Protein AF-0000000071013370 (afdb_homodimer)

Organism: NCBI:txid2759526

Sequence (626 aa):
MQIHTTAEFAEKRAAYDQAYAAFDRLAVEGREWDATSKEWAPECKAEDDAMEALLMHPAATPTEVKEKLAFMLDRNIDAGWSDHHPRYMAQIQRDLIELQRPCVSPSVKALFENWRQARLTFEAVAAAEPVDPIAETDLCLADAGAYIAMISAPCATPGDLIVKLYGEMLGEHGPTDFLFEVDQSDLTTACGSCDGAAQVAFVRDLLNCDLGRCLFMMGRVDFDAEDWIAATRRAHMRVHLVIQPDGARVLITSEPEDNLADYDHERFAACQALIAGGLGPIGYDRRVAIGAAIEVNHPEMLIDTRQALGLAAMQIHTTAEFAEKRAAYDQAYAAFDRLAVEGREWDATSKEWAPECKAEDDAMEALLMHPAATPTEVKEKLAFMLDRNIDAGWSDHHPRYMAQIQRDLIELQRPCVSPSVKALFENWRQARLTFEAVAAAEPVDPIAETDLCLADAGAYIAMISAPCATPGDLIVKLYGEMLGEHGPTDFLFEVDQSDLTTACGSCDGAAQVAFVRDLLNCDLGRCLFMMGRVDFDAEDWIAATRRAHMRVHLVIQPDGARVLITSEPEDNLADYDHERFAACQALIAGGLGPIGYDRRVAIGAAIEVNHPEMLIDTRQALGLAA

pLDDT: mean 88.98, std 8.76, range [29.94, 98.5]

Foldseek 3Di:
DQLQFAPVLVVLVVQLVVLVVVVVVCVVVVNQADPVVRDGDVSVVSNVVSLCCNLQDAGQHPNSLVVSVVVCVVVVVDVVVVVVNVNSVVRSVVNVLVNVAFGFHPVLQVLLVQLLVLLVVLVVQVPDPPRDPVVNVVSVVSNVVSLCVNLVDDGNTVLSVLVNLQSVQCVVQPADVDRQARDPPCLCPPHPPVNSVVSVVSLVVLLPGLQSLCRRQQVHSDDDLVSLVVSCVVLVKQWAWEQDPVRDIDIDIADDDPPDDPVSVSSNVSSVCNLVSVRVVNNVVSSVNNNVCCVVPNVVRYDYPVVVVVRVD/DQLQFAPVLVVLVVQLVVLVVVVVVCVVVVNQADPVVRDGDVSVVSNVVSLCCNLQDAGQHPNSLVVSVVVCVVVVVDVVVVVVNVNSVVRSVVNVLVNVAFGFHPVLQVLLVQLLVLLVVLVVQVPDPPHDPVVNVVSVVSNVVSLCVNLVDDGNTVLSVLVNLQSVQCVVQPADVDRQARDPPCLCPPHPPVNSVVSVVSLVVLLPGLQSLCRRQQVHRDDDLVSLVVSCVVLVKQWAWEQDPVRDIDIDIADRDPPDDPVSVSSNVSSVCNLVSVRPPNNVVSVVNNNVCCVVPNVVRYDYPVVVVVRVD

Solvent-accessible surface area (backbone atoms only — not comparable to full-atom values): 32690 Å² total; per-residue (Å²): 22,63,45,37,54,44,71,68,57,51,48,34,51,51,49,25,53,52,27,43,52,54,30,51,55,32,52,75,69,65,53,45,56,37,78,88,78,70,38,69,32,70,46,53,52,46,28,51,50,26,46,48,52,42,50,64,45,84,44,68,36,68,43,40,49,50,50,48,52,51,46,31,58,77,68,63,59,38,82,84,37,67,80,53,34,60,55,39,52,50,40,50,51,51,26,57,59,53,58,43,38,62,35,57,41,71,68,54,49,53,32,45,51,50,20,52,50,33,43,52,52,33,53,53,47,71,69,40,82,83,64,54,66,67,60,48,51,52,32,49,50,47,25,52,50,30,43,47,53,39,39,51,47,80,38,36,26,63,20,31,49,50,52,39,52,50,51,50,50,32,67,75,54,31,48,49,97,46,82,49,21,61,35,70,89,58,54,44,64,96,40,56,73,64,54,20,45,40,45,50,26,50,53,51,36,35,59,28,23,67,39,36,31,24,28,45,54,50,58,27,80,60,89,45,47,68,42,46,56,54,32,27,56,76,25,70,42,51,62,35,40,30,66,42,96,87,65,48,76,44,82,46,67,58,75,83,65,90,84,53,52,70,69,38,46,52,41,37,50,40,57,47,47,60,46,57,24,93,51,60,64,57,8,50,54,45,48,50,45,33,51,52,46,31,68,73,75,34,60,88,34,56,42,52,66,73,57,50,54,55,70,76,97,24,62,48,38,55,43,73,68,56,50,49,32,50,50,51,24,54,52,27,41,51,52,31,51,57,32,51,76,70,64,53,45,57,37,78,89,77,71,39,69,32,70,44,53,53,46,28,51,52,27,46,49,52,43,51,64,45,84,44,67,38,68,44,41,49,50,50,49,52,50,47,32,58,77,68,64,58,39,84,84,38,68,78,52,34,60,54,41,52,50,41,51,50,50,26,58,60,55,55,44,37,63,34,56,38,71,69,55,49,51,32,44,51,50,22,52,51,34,44,54,52,34,53,53,48,69,69,38,84,82,62,54,66,68,60,50,51,53,33,49,50,46,25,52,48,31,43,47,53,40,40,52,49,81,35,37,26,64,20,32,50,50,53,38,52,49,51,50,50,32,68,73,54,30,48,50,96,48,81,49,20,59,34,68,91,58,53,44,64,98,40,55,71,65,52,18,45,40,45,50,28,52,53,51,36,35,57,31,21,68,39,34,30,24,29,44,56,51,59,28,81,59,89,47,48,68,43,46,54,54,31,28,57,76,25,69,43,52,60,34,38,28,64,41,96,86,66,50,76,45,81,46,66,59,76,83,66,90,84,53,53,72,68,39,48,51,41,35,51,41,56,49,47,61,47,57,22,94,56,60,67,56,7,51,54,45,47,51,46,34,50,54,45,33,68,72,76,35,59,87,35,54,42,51,68,72,57,50,56,54,70,75,97

Structure (mmCIF, N/CA/C/O backbone):
data_AF-0000000071013370-model_v1
#
loop_
_entity.id
_entity.type
_entity.pdbx_description
1 polymer 'Uncharacterized protein'
#
loop_
_atom_site.group_PDB
_atom_site.id
_atom_site.type_symbol
_atom_site.label_atom_id
_atom_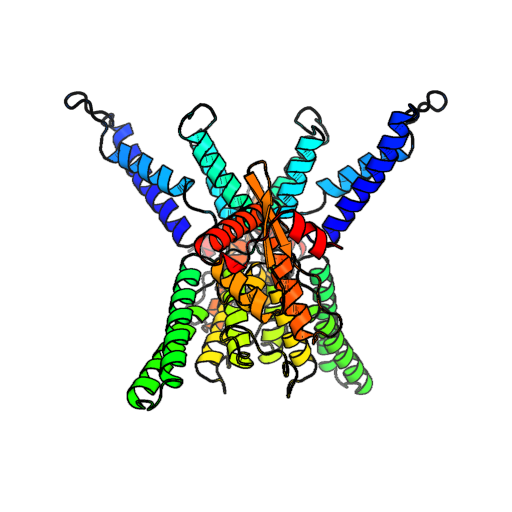site.label_alt_id
_atom_site.label_comp_id
_atom_site.label_asym_id
_atom_site.label_entity_id
_atom_site.label_seq_id
_atom_site.pdbx_PDB_ins_code
_atom_site.Cartn_x
_atom_site.Cartn_y
_atom_site.Cartn_z
_atom_site.occupancy
_atom_site.B_iso_or_equiv
_atom_site.auth_seq_id
_atom_site.auth_comp_id
_atom_site.auth_asym_id
_atom_site.auth_atom_id
_atom_site.pdbx_PDB_model_num
ATOM 1 N N . MET A 1 1 ? -4.035 -3.182 -10.594 1 30.09 1 MET A N 1
ATOM 2 C CA . MET A 1 1 ? -3.555 -1.917 -10.047 1 30.09 1 MET A CA 1
ATOM 3 C C . MET A 1 1 ? -2.102 -1.673 -10.438 1 30.09 1 MET A C 1
ATOM 5 O O . MET A 1 1 ? -1.239 -2.523 -10.203 1 30.09 1 MET A O 1
ATOM 9 N N . GLN A 1 2 ? -1.824 -1.371 -11.609 1 43.88 2 GLN A N 1
ATOM 10 C CA . GLN A 1 2 ? -0.429 -1.153 -11.977 1 43.88 2 GLN A CA 1
ATOM 11 C C . GLN A 1 2 ? 0.255 -0.203 -11 1 43.88 2 GLN A C 1
ATOM 13 O O . GLN A 1 2 ? 0.042 1.01 -11.055 1 43.88 2 GLN A O 1
ATOM 18 N N . ILE A 1 3 ? 0.374 -0.663 -9.664 1 55.59 3 ILE A N 1
ATOM 19 C CA . ILE A 1 3 ? 1.005 0.096 -8.594 1 55.59 3 ILE A CA 1
ATOM 20 C C . ILE A 1 3 ? 2.459 0.392 -8.953 1 55.59 3 ILE A C 1
ATOM 22 O O . ILE A 1 3 ? 3.344 0.333 -8.102 1 55.59 3 ILE A O 1
ATOM 26 N N . HIS A 1 4 ? 2.576 0.601 -10.312 1 65.88 4 HIS A N 1
ATOM 27 C CA . HIS A 1 4 ? 3.973 0.782 -10.695 1 65.88 4 HIS A CA 1
ATOM 28 C C . HIS A 1 4 ? 4.332 2.262 -10.781 1 65.88 4 HIS A C 1
ATOM 30 O O . HIS A 1 4 ? 5.211 2.734 -10.055 1 65.88 4 HIS A O 1
ATOM 36 N N . THR A 1 5 ? 3.438 2.938 -11.609 1 76.44 5 THR A N 1
ATOM 37 C CA . THR A 1 5 ? 3.645 4.379 -11.727 1 76.44 5 THR A CA 1
ATOM 38 C C . THR A 1 5 ? 2.311 5.117 -11.727 1 76.44 5 THR A C 1
ATOM 40 O O . THR A 1 5 ? 1.272 4.535 -12.055 1 76.44 5 THR A O 1
ATOM 43 N N . THR A 1 6 ? 2.285 6.238 -11.352 1 82.62 6 THR A N 1
ATOM 44 C CA . THR A 1 6 ? 1.104 7.09 -11.445 1 82.62 6 THR A CA 1
ATOM 45 C C . THR A 1 6 ? 0.947 7.648 -12.852 1 82.62 6 THR A C 1
ATOM 47 O O . THR A 1 6 ? 1.912 7.691 -13.617 1 82.62 6 THR A O 1
ATOM 50 N N . ALA A 1 7 ? -0.297 7.977 -13.164 1 82.81 7 ALA A N 1
ATOM 51 C CA . ALA A 1 7 ? -0.557 8.57 -14.469 1 82.81 7 ALA A CA 1
ATOM 52 C C . ALA A 1 7 ? 0.241 9.859 -14.656 1 82.81 7 ALA A C 1
ATOM 54 O O . ALA A 1 7 ? 0.735 10.141 -15.75 1 82.81 7 ALA A O 1
ATOM 55 N N . GLU A 1 8 ? 0.421 10.625 -13.625 1 86.62 8 GLU A N 1
ATOM 56 C CA . GLU A 1 8 ? 1.122 11.898 -13.672 1 86.62 8 GLU A CA 1
ATOM 57 C C . GLU A 1 8 ? 2.6 11.711 -14 1 86.62 8 GLU A C 1
ATOM 59 O O . GLU A 1 8 ? 3.16 12.438 -14.82 1 86.62 8 GLU A O 1
ATOM 64 N N . PHE A 1 9 ? 3.168 10.703 -13.352 1 90.75 9 PHE A N 1
ATOM 65 C CA . PHE A 1 9 ? 4.57 10.414 -13.625 1 90.75 9 PHE A CA 1
ATOM 66 C C . PHE A 1 9 ? 4.754 9.898 -15.047 1 90.75 9 PHE A C 1
ATOM 68 O O . PHE A 1 9 ? 5.684 10.305 -15.742 1 90.75 9 PHE A O 1
ATOM 75 N N . ALA A 1 10 ? 3.855 9.055 -15.484 1 87.62 10 ALA A N 1
ATOM 76 C CA . ALA A 1 10 ? 3.908 8.5 -16.828 1 87.62 10 ALA A CA 1
ATOM 77 C C . ALA A 1 10 ? 3.809 9.609 -17.875 1 87.62 10 ALA A C 1
ATOM 79 O O . ALA A 1 10 ? 4.473 9.547 -18.922 1 87.62 10 ALA A O 1
ATOM 80 N N . GLU A 1 11 ? 2.998 10.555 -17.562 1 89.56 11 GLU A N 1
ATOM 81 C CA . GLU A 1 11 ? 2.842 11.688 -18.469 1 89.56 11 GLU A CA 1
ATOM 82 C C . GLU A 1 11 ? 4.145 12.469 -18.609 1 89.56 11 GLU A C 1
ATOM 84 O O . GLU A 1 11 ? 4.52 12.875 -19.703 1 89.56 11 GLU A O 1
ATOM 89 N N . LYS A 1 12 ? 4.82 12.688 -17.469 1 93.62 12 LYS A N 1
ATOM 90 C CA . LYS A 1 12 ? 6.102 13.383 -17.5 1 93.62 12 LYS A CA 1
ATOM 91 C C . LYS A 1 12 ? 7.145 12.586 -18.297 1 93.62 12 LYS A C 1
ATOM 93 O O . LYS A 1 12 ? 7.918 13.156 -19.062 1 93.62 12 LYS A O 1
ATOM 98 N N . ARG A 1 13 ? 7.152 11.305 -18.094 1 93.06 13 ARG A N 1
ATOM 99 C CA . ARG A 1 13 ? 8.094 10.438 -18.797 1 93.06 13 ARG A CA 1
ATOM 100 C C . ARG A 1 13 ? 7.836 10.461 -20.297 1 93.06 13 ARG A C 1
ATOM 102 O O . ARG A 1 13 ? 8.773 10.578 -21.094 1 93.06 13 ARG A O 1
ATOM 109 N N . ALA A 1 14 ? 6.598 10.383 -20.656 1 91.56 14 ALA A N 1
ATOM 110 C CA . ALA A 1 14 ? 6.223 10.422 -22.062 1 91.56 14 ALA A CA 1
ATOM 111 C C . ALA A 1 14 ? 6.605 11.758 -22.703 1 91.56 14 ALA A C 1
ATOM 113 O O . ALA A 1 14 ? 7.07 11.805 -23.844 1 91.56 14 ALA A O 1
ATOM 114 N N . ALA A 1 15 ? 6.336 12.82 -21.953 1 93.88 15 ALA A N 1
ATOM 115 C CA . ALA A 1 15 ? 6.703 14.156 -22.422 1 93.88 15 ALA A CA 1
ATOM 116 C C . ALA A 1 15 ? 8.203 14.258 -22.672 1 93.88 15 ALA A C 1
ATOM 118 O O . ALA A 1 15 ? 8.641 14.836 -23.672 1 93.88 15 ALA A O 1
ATOM 119 N N . TYR A 1 16 ? 8.938 13.672 -21.828 1 94.88 16 TYR A N 1
ATOM 120 C CA . TYR A 1 16 ? 10.383 13.672 -22.016 1 94.88 16 TYR A CA 1
ATOM 121 C C . TYR A 1 16 ? 10.773 12.875 -23.25 1 94.88 16 TYR A C 1
ATOM 123 O O . TYR A 1 16 ? 11.586 13.328 -24.062 1 94.88 16 TYR A O 1
ATOM 131 N N . ASP A 1 17 ? 10.273 11.703 -23.438 1 93.19 17 ASP A N 1
ATOM 132 C CA . ASP A 1 17 ? 10.602 10.852 -24.578 1 93.19 17 ASP A CA 1
ATOM 133 C C . ASP A 1 17 ? 10.305 11.562 -25.891 1 93.19 17 ASP A C 1
ATOM 135 O O . ASP A 1 17 ? 11.086 11.477 -26.844 1 93.19 17 ASP A O 1
ATOM 139 N N . GLN A 1 18 ? 9.242 12.219 -25.859 1 92.31 18 GLN A N 1
ATOM 140 C CA . GLN A 1 18 ? 8.875 12.977 -27.047 1 92.31 18 GLN A CA 1
ATOM 141 C C . GLN A 1 18 ? 9.859 14.117 -27.297 1 92.31 18 GLN A C 1
ATOM 143 O O . GLN A 1 18 ? 10.289 14.32 -28.438 1 92.31 18 GLN A O 1
ATOM 148 N N . ALA A 1 19 ? 10.117 14.867 -26.25 1 94 19 ALA A N 1
ATOM 149 C CA . ALA A 1 19 ? 11.062 15.969 -26.375 1 94 19 ALA A CA 1
ATOM 150 C C . ALA A 1 19 ? 12.445 15.469 -26.797 1 94 19 ALA A C 1
ATOM 152 O O . ALA A 1 19 ? 13.109 16.094 -27.625 1 94 19 ALA A O 1
ATOM 153 N N . TYR A 1 20 ? 12.82 14.344 -26.234 1 93.25 20 TYR A N 1
ATOM 154 C CA . TYR A 1 20 ? 14.125 13.766 -26.547 1 93.25 20 TYR A CA 1
ATOM 155 C C . TYR A 1 20 ? 14.188 13.328 -28 1 93.25 20 TYR A C 1
ATOM 157 O O . TYR A 1 20 ? 15.211 13.516 -28.672 1 93.25 20 TYR A O 1
ATOM 165 N N . ALA A 1 21 ? 13.148 12.742 -28.453 1 92.62 21 ALA A N 1
ATOM 166 C CA . ALA A 1 21 ? 13.094 12.32 -29.859 1 92.62 21 ALA A CA 1
ATOM 167 C C . ALA A 1 21 ? 13.25 13.516 -30.797 1 92.62 21 ALA A C 1
ATOM 169 O O . ALA A 1 21 ? 13.922 13.422 -31.828 1 92.62 21 ALA A O 1
ATOM 170 N N . ALA A 1 22 ? 12.625 14.562 -30.453 1 91.62 22 ALA A N 1
ATOM 171 C CA . ALA A 1 22 ? 12.734 15.789 -31.25 1 91.62 22 ALA A CA 1
ATOM 172 C C . ALA A 1 22 ? 14.148 16.344 -31.203 1 91.62 22 ALA A C 1
ATOM 174 O O . ALA A 1 22 ? 14.688 16.766 -32.25 1 91.62 22 ALA A O 1
ATOM 175 N N . PHE A 1 23 ? 14.703 16.328 -30.047 1 91.31 23 PHE A N 1
ATOM 176 C CA . PHE A 1 23 ? 16.078 16.781 -29.844 1 91.31 23 PHE A CA 1
ATOM 177 C C . PHE A 1 23 ? 17.047 15.922 -30.641 1 91.31 23 PHE A C 1
ATOM 179 O O . PHE A 1 23 ? 17.922 16.438 -31.328 1 91.31 23 PHE A O 1
ATOM 186 N N . ASP A 1 24 ? 16.859 14.633 -30.562 1 89.81 24 ASP A N 1
ATOM 187 C CA . ASP A 1 24 ? 17.734 13.672 -31.234 1 89.81 24 ASP A CA 1
ATOM 188 C C . ASP A 1 24 ? 17.719 13.867 -32.75 1 89.81 24 ASP A C 1
ATOM 190 O O . ASP A 1 24 ? 18.766 13.789 -33.406 1 89.81 24 ASP A O 1
ATOM 194 N N . ARG A 1 25 ? 16.594 14.172 -33.312 1 90.12 25 ARG A N 1
ATOM 195 C CA . ARG A 1 25 ? 16.484 14.43 -34.719 1 90.12 25 ARG A CA 1
ATOM 196 C C . ARG A 1 25 ? 17.281 15.664 -35.125 1 90.12 25 ARG A C 1
ATOM 198 O O . ARG A 1 25 ? 17.969 15.664 -36.156 1 90.12 25 ARG A O 1
ATOM 205 N N . LEU A 1 26 ? 17.188 16.625 -34.281 1 90.31 26 LEU A N 1
ATOM 206 C CA . LEU A 1 26 ? 17.906 17.859 -34.531 1 90.31 26 LEU A CA 1
ATOM 207 C C . LEU A 1 26 ? 19.422 17.625 -34.438 1 90.31 26 LEU A C 1
ATOM 209 O O . LEU A 1 26 ? 20.188 18.172 -35.25 1 90.31 26 LEU A O 1
ATOM 213 N N . ALA A 1 27 ? 19.828 16.828 -33.5 1 87.12 27 ALA A N 1
ATOM 214 C CA . ALA A 1 27 ? 21.234 16.562 -33.25 1 87.12 27 ALA A CA 1
ATOM 215 C C . ALA A 1 27 ? 21.859 15.797 -34.438 1 87.12 27 ALA A C 1
ATOM 217 O O . ALA A 1 27 ? 23 16.062 -34.812 1 87.12 27 ALA A O 1
ATOM 218 N N . VAL A 1 28 ? 21.094 14.938 -35 1 89.75 28 VAL A N 1
ATOM 219 C CA . VAL A 1 28 ? 21.547 14.156 -36.156 1 89.75 28 VAL A CA 1
ATOM 220 C C . VAL A 1 28 ? 21.766 15.086 -37.344 1 89.75 28 VAL A C 1
ATOM 222 O O . VAL A 1 28 ? 22.703 14.898 -38.125 1 89.75 28 VAL A O 1
ATOM 225 N N . GLU A 1 29 ? 21.031 16.125 -37.406 1 88.56 29 GLU A N 1
ATOM 226 C CA . GLU A 1 29 ? 21.094 17.078 -38.531 1 88.56 29 GLU A CA 1
ATOM 227 C C . GLU A 1 29 ? 22.109 18.172 -38.25 1 88.56 29 GLU A C 1
ATOM 229 O O . GLU A 1 29 ? 22.453 18.969 -39.125 1 88.56 29 GLU A O 1
ATOM 234 N N . GLY A 1 30 ? 22.641 18.203 -37.031 1 87.25 30 GLY A N 1
ATOM 235 C CA . GLY A 1 30 ? 23.594 19.234 -36.625 1 87.25 30 GLY A CA 1
ATOM 236 C C . GLY A 1 30 ? 22.969 20.609 -36.5 1 87.25 30 GLY A C 1
ATOM 237 O O . GLY A 1 30 ? 23.609 21.625 -36.781 1 87.25 30 GLY A O 1
ATOM 238 N N . ARG A 1 31 ? 21.734 20.703 -36.094 1 87.44 31 ARG A N 1
ATOM 239 C CA . ARG A 1 31 ? 21 21.969 -36.094 1 87.44 31 ARG A CA 1
ATOM 240 C C . ARG A 1 31 ? 20.656 22.391 -34.656 1 87.44 31 ARG A C 1
ATOM 242 O O . ARG A 1 31 ? 19.766 23.219 -34.469 1 87.44 31 ARG A O 1
ATOM 249 N N . GLU A 1 32 ? 21.297 21.781 -33.656 1 87.12 32 GLU A N 1
ATOM 250 C CA . GLU A 1 32 ? 20.984 22.094 -32.25 1 87.12 32 GLU A CA 1
ATOM 251 C C . GLU A 1 32 ? 21.344 23.547 -31.922 1 87.12 32 GLU A C 1
ATOM 253 O O . GLU A 1 32 ? 20.641 24.188 -31.125 1 87.12 32 GLU A O 1
ATOM 258 N N . TRP A 1 33 ? 22.297 24 -32.531 1 86.38 33 TRP A N 1
ATOM 259 C CA . TRP A 1 33 ? 22.781 25.359 -32.312 1 86.38 33 TRP A CA 1
ATOM 260 C C . TRP A 1 33 ? 22.719 26.188 -33.594 1 86.38 33 TRP A C 1
ATOM 262 O O . TRP A 1 33 ? 23.156 25.734 -34.656 1 86.38 33 TRP A O 1
ATOM 272 N N . ASP A 1 34 ? 22.062 27.25 -33.438 1 83.56 34 ASP A N 1
ATOM 273 C CA . ASP A 1 34 ? 22.062 28.219 -34.531 1 83.56 34 ASP A CA 1
ATOM 274 C C . ASP A 1 34 ? 23.172 29.25 -34.375 1 83.56 34 ASP A C 1
ATOM 276 O O . ASP A 1 34 ? 23.047 30.172 -33.562 1 83.56 34 ASP A O 1
ATOM 280 N N . ALA A 1 35 ? 24.125 29.219 -35.094 1 85.88 35 ALA A N 1
ATOM 281 C CA . ALA A 1 35 ? 25.297 30.094 -35 1 85.88 35 ALA A CA 1
ATOM 282 C C . ALA A 1 35 ? 24.938 31.531 -35.312 1 85.88 35 ALA A C 1
ATOM 284 O O . ALA A 1 35 ? 25.578 32.469 -34.812 1 85.88 35 ALA A O 1
ATOM 285 N N . THR A 1 36 ? 23.984 31.703 -36.125 1 88.56 36 THR A N 1
ATOM 286 C CA . THR A 1 36 ? 23.578 33.062 -36.531 1 88.56 36 THR A CA 1
ATOM 287 C C . THR A 1 36 ? 22.906 33.781 -35.344 1 88.56 36 THR A C 1
ATOM 289 O O . THR A 1 36 ? 23.281 34.906 -35.031 1 88.56 36 THR A O 1
ATOM 292 N N . SER A 1 37 ? 22.031 33.125 -34.688 1 86.56 37 SER A N 1
ATOM 293 C CA . SER A 1 37 ? 21.281 33.719 -33.562 1 86.56 37 SER A CA 1
ATOM 294 C C . SER A 1 37 ? 21.969 33.438 -32.219 1 86.56 37 SER A C 1
ATOM 296 O O . SER A 1 37 ? 21.656 34.062 -31.219 1 86.56 37 SER A O 1
ATOM 298 N N . LYS A 1 38 ? 23 32.625 -32.281 1 90.06 38 LYS A N 1
ATOM 299 C CA . LYS A 1 38 ? 23.734 32.188 -31.109 1 90.06 38 LYS A CA 1
ATOM 300 C C . LYS A 1 38 ? 22.797 31.641 -30.031 1 90.06 38 LYS A C 1
ATOM 302 O O . LYS A 1 38 ? 22.875 32.031 -28.875 1 90.06 38 LYS A O 1
ATOM 307 N N . GLU A 1 39 ? 21.812 30.938 -30.531 1 88.25 39 GLU A N 1
ATOM 308 C CA . GLU A 1 39 ? 20.828 30.344 -29.625 1 88.25 39 GLU A CA 1
ATOM 309 C C . GLU A 1 39 ? 20.656 28.844 -29.875 1 88.25 39 GLU A C 1
ATOM 311 O O . GLU A 1 39 ? 20.844 28.375 -31 1 88.25 39 GLU A O 1
ATOM 316 N N . TRP A 1 40 ? 20.375 28.203 -28.812 1 89.12 40 TRP A N 1
ATOM 317 C CA . TRP A 1 40 ? 20 26.797 -28.938 1 89.12 40 TRP A CA 1
ATOM 318 C C . TRP A 1 40 ? 18.609 26.656 -29.531 1 89.12 40 TRP A C 1
ATOM 320 O O . TRP A 1 40 ? 17.734 27.5 -29.312 1 89.12 40 TRP A O 1
ATOM 330 N N . ALA A 1 41 ? 18.438 25.625 -30.328 1 90.94 41 ALA A N 1
ATOM 331 C CA . ALA A 1 41 ? 17.109 25.328 -30.875 1 90.94 41 ALA A CA 1
ATOM 332 C C . ALA A 1 41 ? 16.094 25.141 -29.75 1 90.94 41 ALA A C 1
ATOM 334 O O . ALA A 1 41 ? 16.422 24.641 -28.672 1 90.94 41 ALA A O 1
ATOM 335 N N . PRO A 1 42 ? 14.859 25.547 -30.031 1 91.06 42 PRO A N 1
ATOM 336 C CA . PRO A 1 42 ? 13.812 25.422 -29.016 1 91.06 42 PRO A CA 1
ATOM 337 C C . PRO A 1 42 ? 13.656 23.984 -28.516 1 91.06 42 PRO A C 1
ATOM 339 O O . PRO A 1 42 ? 13.289 23.766 -27.359 1 91.06 42 PRO A O 1
ATOM 342 N N . GLU A 1 43 ? 13.977 23.062 -29.359 1 89.25 43 GLU A N 1
ATOM 343 C CA . GLU A 1 43 ? 13.852 21.656 -29 1 89.25 43 GLU A CA 1
ATOM 344 C C . GLU A 1 43 ? 14.828 21.281 -27.875 1 89.25 43 GLU A C 1
ATOM 346 O O . GLU A 1 43 ? 14.539 20.406 -27.062 1 89.25 43 GLU A O 1
ATOM 351 N N . CYS A 1 44 ? 15.953 21.906 -27.875 1 90.94 44 CYS A N 1
ATOM 352 C CA . CYS A 1 44 ? 16.922 21.656 -26.828 1 90.94 44 CYS A CA 1
ATOM 353 C C . CYS A 1 44 ? 16.391 22.094 -25.469 1 90.94 44 CYS A C 1
ATOM 355 O O . CYS A 1 44 ? 16.516 21.375 -24.484 1 90.94 44 CYS A O 1
ATOM 357 N N . LYS A 1 45 ? 15.828 23.234 -25.5 1 91.25 45 LYS A N 1
ATOM 358 C CA . LYS A 1 45 ? 15.25 23.75 -24.266 1 91.25 45 LYS A CA 1
ATOM 359 C C . LYS A 1 45 ? 14.07 22.891 -23.797 1 91.25 45 LYS A C 1
ATOM 361 O O . LYS A 1 45 ? 13.891 22.672 -22.609 1 91.25 45 LYS A O 1
ATOM 366 N N . ALA A 1 46 ? 13.336 22.469 -24.766 1 93.06 46 ALA A N 1
ATOM 367 C CA . ALA A 1 46 ? 12.188 21.641 -24.453 1 93.06 46 ALA A CA 1
ATOM 368 C C . ALA A 1 46 ? 12.617 20.328 -23.781 1 93.06 46 ALA A C 1
ATOM 370 O O . ALA A 1 46 ? 11.945 19.844 -22.875 1 93.06 46 ALA A O 1
ATOM 371 N N . GLU A 1 47 ? 13.703 19.828 -24.25 1 93.44 47 GLU A N 1
ATOM 372 C CA . GLU A 1 47 ? 14.227 18.609 -23.672 1 93.44 47 GLU A CA 1
ATOM 373 C C . GLU A 1 47 ? 14.711 18.844 -22.234 1 93.44 47 GLU A C 1
ATOM 375 O O . GLU A 1 47 ? 14.414 18.047 -21.344 1 93.44 47 GLU A O 1
ATOM 380 N N . ASP A 1 48 ? 15.328 19.906 -22 1 91.25 48 ASP A N 1
ATOM 381 C CA . ASP A 1 48 ? 15.812 20.266 -20.672 1 91.25 48 ASP A CA 1
ATOM 382 C C . ASP A 1 48 ? 14.656 20.469 -19.703 1 91.25 48 ASP A C 1
ATOM 384 O O . ASP A 1 48 ? 14.711 20 -18.562 1 91.25 48 ASP A O 1
ATOM 388 N N . ASP A 1 49 ? 13.727 21.156 -20.25 1 93.38 49 ASP A N 1
ATOM 389 C CA . ASP A 1 49 ? 12.555 21.438 -19.422 1 93.38 49 ASP A CA 1
ATOM 390 C C . ASP A 1 49 ? 11.82 20.156 -19.047 1 93.38 49 ASP A C 1
ATOM 392 O O . ASP A 1 49 ? 11.359 20 -17.922 1 93.38 49 ASP A O 1
ATOM 396 N N . ALA A 1 50 ? 11.719 19.312 -20.031 1 94.69 50 ALA A N 1
ATOM 397 C CA . ALA A 1 50 ? 11.031 18.047 -19.797 1 94.69 50 ALA A CA 1
ATOM 398 C C . ALA A 1 50 ? 11.812 17.172 -18.828 1 94.69 50 ALA A C 1
ATOM 400 O O . ALA A 1 50 ? 11.227 16.469 -17.984 1 94.69 50 ALA A O 1
ATOM 401 N N . MET A 1 51 ? 13.102 17.203 -18.906 1 93.94 51 MET A N 1
ATOM 402 C CA . MET A 1 51 ? 13.961 16.469 -17.984 1 93.94 51 MET A CA 1
ATOM 403 C C . MET A 1 51 ? 13.797 17 -16.562 1 93.94 51 MET A C 1
ATOM 405 O O . MET A 1 51 ? 13.625 16.203 -15.625 1 93.94 51 MET A O 1
ATOM 409 N N . GLU A 1 52 ? 13.797 18.281 -16.469 1 93.62 52 GLU A N 1
ATOM 410 C CA . GLU A 1 52 ? 13.602 18.938 -15.18 1 93.62 52 GLU A CA 1
ATOM 411 C C . GLU A 1 52 ? 12.25 18.578 -14.578 1 93.62 52 GLU A C 1
ATOM 413 O O . GLU A 1 52 ? 12.156 18.25 -13.391 1 93.62 52 GLU A O 1
ATOM 418 N N . ALA A 1 53 ? 11.305 18.656 -15.406 1 94.94 53 ALA A N 1
ATOM 419 C CA . ALA A 1 53 ? 9.953 18.344 -14.961 1 94.94 53 ALA A CA 1
ATOM 420 C C . ALA A 1 53 ? 9.844 16.906 -14.469 1 94.94 53 ALA A C 1
ATOM 422 O O . ALA A 1 53 ? 9.148 16.641 -13.492 1 94.94 53 ALA A O 1
ATOM 423 N N . LEU A 1 54 ? 10.523 15.977 -15.117 1 95.06 54 LEU A N 1
ATOM 424 C CA . LEU A 1 54 ? 10.5 14.562 -14.758 1 95.06 54 LEU A CA 1
ATOM 425 C C . LEU A 1 54 ? 11.25 14.32 -13.461 1 95.06 54 LEU A C 1
ATOM 427 O O . LEU A 1 54 ? 10.719 13.703 -12.531 1 95.06 54 LEU A O 1
ATOM 431 N N . LEU A 1 55 ? 12.43 14.867 -13.336 1 94.31 55 LEU A N 1
ATOM 432 C CA . LEU A 1 55 ? 13.32 14.539 -12.227 1 94.31 55 LEU A CA 1
ATOM 433 C C . LEU A 1 55 ? 12.906 15.289 -10.961 1 94.31 55 LEU A C 1
ATOM 435 O O . LEU A 1 55 ? 13.148 14.812 -9.852 1 94.31 55 LEU A O 1
ATOM 439 N N . MET A 1 56 ? 12.172 16.406 -11.148 1 94.19 56 MET A N 1
ATOM 440 C CA . MET A 1 56 ? 11.742 17.188 -9.992 1 94.19 56 MET A CA 1
ATOM 441 C C . MET A 1 56 ? 10.328 16.797 -9.57 1 94.19 56 MET A C 1
ATOM 443 O O . MET A 1 56 ? 9.852 17.219 -8.516 1 94.19 56 MET A O 1
ATOM 447 N N . HIS A 1 57 ? 9.688 15.984 -10.359 1 93.06 57 HIS A N 1
ATOM 448 C CA . HIS A 1 57 ? 8.352 15.523 -10 1 93.06 57 HIS A CA 1
ATOM 449 C C . HIS A 1 57 ? 8.391 14.586 -8.797 1 93.06 57 HIS A C 1
ATOM 451 O O . HIS A 1 57 ? 9.188 13.648 -8.766 1 93.06 57 HIS A O 1
ATOM 457 N N . PRO A 1 58 ? 7.527 14.836 -7.832 1 89.5 58 PRO A N 1
ATOM 458 C CA . PRO A 1 58 ? 7.523 13.914 -6.695 1 89.5 58 PRO A CA 1
ATOM 459 C C . PRO A 1 58 ? 7.176 12.477 -7.094 1 89.5 58 PRO A C 1
ATOM 461 O O . PRO A 1 58 ? 6.258 12.258 -7.887 1 89.5 58 PRO A O 1
ATOM 464 N N . ALA A 1 59 ? 7.945 11.5 -6.621 1 86.06 59 ALA A N 1
ATOM 465 C CA . ALA A 1 59 ? 7.668 10.078 -6.828 1 86.06 59 ALA A CA 1
ATOM 466 C C . ALA A 1 59 ? 6.703 9.547 -5.773 1 86.06 59 ALA A C 1
ATOM 468 O O . ALA A 1 59 ? 6.879 9.797 -4.578 1 86.06 59 ALA A O 1
ATOM 469 N N . ALA A 1 60 ? 5.703 8.797 -6.215 1 82.06 60 ALA A N 1
ATOM 470 C CA . ALA A 1 60 ? 4.703 8.258 -5.297 1 82.06 60 ALA A CA 1
ATOM 471 C C . ALA A 1 60 ? 4.883 6.754 -5.113 1 82.06 60 ALA A C 1
ATOM 473 O O . ALA A 1 60 ? 4.234 6.145 -4.258 1 82.06 60 ALA A O 1
ATOM 474 N N . THR A 1 61 ? 5.734 6.09 -5.891 1 80.44 61 THR A N 1
ATOM 475 C CA . THR A 1 61 ? 6.016 4.66 -5.801 1 80.44 61 THR A CA 1
ATOM 476 C C . THR A 1 61 ? 7.516 4.398 -5.879 1 80.44 61 THR A C 1
ATOM 478 O O . THR A 1 61 ? 8.266 5.211 -6.426 1 80.44 61 THR A O 1
ATOM 481 N N . PRO A 1 62 ? 7.91 3.271 -5.383 1 76.94 62 PRO A N 1
ATOM 482 C CA . PRO A 1 62 ? 9.328 2.91 -5.516 1 76.94 62 PRO A CA 1
ATOM 483 C C . PRO A 1 62 ? 9.766 2.758 -6.973 1 76.94 62 PRO A C 1
ATOM 485 O O . PRO A 1 62 ? 10.914 3.049 -7.309 1 76.94 62 PRO A O 1
ATOM 488 N N . THR A 1 63 ? 8.891 2.371 -7.789 1 79.06 63 THR A N 1
ATOM 489 C CA . THR A 1 63 ? 9.195 2.227 -9.211 1 79.06 63 THR A CA 1
ATOM 490 C C . THR A 1 63 ? 9.555 3.576 -9.82 1 79.06 63 THR A C 1
ATOM 492 O O . THR A 1 63 ? 10.469 3.666 -10.648 1 79.06 63 THR A O 1
ATOM 495 N N . GLU A 1 64 ? 8.867 4.516 -9.391 1 84.38 64 GLU A N 1
ATOM 496 C CA . GLU A 1 64 ? 9.125 5.852 -9.914 1 84.38 64 GLU A CA 1
ATOM 497 C C . GLU A 1 64 ? 10.5 6.359 -9.484 1 84.38 64 GLU A C 1
ATOM 499 O O . GLU A 1 64 ? 11.203 6.996 -10.266 1 84.38 64 GLU A O 1
ATOM 504 N N . VAL A 1 65 ? 10.906 6.039 -8.281 1 82.31 65 VAL A N 1
ATOM 505 C CA . VAL A 1 65 ? 12.242 6.395 -7.809 1 82.31 65 VAL A CA 1
ATOM 506 C C . VAL A 1 65 ? 13.297 5.66 -8.633 1 82.31 65 VAL A C 1
ATOM 508 O O . VAL A 1 65 ? 14.273 6.266 -9.086 1 82.31 65 VAL A O 1
ATOM 511 N N . LYS A 1 66 ? 13.094 4.441 -8.82 1 80.5 66 LYS A N 1
ATOM 512 C CA . LYS A 1 66 ? 14.008 3.633 -9.609 1 80.5 66 LYS A CA 1
ATOM 513 C C . LYS A 1 66 ? 14.156 4.195 -11.023 1 80.5 66 LYS A C 1
ATOM 515 O O . LYS A 1 66 ? 15.266 4.254 -11.562 1 80.5 66 LYS A O 1
ATOM 520 N N . GLU A 1 67 ? 13.047 4.504 -11.602 1 85.19 67 GLU A N 1
ATOM 521 C CA . GLU A 1 67 ? 13.062 5.043 -12.961 1 85.19 67 GLU A CA 1
ATOM 522 C C . GLU A 1 67 ? 13.852 6.348 -13.023 1 85.19 67 GLU A C 1
ATOM 524 O O . GLU A 1 67 ? 14.594 6.586 -13.977 1 85.19 67 GLU A O 1
ATOM 529 N N . LYS A 1 68 ? 13.711 7.207 -12.023 1 88.62 68 LYS A N 1
ATOM 530 C CA . LYS A 1 68 ? 14.477 8.445 -11.969 1 88.62 68 LYS A CA 1
ATOM 531 C C . LYS A 1 68 ? 15.977 8.164 -11.891 1 88.62 68 LYS A C 1
ATOM 533 O O . LYS A 1 68 ? 16.766 8.789 -12.602 1 88.62 68 LYS A O 1
ATOM 538 N N . LEU A 1 69 ? 16.312 7.195 -11.07 1 83.06 69 LEU A N 1
ATOM 539 C CA . LEU A 1 69 ? 17.734 6.848 -10.922 1 83.06 69 LEU A CA 1
ATOM 540 C C . LEU A 1 69 ? 18.281 6.234 -12.203 1 83.06 69 LEU A C 1
ATOM 542 O O . LEU A 1 69 ? 19.391 6.57 -12.633 1 83.06 69 LEU A O 1
ATOM 546 N N . ALA A 1 70 ? 17.516 5.367 -12.789 1 84 70 ALA A N 1
ATOM 547 C CA . ALA A 1 70 ? 17.922 4.762 -14.055 1 84 70 ALA A CA 1
ATOM 548 C C . ALA A 1 70 ? 18.078 5.82 -15.141 1 84 70 ALA A C 1
ATOM 550 O O . ALA A 1 70 ? 19.031 5.766 -15.93 1 84 70 ALA A O 1
ATOM 551 N N . PHE A 1 71 ? 17.172 6.703 -15.102 1 88.88 71 PHE A N 1
ATOM 552 C CA . PHE A 1 71 ? 17.219 7.805 -16.062 1 88.88 71 PHE A CA 1
ATOM 553 C C . PHE A 1 71 ? 18.484 8.641 -15.867 1 88.88 71 PHE A C 1
ATOM 555 O O . PHE A 1 71 ? 19.156 8.969 -16.844 1 88.88 71 PHE A O 1
ATOM 562 N N . MET A 1 72 ? 18.844 8.984 -14.688 1 89.38 72 MET A N 1
ATOM 563 C CA . MET A 1 72 ? 20.047 9.773 -14.391 1 89.38 72 MET A CA 1
ATOM 564 C C . MET A 1 72 ? 21.297 9.023 -14.828 1 89.38 72 MET A C 1
ATOM 566 O O . MET A 1 72 ? 22.219 9.633 -15.375 1 89.38 72 MET A O 1
ATOM 570 N N . LEU A 1 73 ? 21.297 7.738 -14.648 1 85.31 73 LEU A N 1
ATOM 571 C CA . LEU A 1 73 ? 22.422 6.918 -15.062 1 85.31 73 LEU A CA 1
ATOM 572 C C . LEU A 1 73 ? 22.531 6.879 -16.578 1 85.31 73 LEU A C 1
ATOM 574 O O . LEU A 1 73 ? 23.625 7.055 -17.141 1 85.31 73 LEU A O 1
ATOM 578 N N . ASP A 1 74 ? 21.438 6.691 -17.219 1 84.44 74 ASP A N 1
ATOM 579 C CA . ASP A 1 74 ? 21.406 6.586 -18.672 1 84.44 74 ASP A CA 1
ATOM 580 C C . ASP A 1 74 ? 21.859 7.887 -19.328 1 84.44 74 ASP A C 1
ATOM 582 O O . ASP A 1 74 ? 22.531 7.863 -20.375 1 84.44 74 ASP A O 1
ATOM 586 N N . ARG A 1 75 ? 21.531 8.992 -18.641 1 88.5 75 ARG A N 1
ATOM 587 C CA . ARG A 1 75 ? 21.828 10.305 -19.219 1 88.5 75 ARG A CA 1
ATOM 588 C C . ARG A 1 75 ? 23.125 10.859 -18.625 1 88.5 75 ARG A C 1
ATOM 590 O O . ARG A 1 75 ? 23.484 12.008 -18.891 1 88.5 75 ARG A O 1
ATOM 597 N N . ASN A 1 76 ? 23.766 10.086 -17.766 1 87.12 76 ASN A N 1
ATOM 598 C CA . ASN A 1 76 ? 25.031 10.438 -17.141 1 87.12 76 ASN A CA 1
ATOM 599 C C . ASN A 1 76 ? 24.938 11.734 -16.344 1 87.12 76 ASN A C 1
ATOM 601 O O . ASN A 1 76 ? 25.766 12.625 -16.484 1 87.12 76 ASN A O 1
ATOM 605 N N . ILE A 1 77 ? 23.828 11.883 -15.766 1 87.62 77 ILE A N 1
ATOM 606 C CA . ILE A 1 77 ? 23.641 13.023 -14.875 1 87.62 77 ILE A CA 1
ATOM 607 C C . ILE A 1 77 ? 24.297 12.727 -13.523 1 87.62 77 ILE A C 1
ATOM 609 O O . ILE A 1 77 ? 23.688 12.102 -12.656 1 87.62 77 ILE A O 1
ATOM 613 N N . ASP A 1 78 ? 25.516 13.18 -13.383 1 82.62 78 ASP A N 1
ATOM 614 C CA . ASP A 1 78 ? 26.297 12.891 -12.188 1 82.62 78 ASP A CA 1
ATOM 615 C C . ASP A 1 78 ? 26.797 14.172 -11.531 1 82.62 78 ASP A C 1
ATOM 617 O O . ASP A 1 78 ? 26.234 15.25 -11.75 1 82.62 78 ASP A O 1
ATOM 621 N N . ALA A 1 79 ? 27.812 14.023 -10.641 1 74.81 79 ALA A N 1
ATOM 622 C CA . ALA A 1 79 ? 28.281 15.148 -9.836 1 74.81 79 ALA A CA 1
ATOM 623 C C . ALA A 1 79 ? 28.875 16.25 -10.719 1 74.81 79 ALA A C 1
ATOM 625 O O . ALA A 1 79 ? 28.984 17.391 -10.289 1 74.81 79 ALA A O 1
ATOM 626 N N . GLY A 1 80 ? 29.047 15.852 -11.875 1 77.38 80 GLY A N 1
ATOM 627 C CA . GLY A 1 80 ? 29.547 16.844 -12.805 1 77.38 80 GLY A CA 1
ATOM 628 C C . GLY A 1 80 ? 28.5 17.875 -13.203 1 77.38 80 GLY A C 1
ATOM 629 O O . GLY A 1 80 ? 28.828 18.953 -13.688 1 77.38 80 GLY A O 1
ATOM 630 N N . TRP A 1 81 ? 27.188 17.516 -13.039 1 80.12 81 TRP A N 1
ATOM 631 C CA . TRP A 1 81 ? 26.078 18.438 -13.266 1 80.12 81 TRP A CA 1
ATOM 632 C C . TRP A 1 81 ? 25.812 19.297 -12.031 1 80.12 81 TRP A C 1
ATOM 634 O O . TRP A 1 81 ? 24.781 19.141 -11.375 1 80.12 81 TRP A O 1
ATOM 644 N N . SER A 1 82 ? 26.734 20.172 -11.727 1 76.69 82 SER A N 1
ATOM 645 C CA . SER A 1 82 ? 26.891 20.797 -10.422 1 76.69 82 SER A CA 1
ATOM 646 C C . SER A 1 82 ? 25.625 21.531 -10 1 76.69 82 SER A C 1
ATOM 648 O O . SER A 1 82 ? 25.297 21.594 -8.812 1 76.69 82 SER A O 1
ATOM 650 N N . ASP A 1 83 ? 24.906 22.109 -10.953 1 80 83 ASP A N 1
ATOM 651 C CA . ASP A 1 83 ? 23.719 22.875 -10.578 1 80 83 ASP A CA 1
ATOM 652 C C . ASP A 1 83 ? 22.5 21.969 -10.508 1 80 83 ASP A C 1
ATOM 654 O O . ASP A 1 83 ? 21.625 22.172 -9.664 1 80 83 ASP A O 1
ATOM 658 N N . HIS A 1 84 ? 22.531 20.906 -11.273 1 85.38 84 HIS A N 1
ATOM 659 C CA . HIS A 1 84 ? 21.328 20.109 -11.453 1 85.38 84 HIS A CA 1
ATOM 660 C C . HIS A 1 84 ? 21.359 18.859 -10.586 1 85.38 84 HIS A C 1
ATOM 662 O O . HIS A 1 84 ? 20.359 18.547 -9.922 1 85.38 84 HIS A O 1
ATOM 668 N N . HIS A 1 85 ? 22.484 18.297 -10.5 1 86 85 HIS A N 1
ATOM 669 C CA . HIS A 1 85 ? 22.594 16.984 -9.859 1 86 85 HIS A CA 1
ATOM 670 C C . HIS A 1 85 ? 22.203 17.062 -8.383 1 86 85 HIS A C 1
ATOM 672 O O . HIS A 1 85 ? 21.391 16.266 -7.91 1 86 85 HIS A O 1
ATOM 678 N N . PRO A 1 86 ? 22.688 18.094 -7.672 1 84.31 86 PRO A N 1
ATOM 679 C CA . PRO A 1 86 ? 22.297 18.141 -6.262 1 84.31 86 PRO A CA 1
ATOM 680 C C . PRO A 1 86 ? 20.797 18.344 -6.07 1 84.31 86 PRO A C 1
ATOM 682 O O . PRO A 1 86 ? 20.219 17.812 -5.121 1 84.31 86 PRO A O 1
ATOM 685 N N . ARG A 1 87 ? 20.172 19.109 -6.922 1 89.25 87 ARG A N 1
ATOM 686 C CA . ARG A 1 87 ? 18.75 19.359 -6.824 1 89.25 87 ARG A CA 1
ATOM 687 C C . ARG A 1 87 ? 17.953 18.078 -7.09 1 89.25 87 ARG A C 1
ATOM 689 O O . ARG A 1 87 ? 17 17.781 -6.379 1 89.25 87 ARG A O 1
ATOM 696 N N . TYR A 1 88 ? 18.406 17.391 -8.078 1 89.44 88 TYR A N 1
ATOM 697 C CA . TYR A 1 88 ? 17.734 16.141 -8.422 1 89.44 88 TYR A CA 1
ATOM 698 C C . TYR A 1 88 ? 17.891 15.109 -7.309 1 89.44 88 TYR A C 1
ATOM 700 O O . TYR A 1 88 ? 16.938 14.438 -6.926 1 89.44 88 TYR A O 1
ATOM 708 N N . MET A 1 89 ? 19.031 15.016 -6.73 1 85.94 89 MET A N 1
ATOM 709 C CA . MET A 1 89 ? 19.281 14.078 -5.637 1 85.94 89 MET A CA 1
ATOM 710 C C . MET A 1 89 ? 18.5 14.477 -4.391 1 85.94 89 MET A C 1
ATOM 712 O O . MET A 1 89 ? 18.016 13.617 -3.66 1 85.94 89 MET A O 1
ATOM 716 N N . ALA A 1 90 ? 18.406 15.781 -4.227 1 84.12 90 ALA A N 1
ATOM 717 C CA . ALA A 1 90 ? 17.609 16.25 -3.102 1 84.12 90 ALA A CA 1
ATOM 718 C C . ALA A 1 90 ? 16.156 15.844 -3.258 1 84.12 90 ALA A C 1
ATOM 720 O O . ALA A 1 90 ? 15.5 15.453 -2.283 1 84.12 90 ALA A O 1
ATOM 721 N N . GLN A 1 91 ? 15.695 15.961 -4.457 1 88.19 91 GLN A N 1
ATOM 722 C CA . GLN A 1 91 ? 14.32 15.539 -4.727 1 88.19 91 GLN A CA 1
ATOM 723 C C . GLN A 1 91 ? 14.148 14.039 -4.496 1 88.19 91 GLN A C 1
ATOM 725 O O . GLN A 1 91 ? 13.164 13.609 -3.895 1 88.19 91 GLN A O 1
ATOM 730 N N . ILE A 1 92 ? 15.062 13.289 -4.938 1 84.5 92 ILE A N 1
ATOM 731 C CA . ILE A 1 92 ? 15 11.844 -4.758 1 84.5 92 ILE A CA 1
ATOM 732 C C . ILE A 1 92 ? 15.031 11.508 -3.268 1 84.5 92 ILE A C 1
ATOM 734 O O . ILE A 1 92 ? 14.297 10.633 -2.807 1 84.5 92 ILE A O 1
ATOM 738 N N . GLN A 1 93 ? 15.844 12.211 -2.553 1 78.44 93 GLN A N 1
ATOM 739 C CA . GLN A 1 93 ? 15.883 12.023 -1.106 1 78.44 93 GLN A CA 1
ATOM 740 C C . GLN A 1 93 ? 14.523 12.336 -0.474 1 7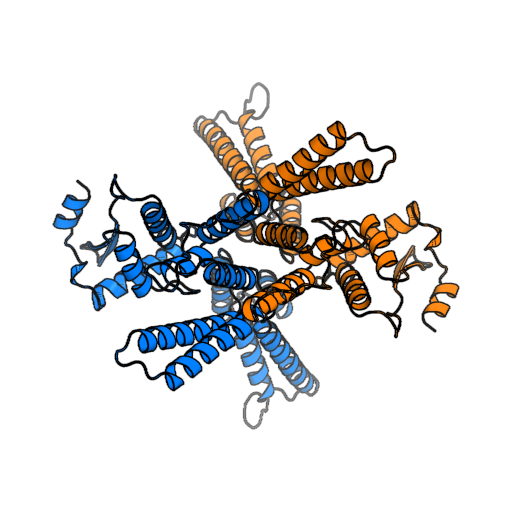8.44 93 GLN A C 1
ATOM 742 O O . GLN A 1 93 ? 14.047 11.594 0.381 1 78.44 93 GLN A O 1
ATOM 747 N N . ARG A 1 94 ? 13.992 13.383 -0.887 1 82.31 94 ARG A N 1
ATOM 748 C CA . ARG A 1 94 ? 12.672 13.766 -0.399 1 82.31 94 ARG A CA 1
ATOM 749 C C . ARG A 1 94 ? 11.633 12.703 -0.749 1 82.31 94 ARG A C 1
ATOM 751 O O . ARG A 1 94 ? 10.781 12.375 0.074 1 82.31 94 ARG A O 1
ATOM 758 N N . ASP A 1 95 ? 11.758 12.156 -1.903 1 82.25 95 ASP A N 1
ATOM 759 C CA . ASP A 1 95 ? 10.852 11.094 -2.328 1 82.25 95 ASP A CA 1
ATOM 760 C C . ASP A 1 95 ? 10.953 9.883 -1.401 1 82.25 95 ASP A C 1
ATOM 762 O O . ASP A 1 95 ? 9.93 9.328 -0.986 1 82.25 95 ASP A O 1
ATOM 766 N N . LEU A 1 96 ? 12.125 9.562 -1.088 1 75.94 96 LEU A N 1
ATOM 767 C CA . LEU A 1 96 ? 12.359 8.391 -0.252 1 75.94 96 LEU A CA 1
ATOM 768 C C . LEU A 1 96 ? 11.82 8.609 1.157 1 75.94 96 LEU A C 1
ATOM 770 O O . LEU A 1 96 ? 11.32 7.676 1.786 1 75.94 96 LEU A O 1
ATOM 774 N N . ILE A 1 97 ? 11.914 9.789 1.591 1 74.38 97 ILE A N 1
ATOM 775 C CA . ILE A 1 97 ? 11.375 10.133 2.9 1 74.38 97 ILE A CA 1
ATOM 776 C C . ILE A 1 97 ? 9.852 10.039 2.873 1 74.38 97 ILE A C 1
ATOM 778 O O . ILE A 1 97 ? 9.242 9.438 3.76 1 74.38 97 ILE A O 1
ATOM 782 N N . GLU A 1 98 ? 9.297 10.539 1.826 1 77 98 GLU A N 1
ATOM 783 C CA . GLU A 1 98 ? 7.844 10.562 1.713 1 77 98 GLU A CA 1
ATOM 784 C C . GLU A 1 98 ? 7.281 9.148 1.539 1 77 98 GLU A C 1
ATOM 786 O O . GLU A 1 98 ? 6.188 8.852 2.02 1 77 98 GLU A O 1
ATOM 791 N N . LEU A 1 99 ? 7.996 8.273 0.927 1 77.38 99 LEU A N 1
ATOM 792 C CA . LEU A 1 99 ? 7.547 6.914 0.638 1 77.38 99 LEU A CA 1
ATOM 793 C C . LEU A 1 99 ? 7.523 6.066 1.905 1 77.38 99 LEU A C 1
ATOM 795 O O . LEU A 1 99 ? 7.047 4.93 1.889 1 77.38 99 LEU A O 1
ATOM 799 N N . GLN A 1 100 ? 7.906 6.699 2.938 1 73.44 100 GLN A N 1
ATOM 800 C CA . GLN A 1 100 ? 7.824 5.977 4.203 1 73.44 100 GLN A CA 1
ATOM 801 C C . GLN A 1 100 ? 6.379 5.875 4.684 1 73.44 100 GLN A C 1
ATOM 803 O O . GLN A 1 100 ? 6.07 5.066 5.562 1 73.44 100 GLN A O 1
ATOM 808 N N . ARG A 1 101 ? 5.582 6.695 4.137 1 77.5 101 ARG A N 1
ATOM 809 C CA . ARG A 1 101 ? 4.145 6.586 4.355 1 77.5 101 ARG A CA 1
ATOM 810 C C . ARG A 1 101 ? 3.424 6.191 3.07 1 77.5 101 ARG A C 1
ATOM 812 O O . ARG A 1 101 ? 3.938 6.414 1.971 1 77.5 101 ARG A O 1
ATOM 819 N N . PRO A 1 102 ? 2.244 5.598 3.223 1 80.56 102 PRO A N 1
ATOM 820 C CA . PRO A 1 102 ? 1.496 5.293 2 1 80.56 102 PRO A CA 1
ATOM 821 C C . PRO A 1 102 ? 1.062 6.543 1.244 1 80.56 102 PRO A C 1
ATOM 823 O O . PRO A 1 102 ? 0.134 7.238 1.669 1 80.56 102 PRO A O 1
ATOM 826 N N . CYS A 1 103 ? 1.661 6.762 0.172 1 84.56 103 CYS A N 1
ATOM 827 C CA . CYS A 1 103 ? 1.394 7.969 -0.602 1 84.56 103 CYS A CA 1
ATOM 828 C C . CYS A 1 103 ? 0.122 7.816 -1.429 1 84.56 103 CYS A C 1
ATOM 830 O O . CYS A 1 103 ? -0.174 6.73 -1.924 1 84.56 103 CYS A O 1
ATOM 832 N N . VAL A 1 104 ? -0.551 8.898 -1.503 1 91.31 104 VAL A N 1
ATOM 833 C CA . VAL A 1 104 ? -1.752 8.953 -2.33 1 91.31 104 VAL A CA 1
ATOM 834 C C . VAL A 1 104 ? -1.42 9.586 -3.68 1 91.31 104 VAL A C 1
ATOM 836 O O . VAL A 1 104 ? -0.694 10.586 -3.744 1 91.31 104 VAL A O 1
ATOM 839 N N . SER A 1 105 ? -1.9 9.016 -4.738 1 89.44 105 SER A N 1
ATOM 840 C CA . SER A 1 105 ? -1.644 9.57 -6.066 1 89.44 105 SER A CA 1
ATOM 841 C C . SER A 1 105 ? -2.273 10.953 -6.215 1 89.44 105 SER A C 1
ATOM 843 O O . SER A 1 105 ? -3.279 11.258 -5.57 1 89.44 105 SER A O 1
ATOM 845 N N . PRO A 1 106 ? -1.75 11.773 -7.094 1 89.38 106 PRO A N 1
ATOM 846 C CA . PRO A 1 106 ? -2.309 13.117 -7.273 1 89.38 106 PRO A CA 1
ATOM 847 C C . PRO A 1 106 ? -3.775 13.094 -7.695 1 89.38 106 PRO A C 1
ATOM 849 O O . PRO A 1 106 ? -4.566 13.914 -7.234 1 89.38 106 PRO A O 1
ATOM 852 N N . SER A 1 107 ? -4.137 12.156 -8.555 1 90.5 107 SER A N 1
ATOM 853 C CA . SER A 1 107 ? -5.508 12.07 -9.047 1 90.5 107 SER A CA 1
ATOM 854 C C . SER A 1 107 ? -6.484 11.766 -7.914 1 90.5 107 SER A C 1
ATOM 856 O O . SER A 1 107 ? -7.5 12.445 -7.762 1 90.5 107 SER A O 1
ATOM 858 N N . VAL A 1 108 ? -6.199 10.773 -7.117 1 94.44 108 VAL A N 1
ATOM 859 C CA . VAL A 1 108 ? -7.09 10.391 -6.023 1 94.44 108 VAL A CA 1
ATOM 860 C C . VAL A 1 108 ? -7.086 11.484 -4.953 1 94.44 108 VAL A C 1
ATOM 862 O O . VAL A 1 108 ? -8.117 11.75 -4.332 1 94.44 108 VAL A O 1
ATOM 865 N N . LYS A 1 109 ? -5.961 12.141 -4.742 1 95.75 109 LYS A N 1
ATOM 866 C CA . LYS A 1 109 ? -5.883 13.258 -3.809 1 95.75 109 LYS A CA 1
ATOM 867 C C . LYS A 1 109 ? -6.852 14.367 -4.203 1 95.75 109 LYS A C 1
ATOM 869 O O . LYS A 1 109 ? -7.574 14.898 -3.355 1 95.75 109 LYS A O 1
ATOM 874 N N . ALA A 1 110 ? -6.832 14.695 -5.469 1 96.31 110 ALA A N 1
ATOM 875 C CA . ALA A 1 110 ? -7.719 15.742 -5.973 1 96.31 110 ALA A CA 1
ATOM 876 C C . ALA A 1 110 ? -9.18 15.344 -5.809 1 96.31 110 ALA A C 1
ATOM 878 O O . ALA A 1 110 ? -10.016 16.172 -5.418 1 96.31 110 ALA A O 1
ATOM 879 N N . LEU A 1 111 ? -9.477 14.164 -6.113 1 97.75 111 LEU A N 1
ATOM 880 C CA . LEU A 1 111 ? -10.844 13.664 -5.996 1 97.75 111 LEU A CA 1
ATOM 881 C C . LEU A 1 111 ? -11.289 13.656 -4.539 1 97.75 111 LEU A C 1
ATOM 883 O O . LEU A 1 111 ? -12.445 13.977 -4.234 1 97.75 111 LEU A O 1
ATOM 887 N N . PHE A 1 112 ? -10.414 13.289 -3.604 1 98.5 112 PHE A N 1
ATOM 888 C CA . PHE A 1 112 ? -10.734 13.312 -2.18 1 98.5 112 PHE A CA 1
ATOM 889 C C . PHE A 1 112 ? -11.039 14.727 -1.711 1 98.5 112 PHE A C 1
ATOM 891 O O . PHE A 1 112 ? -12.008 14.945 -0.978 1 98.5 112 PHE A O 1
ATOM 898 N N . GLU A 1 113 ? -10.188 15.617 -2.127 1 97.88 113 GLU A N 1
ATOM 899 C CA . GLU A 1 113 ? -10.406 17.016 -1.739 1 97.88 113 GLU A CA 1
ATOM 900 C C . GLU A 1 113 ? -11.742 17.531 -2.256 1 97.88 113 GLU A C 1
ATOM 902 O O . GLU A 1 113 ? -12.438 18.281 -1.566 1 97.88 113 GLU A O 1
ATOM 907 N N . ASN A 1 114 ? -12.016 17.172 -3.445 1 98.12 114 ASN A N 1
ATOM 908 C CA . ASN A 1 114 ? -13.312 17.547 -3.994 1 98.12 114 ASN A CA 1
ATOM 909 C C . ASN A 1 114 ? -14.461 16.984 -3.16 1 98.12 114 ASN A C 1
ATOM 911 O O . ASN A 1 114 ? -15.422 17.688 -2.857 1 98.12 114 ASN A O 1
ATOM 915 N N . TRP A 1 115 ? -14.383 15.742 -2.83 1 98.38 115 TRP A N 1
ATOM 916 C CA . TRP A 1 115 ? -15.398 15.109 -1.995 1 98.38 115 TRP A CA 1
ATOM 917 C C . TRP A 1 115 ? -15.461 15.766 -0.621 1 98.38 115 TRP A C 1
ATOM 919 O O . TRP A 1 115 ? -16.547 16.047 -0.108 1 98.38 115 TRP A O 1
ATOM 929 N N . ARG A 1 116 ? -14.328 15.992 -0.026 1 97.81 116 ARG A N 1
ATOM 930 C CA . ARG A 1 116 ? -14.242 16.641 1.275 1 97.81 116 ARG A CA 1
ATOM 931 C C . ARG A 1 116 ? -14.969 17.984 1.26 1 97.81 116 ARG A C 1
ATOM 933 O O . ARG A 1 116 ? -15.758 18.281 2.164 1 97.81 116 ARG A O 1
ATOM 940 N N . GLN A 1 117 ? -14.766 18.766 0.252 1 97.31 117 GLN A N 1
ATOM 941 C CA . GLN A 1 117 ? -15.391 20.078 0.134 1 97.31 117 GLN A CA 1
ATOM 942 C C . GLN A 1 117 ? -16.906 19.953 -0.049 1 97.31 117 GLN A C 1
ATOM 944 O O . GLN A 1 117 ? -17.672 20.719 0.532 1 97.31 117 GLN A O 1
ATOM 949 N N . ALA A 1 118 ? -17.266 19.031 -0.898 1 97.38 118 ALA A N 1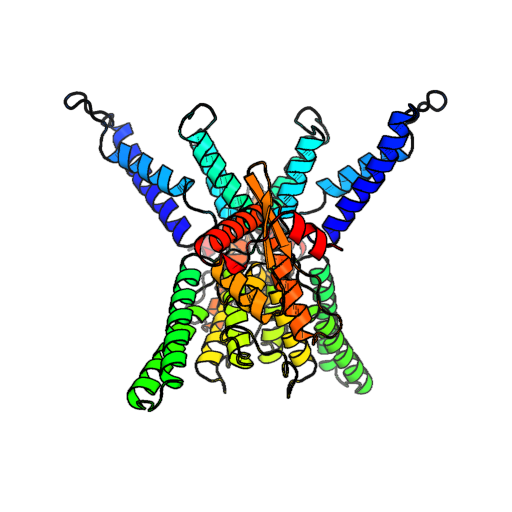
ATOM 950 C CA . ALA A 1 118 ? -18.688 18.797 -1.108 1 97.38 118 ALA A CA 1
ATOM 951 C C . ALA A 1 118 ? -19.391 18.406 0.197 1 97.38 118 ALA A C 1
ATOM 953 O O . ALA A 1 118 ? -20.469 18.922 0.507 1 97.38 118 ALA A O 1
ATOM 954 N N . ARG A 1 119 ? -18.734 17.578 0.947 1 96.31 119 ARG A N 1
ATOM 955 C CA . ARG A 1 119 ? -19.281 17.109 2.221 1 96.31 119 ARG A CA 1
ATOM 956 C C . ARG A 1 119 ? -19.391 18.266 3.219 1 96.31 119 ARG A C 1
ATOM 958 O O . ARG A 1 119 ? -20.422 18.406 3.887 1 96.31 119 ARG A O 1
ATOM 965 N N . LEU A 1 120 ? -18.391 19.031 3.303 1 96 120 LEU A N 1
ATOM 966 C CA . LEU A 1 120 ? -18.391 20.188 4.207 1 96 120 LEU A CA 1
ATOM 967 C C . LEU A 1 120 ? -19.5 21.156 3.842 1 96 120 LEU A C 1
ATOM 969 O O . LEU A 1 120 ? -20.188 21.688 4.723 1 96 120 LEU A O 1
ATOM 973 N N . THR A 1 121 ? -19.641 21.375 2.582 1 95 121 THR A N 1
ATOM 974 C CA . THR A 1 121 ? -20.656 22.297 2.105 1 95 121 THR A CA 1
ATOM 975 C C . THR A 1 121 ? -22.062 21.766 2.414 1 95 121 THR A C 1
ATOM 977 O O . THR A 1 121 ? -22.922 22.516 2.883 1 95 121 THR A O 1
ATOM 980 N N . PHE A 1 122 ? -22.234 20.547 2.178 1 94.5 122 PHE A N 1
ATOM 981 C CA . PHE A 1 122 ? -23.531 19.922 2.443 1 94.5 122 PHE A CA 1
ATOM 982 C C . PHE A 1 122 ? -23.891 20.031 3.922 1 94.5 122 PHE A C 1
ATOM 984 O O . PHE A 1 122 ? -25 20.438 4.27 1 94.5 122 PHE A O 1
ATOM 991 N N . GLU A 1 123 ? -22.953 19.672 4.762 1 92.19 123 GLU A N 1
ATOM 992 C CA . GLU A 1 123 ? -23.188 19.672 6.203 1 92.19 123 GLU A CA 1
ATOM 993 C C . GLU A 1 123 ? -23.453 21.078 6.723 1 92.19 123 GLU A C 1
ATOM 995 O O . GLU A 1 123 ? -24.297 21.266 7.609 1 92.19 123 GLU A O 1
ATOM 1000 N N . ALA A 1 124 ? -22.797 22.031 6.172 1 90.75 124 ALA A N 1
ATOM 1001 C CA . ALA A 1 124 ? -23 23.422 6.582 1 90.75 124 ALA A CA 1
ATOM 1002 C C . ALA A 1 124 ? -24.406 23.891 6.246 1 90.75 124 ALA A C 1
ATOM 1004 O O . ALA A 1 124 ? -25.047 24.578 7.051 1 90.75 124 ALA A O 1
ATOM 1005 N N . VAL A 1 125 ? -24.859 23.516 5.121 1 89.56 125 VAL A N 1
ATOM 1006 C CA . VAL A 1 125 ? -26.188 23.938 4.668 1 89.56 125 VAL A CA 1
ATOM 1007 C C . VAL A 1 125 ? -27.266 23.156 5.414 1 89.56 125 VAL A C 1
ATOM 1009 O O . VAL A 1 125 ? -28.297 23.719 5.793 1 89.56 125 VAL A O 1
ATOM 1012 N N . ALA A 1 126 ? -27 21.953 5.648 1 87 126 ALA A N 1
ATOM 1013 C CA . ALA A 1 126 ? -27.953 21.109 6.367 1 87 126 ALA A CA 1
ATOM 1014 C C . ALA A 1 126 ? -28.125 21.578 7.809 1 87 126 ALA A C 1
ATOM 1016 O O . ALA A 1 126 ? -29.188 21.391 8.406 1 87 126 ALA A O 1
ATOM 1017 N N . ALA A 1 127 ? -27.109 22.25 8.273 1 85.19 127 ALA A N 1
ATOM 1018 C CA . ALA A 1 127 ? -27.141 22.719 9.664 1 85.19 127 ALA A CA 1
ATOM 1019 C C . ALA A 1 127 ? -27.766 24.109 9.766 1 85.19 127 ALA A C 1
ATOM 1021 O O . ALA A 1 127 ? -28.156 24.547 10.844 1 85.19 127 ALA A O 1
ATOM 1022 N N . ALA A 1 128 ? -27.844 24.75 8.586 1 82.75 128 ALA A N 1
ATOM 1023 C CA . ALA A 1 128 ? -28.328 26.125 8.594 1 82.75 128 ALA A CA 1
ATOM 1024 C C . ALA A 1 128 ? -29.844 26.172 8.594 1 82.75 128 ALA A C 1
ATOM 1026 O O . ALA A 1 128 ? -30.5 25.359 7.941 1 82.75 128 ALA A O 1
ATOM 1027 N N . GLU A 1 129 ? -30.5 26.844 9.477 1 80.25 129 GLU A N 1
ATOM 1028 C CA . GLU A 1 129 ? -31.938 27.031 9.492 1 80.25 129 GLU A CA 1
ATOM 1029 C C . GLU A 1 129 ? -32.312 28.375 8.859 1 80.25 129 GLU A C 1
ATOM 1031 O O . GLU A 1 129 ? -31.672 29.391 9.094 1 80.25 129 GLU A O 1
ATOM 1036 N N . PRO A 1 130 ? -33.438 28.344 8.078 1 85.44 130 PRO A N 1
ATOM 1037 C CA . PRO A 1 130 ? -34.219 27.234 7.543 1 85.44 130 PRO A CA 1
ATOM 1038 C C . PRO A 1 130 ? -33.531 26.516 6.391 1 85.44 130 PRO A C 1
ATOM 1040 O O . PRO A 1 130 ? -32.812 27.156 5.613 1 85.44 130 PRO A O 1
ATOM 1043 N N . VAL A 1 131 ? -33.719 25.234 6.285 1 81.75 131 VAL A N 1
ATOM 1044 C CA . VAL A 1 131 ? -33.094 24.422 5.246 1 81.75 131 VAL A CA 1
ATOM 1045 C C . VAL A 1 131 ? -33.906 24.516 3.955 1 81.75 131 VAL A C 1
ATOM 1047 O O . VAL A 1 131 ? -35.125 24.375 3.975 1 81.75 131 VAL A O 1
ATOM 1050 N N . ASP A 1 132 ? -33.344 25 2.896 1 87.75 132 ASP A N 1
ATOM 1051 C CA . ASP A 1 132 ? -33.938 24.891 1.563 1 87.75 132 ASP A CA 1
ATOM 1052 C C . ASP A 1 132 ? -33.875 23.438 1.069 1 87.75 132 ASP A C 1
ATOM 1054 O O . ASP A 1 132 ? -32.812 22.938 0.747 1 87.75 132 ASP A O 1
ATOM 1058 N N . PRO A 1 133 ? -35.031 22.891 0.978 1 88.31 133 PRO A N 1
ATOM 1059 C CA . PRO A 1 133 ? -35.031 21.469 0.669 1 88.31 133 PRO A CA 1
ATOM 1060 C C . PRO A 1 133 ? -34.438 21.156 -0.705 1 88.31 133 PRO A C 1
ATOM 1062 O O . PRO A 1 133 ? -33.812 20.094 -0.893 1 88.31 133 PRO A O 1
ATOM 1065 N N . ILE A 1 134 ? -34.656 21.969 -1.659 1 88.94 134 ILE A N 1
ATOM 1066 C CA . ILE A 1 134 ? -34.125 21.75 -2.998 1 88.94 134 ILE A CA 1
ATOM 1067 C C . ILE A 1 134 ? -32.625 21.844 -2.971 1 88.94 134 ILE A C 1
ATOM 1069 O O . ILE A 1 134 ? -31.922 20.984 -3.506 1 88.94 134 ILE A O 1
ATOM 1073 N N . ALA A 1 135 ? -32.156 22.859 -2.297 1 88.19 135 ALA A N 1
ATOM 1074 C CA . ALA A 1 135 ? -30.703 23.047 -2.174 1 88.19 135 ALA A CA 1
ATOM 1075 C C . ALA A 1 135 ? -30.062 21.875 -1.425 1 88.19 135 ALA A C 1
ATOM 1077 O O . ALA A 1 135 ? -28.984 21.406 -1.803 1 88.19 135 ALA A O 1
ATOM 1078 N N . GLU A 1 136 ? -30.719 21.469 -0.477 1 90.12 136 GLU A N 1
ATOM 1079 C CA . GLU A 1 136 ? -30.203 20.359 0.316 1 90.12 136 GLU A CA 1
ATOM 1080 C C . GLU A 1 136 ? -30.109 19.078 -0.522 1 90.12 136 GLU A C 1
ATOM 1082 O O . GLU A 1 136 ? -29.109 18.359 -0.465 1 90.12 136 GLU A O 1
ATOM 1087 N N . THR A 1 137 ? -31.109 18.844 -1.308 1 92.44 137 THR A N 1
ATOM 1088 C CA . THR A 1 137 ? -31.125 17.656 -2.164 1 92.44 137 THR A CA 1
ATOM 1089 C C . THR A 1 137 ? -30 17.734 -3.193 1 92.44 137 THR A C 1
ATOM 1091 O O . THR A 1 137 ? -29.297 16.75 -3.432 1 92.44 137 THR A O 1
ATOM 1094 N N . ASP A 1 138 ? -29.844 18.906 -3.734 1 93.75 138 ASP A N 1
ATOM 1095 C CA . ASP A 1 138 ? -28.781 19.094 -4.727 1 93.75 138 ASP A CA 1
ATOM 1096 C C . ASP A 1 138 ? -27.406 18.875 -4.109 1 93.75 138 ASP A C 1
ATOM 1098 O O . ASP A 1 138 ? -26.531 18.25 -4.723 1 93.75 138 ASP A O 1
ATOM 1102 N N . LEU A 1 139 ? -27.281 19.359 -2.934 1 93.5 139 LEU A N 1
ATOM 1103 C CA . LEU A 1 139 ? -26 19.25 -2.264 1 93.5 139 LEU A CA 1
ATOM 1104 C C . LEU A 1 139 ? -25.75 17.812 -1.816 1 93.5 139 LEU A C 1
ATOM 1106 O O . LEU A 1 139 ? -24.609 17.344 -1.838 1 93.5 139 LEU A O 1
ATOM 1110 N N . CYS A 1 140 ? -26.75 17.141 -1.465 1 94.44 140 CYS A N 1
ATOM 1111 C CA . CYS A 1 140 ? -26.641 15.734 -1.122 1 94.44 140 CYS A CA 1
ATOM 1112 C C . CYS A 1 140 ? -26.203 14.914 -2.328 1 94.44 140 CYS A C 1
ATOM 1114 O O . CYS A 1 140 ? -25.328 14.047 -2.215 1 94.44 140 CYS A O 1
ATOM 1116 N N . LEU A 1 141 ? -26.781 15.211 -3.422 1 95.06 141 LEU A N 1
ATOM 1117 C CA . LEU A 1 141 ? -26.422 14.516 -4.656 1 95.06 141 LEU A CA 1
ATOM 1118 C C . LEU A 1 141 ? -25 14.836 -5.074 1 95.06 141 LEU A C 1
ATOM 1120 O O . LEU A 1 141 ? -24.297 13.977 -5.602 1 95.06 141 LEU A O 1
ATOM 1124 N N . ALA A 1 142 ? -24.625 16.062 -4.824 1 95.62 142 ALA A N 1
ATOM 1125 C CA . ALA A 1 142 ? -23.25 16.469 -5.137 1 95.62 142 ALA A CA 1
ATOM 1126 C C . ALA A 1 142 ? -22.25 15.727 -4.258 1 95.62 142 ALA A C 1
ATOM 1128 O O . ALA A 1 142 ? -21.188 15.312 -4.73 1 95.62 142 ALA A O 1
ATOM 1129 N N . ASP A 1 143 ? -22.578 15.594 -3.027 1 95.81 143 ASP A N 1
ATOM 1130 C CA . ASP A 1 143 ? -21.75 14.844 -2.092 1 95.81 143 ASP A CA 1
ATOM 1131 C C . ASP A 1 143 ? -21.625 13.383 -2.514 1 95.81 143 ASP A C 1
ATOM 1133 O O . ASP A 1 143 ? -20.516 12.852 -2.617 1 95.81 143 ASP A O 1
ATOM 1137 N N . ALA A 1 144 ? -22.703 12.797 -2.838 1 95.94 144 ALA A N 1
ATOM 1138 C CA . ALA A 1 144 ? -22.734 11.406 -3.285 1 95.94 144 ALA A CA 1
ATOM 1139 C C . ALA A 1 144 ? -21.969 11.234 -4.594 1 95.94 144 ALA A C 1
ATOM 1141 O O . ALA A 1 144 ? -21.219 10.273 -4.762 1 95.94 144 ALA A O 1
ATOM 1142 N N . GLY A 1 145 ? -22.188 12.148 -5.441 1 97.25 145 GLY A N 1
ATOM 1143 C CA . GLY A 1 145 ? -21.484 12.102 -6.715 1 97.25 145 GLY A CA 1
ATOM 1144 C C . GLY A 1 145 ? -19.984 12.211 -6.566 1 97.25 145 GLY A C 1
ATOM 1145 O O . GLY A 1 145 ? -19.234 11.5 -7.238 1 97.25 145 GLY A O 1
ATOM 1146 N N . ALA A 1 146 ? -19.547 13.109 -5.73 1 97.88 146 ALA A N 1
ATOM 1147 C CA . ALA A 1 146 ? -18.125 13.273 -5.484 1 97.88 146 ALA A CA 1
ATOM 1148 C C . ALA A 1 146 ? -17.531 12.031 -4.824 1 97.88 146 ALA A C 1
ATOM 1150 O O . ALA A 1 146 ? -16.406 11.633 -5.133 1 97.88 146 ALA A O 1
ATOM 1151 N N . TYR A 1 147 ? -18.312 11.461 -3.977 1 97.5 147 TYR A N 1
ATOM 1152 C CA . TYR A 1 147 ? -17.875 10.219 -3.348 1 97.5 147 TYR A CA 1
ATOM 1153 C C . TYR A 1 147 ? -17.703 9.117 -4.387 1 97.5 147 TYR A C 1
ATOM 1155 O O . TYR A 1 147 ? -16.672 8.438 -4.402 1 97.5 147 TYR A O 1
ATOM 1163 N N . ILE A 1 148 ? -18.625 8.945 -5.23 1 97.44 148 ILE A N 1
ATOM 1164 C CA . ILE A 1 148 ? -18.594 7.895 -6.242 1 97.44 148 ILE A CA 1
ATOM 1165 C C . ILE A 1 148 ? -17.422 8.117 -7.176 1 97.44 148 ILE A C 1
ATOM 1167 O O . ILE A 1 148 ? -16.734 7.16 -7.566 1 97.44 148 ILE A O 1
ATOM 1171 N N . ALA A 1 149 ? -17.156 9.312 -7.48 1 97.31 149 ALA A N 1
ATOM 1172 C CA . ALA A 1 149 ? -16 9.625 -8.328 1 97.31 149 ALA A CA 1
ATOM 1173 C C . ALA A 1 149 ? -14.703 9.203 -7.652 1 97.31 149 ALA A C 1
ATOM 1175 O O . ALA A 1 149 ? -13.828 8.609 -8.297 1 97.31 149 ALA A O 1
ATOM 1176 N N . MET A 1 150 ? -14.602 9.5 -6.406 1 97.31 150 MET A N 1
ATOM 1177 C CA . MET A 1 150 ? -13.391 9.18 -5.652 1 97.31 150 MET A CA 1
ATOM 1178 C C . MET A 1 150 ? -13.227 7.668 -5.508 1 97.31 150 MET A C 1
ATOM 1180 O O . MET A 1 150 ? -12.164 7.125 -5.812 1 97.31 150 MET A O 1
ATOM 1184 N N . ILE A 1 151 ? -14.305 6.988 -5.172 1 97.19 151 ILE A N 1
ATOM 1185 C CA . ILE A 1 151 ? -14.227 5.562 -4.867 1 97.19 151 ILE A CA 1
ATOM 1186 C C . ILE A 1 151 ? -14.016 4.77 -6.152 1 97.19 151 ILE A C 1
ATOM 1188 O O . ILE A 1 151 ? -13.398 3.699 -6.133 1 97.19 151 ILE A O 1
ATOM 1192 N N . SER A 1 152 ? -14.445 5.281 -7.27 1 95.75 152 SER A N 1
ATOM 1193 C CA . SER A 1 152 ? -14.398 4.562 -8.539 1 95.75 152 SER A CA 1
ATOM 1194 C C . SER A 1 152 ? -13.055 4.77 -9.234 1 95.75 152 SER A C 1
ATOM 1196 O O . SER A 1 152 ? -12.727 4.055 -10.18 1 95.75 152 SER A O 1
ATOM 1198 N N . ALA A 1 153 ? -12.344 5.715 -8.758 1 93.75 153 ALA A N 1
ATOM 1199 C CA . ALA A 1 153 ? -11.07 6.012 -9.406 1 93.75 153 ALA A CA 1
ATOM 1200 C C . ALA A 1 153 ? -10.102 4.84 -9.266 1 93.75 153 ALA A C 1
ATOM 1202 O O . ALA A 1 153 ? -9.992 4.238 -8.195 1 93.75 153 ALA A O 1
ATOM 1203 N N . PRO A 1 154 ? -9.43 4.496 -10.383 1 90.44 154 PRO A N 1
ATOM 1204 C CA . PRO A 1 154 ? -8.453 3.406 -10.266 1 90.44 154 PRO A CA 1
ATOM 1205 C C . PRO A 1 154 ? -7.309 3.742 -9.312 1 90.44 154 PRO A C 1
ATOM 1207 O O . PRO A 1 154 ? -6.816 4.875 -9.305 1 90.44 154 PRO A O 1
ATOM 1210 N N . CYS A 1 155 ? -6.906 2.799 -8.562 1 91.88 155 CYS A N 1
ATOM 1211 C CA . CYS A 1 155 ? -5.805 2.988 -7.621 1 91.88 155 CYS A CA 1
ATOM 1212 C C . CYS A 1 155 ? -4.461 2.855 -8.328 1 91.88 155 CYS A C 1
ATOM 1214 O O . CYS A 1 155 ? -4.25 1.922 -9.102 1 91.88 155 CYS A O 1
ATOM 1216 N N . ALA A 1 156 ? -3.543 3.768 -8.031 1 86.81 156 ALA A N 1
ATOM 1217 C CA . ALA A 1 156 ? -2.176 3.697 -8.531 1 86.81 156 ALA A CA 1
ATOM 1218 C C . ALA A 1 156 ? -1.184 3.443 -7.402 1 86.81 156 ALA A C 1
ATOM 1220 O O . ALA A 1 156 ? -0.046 3.035 -7.645 1 86.81 156 ALA A O 1
ATOM 1221 N N . THR A 1 157 ? -1.552 3.674 -6.23 1 86.69 157 THR A N 1
ATOM 1222 C CA . THR A 1 157 ? -0.71 3.51 -5.051 1 86.69 157 THR A CA 1
ATOM 1223 C C . THR A 1 157 ? -1.48 2.82 -3.93 1 86.69 157 THR A C 1
ATOM 1225 O O . THR A 1 157 ? -2.713 2.812 -3.93 1 86.69 157 THR A O 1
ATOM 1228 N N . PRO A 1 158 ? -0.777 2.295 -3 1 84.56 158 PRO A N 1
ATOM 1229 C CA . PRO A 1 158 ? -1.469 1.753 -1.828 1 84.56 158 PRO A CA 1
ATOM 1230 C C . PRO A 1 158 ? -2.234 2.82 -1.05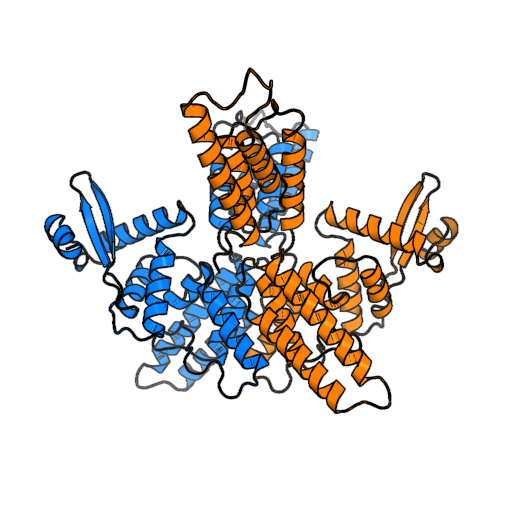 1 84.56 158 PRO A C 1
ATOM 1232 O O . PRO A 1 158 ? -3.262 2.521 -0.433 1 84.56 158 PRO A O 1
ATOM 1235 N N . GLY A 1 159 ? -1.721 4.004 -1.078 1 91.06 159 GLY A N 1
ATOM 1236 C CA . GLY A 1 159 ? -2.43 5.098 -0.429 1 91.06 159 GLY A CA 1
ATOM 1237 C C . GLY A 1 159 ? -3.807 5.348 -1.014 1 91.06 159 GLY A C 1
ATOM 1238 O O . GLY A 1 159 ? -4.738 5.707 -0.291 1 91.06 159 GLY A O 1
ATOM 1239 N N . ASP A 1 160 ? -3.926 5.117 -2.309 1 93.44 160 ASP A N 1
ATOM 1240 C CA . ASP A 1 160 ? -5.227 5.25 -2.955 1 93.44 160 ASP A CA 1
ATOM 1241 C C . ASP A 1 160 ? -6.234 4.262 -2.371 1 93.44 160 ASP A C 1
ATOM 1243 O O . ASP A 1 160 ? -7.391 4.617 -2.121 1 93.44 160 ASP A O 1
ATOM 1247 N N . LEU A 1 161 ? -5.75 3.094 -2.174 1 92.56 161 LEU A N 1
ATOM 1248 C CA . LEU A 1 161 ? -6.613 2.057 -1.62 1 92.56 161 LEU A CA 1
ATOM 1249 C C . LEU A 1 161 ? -7.027 2.398 -0.192 1 92.56 161 LEU A C 1
ATOM 1251 O O . LEU A 1 161 ? -8.172 2.156 0.203 1 92.56 161 LEU A O 1
ATOM 1255 N N . ILE A 1 162 ? -6.133 2.93 0.54 1 93.94 162 ILE A N 1
ATOM 1256 C CA . ILE A 1 162 ? -6.395 3.305 1.925 1 93.94 162 ILE A CA 1
ATOM 1257 C C . ILE A 1 162 ? -7.473 4.387 1.971 1 93.94 162 ILE A C 1
ATOM 1259 O O . ILE A 1 162 ? -8.398 4.316 2.787 1 93.94 162 ILE A O 1
ATOM 1263 N N . VAL A 1 163 ? -7.363 5.328 1.071 1 96.88 163 VAL A N 1
ATOM 1264 C CA . VAL A 1 163 ? -8.359 6.398 1.006 1 96.88 163 VAL A CA 1
ATOM 1265 C C . VAL A 1 163 ? -9.734 5.809 0.703 1 96.88 163 VAL A C 1
ATOM 1267 O O . VAL A 1 163 ? -10.727 6.191 1.318 1 96.88 163 VAL A O 1
ATOM 1270 N N . LYS A 1 164 ? -9.773 4.891 -0.205 1 96.25 164 LYS A N 1
ATOM 1271 C CA . LYS A 1 164 ? -11.031 4.258 -0.578 1 96.25 164 LYS A CA 1
ATOM 1272 C C . LYS A 1 164 ? -11.609 3.459 0.586 1 96.25 164 LYS A C 1
ATOM 1274 O O . LYS A 1 164 ? -12.805 3.555 0.879 1 96.25 164 LYS A O 1
ATOM 1279 N N . LEU A 1 165 ? -10.781 2.707 1.229 1 95.94 165 LEU A N 1
ATOM 1280 C CA . LEU A 1 165 ? -11.227 1.923 2.375 1 95.94 165 LEU A CA 1
ATOM 1281 C C . LEU A 1 165 ? -11.742 2.83 3.484 1 95.94 165 LEU A C 1
ATOM 1283 O O . LEU A 1 165 ? -12.781 2.545 4.094 1 95.94 165 LEU A O 1
ATOM 1287 N N . TYR A 1 166 ? -11.055 3.906 3.73 1 97.19 166 TYR A N 1
ATOM 1288 C CA . TYR A 1 166 ? -11.492 4.914 4.688 1 97.19 166 TYR A CA 1
ATOM 1289 C C . TYR A 1 166 ? -12.859 5.465 4.312 1 97.19 166 TYR A C 1
ATOM 1291 O O . TYR A 1 166 ? -13.742 5.578 5.164 1 97.19 166 TYR A O 1
ATOM 1299 N N . GLY A 1 167 ? -12.945 5.828 3.033 1 97.25 167 GLY A N 1
ATOM 1300 C CA . GLY A 1 167 ? -14.227 6.328 2.566 1 97.25 167 GLY A CA 1
ATOM 1301 C C . GLY A 1 167 ? -15.359 5.348 2.787 1 97.25 167 GLY A C 1
ATOM 1302 O O . GLY A 1 167 ? -16.453 5.734 3.215 1 97.25 167 GLY A O 1
ATOM 1303 N N . GLU A 1 168 ? -15.117 4.121 2.525 1 95.19 168 GLU A N 1
ATOM 1304 C CA . GLU A 1 168 ? -16.125 3.074 2.703 1 95.19 168 GLU A CA 1
ATOM 1305 C C . GLU A 1 168 ? -16.484 2.904 4.176 1 95.19 168 GLU A C 1
ATOM 1307 O O . GLU A 1 168 ? -17.672 2.812 4.523 1 95.19 168 GLU A O 1
ATOM 1312 N N . MET A 1 169 ? -15.516 2.9 5.027 1 94.94 169 MET A N 1
ATOM 1313 C CA . MET A 1 169 ? -15.75 2.762 6.465 1 94.94 169 MET A CA 1
ATOM 1314 C C . MET A 1 169 ? -16.578 3.928 6.996 1 94.94 169 MET A C 1
ATOM 1316 O O . MET A 1 169 ? -17.469 3.736 7.828 1 94.94 169 MET A O 1
ATOM 1320 N N . LEU A 1 170 ? -16.219 5.094 6.512 1 96 170 LEU A N 1
ATOM 1321 C CA . LEU A 1 170 ? -16.953 6.285 6.938 1 96 170 LEU A CA 1
ATOM 1322 C C . LEU A 1 170 ? -18.391 6.242 6.449 1 96 170 LEU A C 1
ATOM 1324 O O . LEU A 1 170 ? -19.312 6.645 7.172 1 96 170 LEU A O 1
ATOM 1328 N N . GLY A 1 171 ? -18.578 5.762 5.254 1 91.75 171 GLY A N 1
ATOM 1329 C CA . GLY A 1 171 ? -19.906 5.633 4.707 1 91.75 171 GLY A CA 1
ATOM 1330 C C . GLY A 1 171 ? -20.766 4.609 5.441 1 91.75 171 GLY A C 1
ATOM 1331 O O . GLY A 1 171 ? -21.953 4.832 5.672 1 91.75 171 GLY A O 1
ATOM 1332 N N . GLU A 1 172 ? -20.203 3.604 5.887 1 89.62 172 GLU A N 1
ATOM 1333 C CA . GLU A 1 172 ? -20.906 2.492 6.508 1 89.62 172 GLU A CA 1
ATOM 1334 C C . GLU A 1 172 ? -21.266 2.803 7.961 1 89.62 172 GLU A C 1
ATOM 1336 O O . GLU A 1 172 ? -22.344 2.453 8.438 1 89.62 172 GLU A O 1
ATOM 1341 N N . HIS A 1 173 ? -20.422 3.48 8.617 1 92.69 173 HIS A N 1
ATOM 1342 C CA . HIS A 1 173 ? -20.578 3.592 10.062 1 92.69 173 HIS A CA 1
ATOM 1343 C C . HIS A 1 173 ? -20.891 5.027 10.477 1 92.69 173 HIS A C 1
ATOM 1345 O O . HIS A 1 173 ? -21.25 5.281 11.625 1 92.69 173 HIS A O 1
ATOM 1351 N N . GLY A 1 174 ? -20.688 5.926 9.539 1 91.81 174 GLY A N 1
ATOM 1352 C CA . GLY A 1 174 ? -20.969 7.324 9.836 1 91.81 174 GLY A CA 1
ATOM 1353 C C . GLY A 1 174 ? -19.875 7.984 10.656 1 91.81 174 GLY A C 1
ATOM 1354 O O . GLY A 1 174 ? -18.938 7.316 11.094 1 91.81 174 GLY A O 1
ATOM 1355 N N . PRO A 1 175 ? -20 9.266 10.797 1 93.88 175 PRO A N 1
ATOM 1356 C CA . PRO A 1 175 ? -19 10.039 11.531 1 93.88 175 PRO A CA 1
ATOM 1357 C C . PRO A 1 175 ? -19.344 10.188 13.016 1 93.88 175 PRO A C 1
ATOM 1359 O O . PRO A 1 175 ? -20.484 9.914 13.414 1 93.88 175 PRO A O 1
ATOM 1362 N N . THR A 1 176 ? -18.344 10.594 13.758 1 93.12 176 THR A N 1
ATOM 1363 C CA . THR A 1 176 ? -18.578 11.133 15.094 1 93.12 176 THR A CA 1
ATOM 1364 C C . THR A 1 176 ? -19.016 12.594 15.023 1 93.12 176 THR A C 1
ATOM 1366 O O . THR A 1 176 ? -19.688 13 14.062 1 93.12 176 THR A O 1
ATOM 1369 N N . ASP A 1 177 ? -18.797 13.352 16.094 1 91.56 177 ASP A N 1
ATOM 1370 C CA . ASP A 1 177 ? -19.047 14.789 16.047 1 91.56 177 ASP A CA 1
ATOM 1371 C C . ASP A 1 177 ? -18.125 15.469 15.039 1 91.56 177 ASP A C 1
ATOM 1373 O O . ASP A 1 177 ? -18.391 16.578 14.594 1 91.56 177 ASP A O 1
ATOM 1377 N N . PHE A 1 178 ? -17.047 14.781 14.789 1 95.06 178 PHE A N 1
ATOM 1378 C CA . PHE A 1 178 ? -16.172 15.242 13.711 1 95.06 178 PHE A CA 1
ATOM 1379 C C . PHE A 1 178 ? -16.5 14.523 12.406 1 95.06 178 PHE A C 1
ATOM 1381 O O . PHE A 1 178 ? -16.344 13.305 12.312 1 95.06 178 PHE A O 1
ATOM 1388 N N . LEU A 1 179 ? -16.766 15.242 11.367 1 96.25 179 LEU A N 1
ATOM 1389 C CA . LEU A 1 179 ? -17.391 14.781 10.125 1 96.25 179 LEU A CA 1
ATOM 1390 C C . LEU A 1 179 ? -16.531 13.711 9.461 1 96.25 179 LEU A C 1
ATOM 1392 O O . LEU A 1 179 ? -17.016 12.938 8.633 1 96.25 179 LEU A O 1
ATOM 1396 N N . PHE A 1 180 ? -15.25 13.656 9.766 1 96.81 180 PHE A N 1
ATOM 1397 C CA . PHE A 1 180 ? -14.352 12.805 9.008 1 96.81 180 PHE A CA 1
ATOM 1398 C C . PHE A 1 180 ? -13.781 11.695 9.883 1 96.81 180 PHE A C 1
ATOM 1400 O O . PHE A 1 180 ? -12.836 11.008 9.492 1 96.81 180 PHE A O 1
ATOM 1407 N N . GLU A 1 181 ? -14.281 11.539 11.039 1 96.12 181 GLU A N 1
ATOM 1408 C CA . GLU A 1 181 ? -13.875 10.461 11.938 1 96.12 181 GLU A CA 1
ATOM 1409 C C . GLU A 1 181 ? -14.922 9.352 11.984 1 96.12 181 GLU A C 1
ATOM 1411 O O . GLU A 1 181 ? -16.078 9.594 12.336 1 96.12 181 GLU A O 1
ATOM 1416 N N . VAL A 1 182 ? -14.453 8.164 11.656 1 94.75 182 VAL A N 1
ATOM 1417 C CA . VAL A 1 182 ? -15.344 7.016 11.641 1 94.75 182 VAL A CA 1
ATOM 1418 C C . VAL A 1 182 ? -15.82 6.707 13.062 1 94.75 182 VAL A C 1
ATOM 1420 O O . VAL A 1 182 ? -15.008 6.625 13.992 1 94.75 182 VAL A O 1
ATOM 1423 N N . ASP A 1 183 ? -17.125 6.578 13.289 1 93.69 183 ASP A N 1
ATOM 1424 C CA . ASP A 1 183 ? -17.688 6.164 14.57 1 93.69 183 ASP A CA 1
ATOM 1425 C C . ASP A 1 183 ? -17.422 4.68 14.828 1 93.69 183 ASP A C 1
ATOM 1427 O O . ASP A 1 183 ? -17.891 3.822 14.078 1 93.69 183 ASP A O 1
ATOM 1431 N N . GLN A 1 184 ? -16.766 4.449 15.844 1 90.69 184 GLN A N 1
ATOM 1432 C CA . GLN A 1 184 ? -16.328 3.088 16.125 1 90.69 184 GLN A CA 1
ATOM 1433 C C . GLN A 1 184 ? -17.266 2.391 17.109 1 90.69 184 GLN A C 1
ATOM 1435 O O . GLN A 1 184 ? -17.031 1.243 17.484 1 90.69 184 GLN A O 1
ATOM 1440 N N . SER A 1 185 ? -18.328 3.021 17.562 1 87.88 185 SER A N 1
ATOM 1441 C CA . SER A 1 185 ? -19.156 2.527 18.656 1 87.88 185 SER A CA 1
ATOM 1442 C C . SER A 1 185 ? -19.922 1.269 18.25 1 87.88 185 SER A C 1
ATOM 1444 O O . SER A 1 185 ? -20.25 0.439 19.094 1 87.88 185 SER A O 1
ATOM 1446 N N . ASP A 1 186 ? -20.125 1.039 16.938 1 84.38 186 ASP A N 1
ATOM 1447 C CA . ASP A 1 186 ? -21 -0.074 16.562 1 84.38 186 ASP A CA 1
ATOM 1448 C C . ASP A 1 186 ? -20.406 -0.834 15.367 1 84.38 186 ASP A C 1
ATOM 1450 O O . ASP A 1 186 ? -21.141 -1.217 14.453 1 84.38 186 ASP A O 1
ATOM 1454 N N . LEU A 1 187 ? -19.125 -0.99 15.422 1 89.56 187 LEU A N 1
ATOM 1455 C CA . LEU A 1 187 ? -18.469 -1.592 14.266 1 89.56 187 LEU A CA 1
ATOM 1456 C C . LEU A 1 187 ? -18.922 -3.033 14.07 1 89.56 187 LEU A C 1
ATOM 1458 O O . LEU A 1 187 ? -18.891 -3.551 12.953 1 89.56 187 LEU A O 1
ATOM 1462 N N . THR A 1 188 ? -19.391 -3.674 15.141 1 87.5 188 THR A N 1
ATOM 1463 C CA . THR A 1 188 ? -19.688 -5.102 15.047 1 87.5 188 THR A CA 1
ATOM 1464 C C . THR A 1 188 ? -21.188 -5.352 15.078 1 87.5 188 THR A C 1
ATOM 1466 O O . THR A 1 188 ? -21.641 -6.496 14.969 1 87.5 188 THR A O 1
ATOM 1469 N N . THR A 1 189 ? -21.859 -4.332 15.164 1 83.81 189 THR A N 1
ATOM 1470 C CA . THR A 1 189 ? -23.297 -4.5 15.344 1 83.81 189 THR A CA 1
ATOM 1471 C C . THR A 1 189 ? -23.938 -5.062 14.07 1 83.81 189 THR A C 1
ATOM 1473 O O . THR A 1 189 ? -23.688 -4.57 12.977 1 83.81 189 THR A O 1
ATOM 1476 N N . ALA A 1 190 ? -24.672 -6.156 14.25 1 78.06 190 ALA A N 1
ATOM 1477 C CA . ALA A 1 190 ? -25.469 -6.797 13.203 1 78.06 190 ALA A CA 1
ATOM 1478 C C . ALA A 1 190 ? -24.578 -7.441 12.148 1 78.06 190 ALA A C 1
ATOM 1480 O O . ALA A 1 190 ? -24.969 -7.578 10.984 1 78.06 190 ALA A O 1
ATOM 1481 N N . CYS A 1 191 ? -23.359 -7.609 12.617 1 82.62 191 CYS A N 1
ATOM 1482 C CA . CYS A 1 191 ? -22.422 -8.289 11.734 1 82.62 191 CYS A CA 1
ATOM 1483 C C . CYS A 1 191 ? -22.141 -9.711 12.219 1 82.62 191 CYS A C 1
ATOM 1485 O O . CYS A 1 191 ? -22.203 -9.984 13.422 1 82.62 191 CYS A O 1
ATOM 1487 N N . GLY A 1 192 ? -22.062 -10.625 11.375 1 84.12 192 GLY A N 1
ATOM 1488 C CA . GLY A 1 192 ? -21.484 -11.898 11.781 1 84.12 192 GLY A CA 1
ATOM 1489 C C . GLY A 1 192 ? -20.078 -11.766 12.336 1 84.12 192 GLY A C 1
ATOM 1490 O O . GLY A 1 192 ? -19.469 -10.703 12.258 1 84.12 192 GLY A O 1
ATOM 1491 N N . SER A 1 193 ? -19.656 -12.805 12.984 1 83.06 193 SER A N 1
ATOM 1492 C CA . SER A 1 193 ? -18.359 -12.797 13.648 1 83.06 193 SER A CA 1
ATOM 1493 C C . SER A 1 193 ? -17.234 -12.438 12.672 1 83.06 193 SER A C 1
ATOM 1495 O O . SER A 1 193 ? -16.359 -11.641 13 1 83.06 193 SER A O 1
ATOM 1497 N N . CYS A 1 194 ? -17.25 -12.938 11.531 1 84 194 CYS A N 1
ATOM 1498 C CA . CYS A 1 194 ? -16.203 -12.703 10.539 1 84 194 CYS A CA 1
ATOM 1499 C C . CYS A 1 194 ? -16.234 -11.258 10.039 1 84 194 CYS A C 1
ATOM 1501 O O . CYS A 1 194 ? -15.211 -10.586 10.008 1 84 194 CYS A O 1
ATOM 1503 N N . ASP A 1 195 ? -17.406 -10.797 9.883 1 89.25 195 ASP A N 1
ATOM 1504 C CA . ASP A 1 195 ? -17.562 -9.43 9.391 1 89.25 195 ASP A CA 1
ATOM 1505 C C . ASP A 1 195 ? -17.188 -8.414 10.461 1 89.25 195 ASP A C 1
ATOM 1507 O O . ASP A 1 195 ? -16.547 -7.406 10.172 1 89.25 195 ASP A O 1
ATOM 1511 N N . GLY A 1 196 ? -17.719 -8.734 11.633 1 92.75 196 GLY A N 1
ATOM 1512 C CA . GLY A 1 196 ? -17.359 -7.855 12.734 1 92.75 196 GLY A CA 1
ATOM 1513 C C . GLY A 1 196 ? -15.859 -7.75 12.953 1 92.75 196 GLY A C 1
ATOM 1514 O O . GLY A 1 196 ? -15.336 -6.656 13.18 1 92.75 196 GLY A O 1
ATOM 1515 N N . ALA A 1 197 ? -15.195 -8.844 12.859 1 93 197 ALA A N 1
ATOM 1516 C CA . ALA A 1 197 ? -13.75 -8.852 13.023 1 93 197 ALA A CA 1
ATOM 1517 C C . ALA A 1 197 ? -13.062 -8.039 11.93 1 93 197 ALA A C 1
ATOM 1519 O O . ALA A 1 197 ? -12.078 -7.34 12.188 1 93 197 ALA A O 1
ATOM 1520 N N . ALA A 1 198 ? -13.586 -8.133 10.758 1 94.06 198 ALA A N 1
ATOM 1521 C CA . ALA A 1 198 ? -13.023 -7.395 9.641 1 94.06 198 ALA A CA 1
ATOM 1522 C C . ALA A 1 198 ? -13.172 -5.891 9.836 1 94.06 198 ALA A C 1
ATOM 1524 O O . ALA A 1 198 ? -12.227 -5.129 9.625 1 94.06 198 ALA A O 1
ATOM 1525 N N . GLN A 1 199 ? -14.32 -5.508 10.273 1 94.38 199 GLN A N 1
ATOM 1526 C CA . GLN A 1 199 ? -14.586 -4.086 10.484 1 94.38 199 GLN A CA 1
ATOM 1527 C C . GLN A 1 199 ? -13.641 -3.502 11.531 1 94.38 199 GLN A C 1
ATOM 1529 O O . GLN A 1 199 ? -13.031 -2.455 11.312 1 94.38 199 GLN A O 1
ATOM 1534 N N . VAL A 1 200 ? -13.508 -4.18 12.594 1 94.06 200 VAL A N 1
ATOM 1535 C CA . VAL A 1 200 ? -12.633 -3.736 13.672 1 94.06 200 VAL A CA 1
ATOM 1536 C C . VAL A 1 200 ? -11.188 -3.688 13.188 1 94.06 200 VAL A C 1
ATOM 1538 O O . VAL A 1 200 ? -10.469 -2.727 13.461 1 94.06 200 VAL A O 1
ATOM 1541 N N . ALA A 1 201 ? -10.82 -4.652 12.477 1 94.69 201 ALA A N 1
ATOM 1542 C CA . ALA A 1 201 ? -9.445 -4.75 11.984 1 94.69 201 ALA A CA 1
ATOM 1543 C C . ALA A 1 201 ? -9.133 -3.613 11.016 1 94.69 201 ALA A C 1
ATOM 1545 O O . ALA A 1 201 ? -8.055 -3.016 11.086 1 94.69 201 ALA A O 1
ATOM 1546 N N . PHE A 1 202 ? -10.031 -3.332 10.102 1 94.31 202 PHE A N 1
ATOM 1547 C CA . PHE A 1 202 ? -9.805 -2.279 9.117 1 94.31 202 PHE A CA 1
ATOM 1548 C C . PHE A 1 202 ? -9.602 -0.934 9.805 1 94.31 202 PHE A C 1
ATOM 1550 O O . PHE A 1 202 ? -8.672 -0.196 9.469 1 94.31 202 PHE A O 1
ATOM 1557 N N . VAL A 1 203 ? -10.398 -0.642 10.766 1 93.5 203 VAL A N 1
ATOM 1558 C CA . VAL A 1 203 ? -10.266 0.624 11.477 1 93.5 203 VAL A CA 1
ATOM 1559 C C . VAL A 1 203 ? -8.93 0.671 12.211 1 93.5 203 VAL A C 1
ATOM 1561 O O . VAL A 1 203 ? -8.211 1.675 12.148 1 93.5 203 VAL A O 1
ATOM 1564 N N . ARG A 1 204 ? -8.609 -0.37 12.836 1 91.75 204 ARG A N 1
ATOM 1565 C CA . ARG A 1 204 ? -7.332 -0.449 13.539 1 91.75 204 ARG A CA 1
ATOM 1566 C C . ARG A 1 204 ? -6.164 -0.259 12.578 1 91.75 204 ARG A C 1
ATOM 1568 O O . ARG A 1 204 ? -5.211 0.464 12.883 1 91.75 204 ARG A O 1
ATOM 1575 N N . AS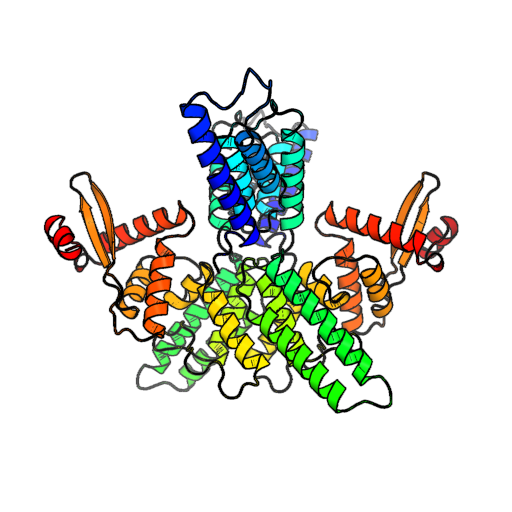P A 1 205 ? -6.215 -0.919 11.484 1 91.94 205 ASP A N 1
ATOM 1576 C CA . ASP A 1 205 ? -5.133 -0.837 10.5 1 91.94 205 ASP A CA 1
ATOM 1577 C C . ASP A 1 205 ? -5.02 0.573 9.93 1 91.94 205 ASP A C 1
ATOM 1579 O O . ASP A 1 205 ? -3.912 1.075 9.719 1 91.94 205 ASP A O 1
ATOM 1583 N N . LEU A 1 206 ? -6.121 1.164 9.68 1 92.19 206 LEU A N 1
ATOM 1584 C CA . LEU A 1 206 ? -6.121 2.549 9.219 1 92.19 206 LEU A CA 1
ATOM 1585 C C . LEU A 1 206 ? -5.492 3.467 10.258 1 92.19 206 LEU A C 1
ATOM 1587 O O . LEU A 1 206 ? -4.645 4.301 9.93 1 92.19 206 LEU A O 1
ATOM 1591 N N . LEU A 1 207 ? -5.719 3.232 11.5 1 90.44 207 LEU A N 1
ATOM 1592 C CA . LEU A 1 207 ? -5.215 4.082 12.578 1 90.44 207 LEU A CA 1
ATOM 1593 C C . LEU A 1 207 ? -3.76 3.756 12.883 1 90.44 207 LEU A C 1
ATOM 1595 O O . LEU A 1 207 ? -3.105 4.477 13.641 1 90.44 207 LEU A O 1
ATOM 1599 N N . ASN A 1 208 ? -3.311 2.764 12.25 1 87.69 208 ASN A N 1
ATOM 1600 C CA . ASN A 1 208 ? -1.932 2.361 12.5 1 87.69 208 ASN A CA 1
ATOM 1601 C C . ASN A 1 208 ? -0.998 2.836 11.391 1 87.69 208 ASN A C 1
ATOM 1603 O O . ASN A 1 208 ? 0.181 2.479 11.375 1 87.69 208 ASN A O 1
ATOM 1607 N N . CYS A 1 209 ? -1.46 3.564 10.539 1 87.81 209 CYS A N 1
ATOM 1608 C CA . CYS A 1 209 ? -0.578 4.16 9.539 1 87.81 209 CYS A CA 1
ATOM 1609 C C . CYS A 1 209 ? -0.734 5.676 9.516 1 87.81 209 CYS A C 1
ATOM 1611 O O . CYS A 1 209 ? -1.759 6.207 9.945 1 87.81 209 CYS A O 1
ATOM 1613 N N . ASP A 1 210 ? 0.248 6.355 9.016 1 89.69 210 ASP A N 1
ATOM 1614 C CA . ASP A 1 210 ? 0.299 7.812 9.008 1 89.69 210 ASP A CA 1
ATOM 1615 C C . ASP A 1 210 ? -0.869 8.398 8.211 1 89.69 210 ASP A C 1
ATOM 1617 O O . ASP A 1 210 ? -1.558 9.305 8.688 1 89.69 210 ASP A O 1
ATOM 1621 N N . LEU A 1 211 ? -1.106 7.852 7.043 1 92.06 211 LEU A N 1
ATOM 1622 C CA . LEU A 1 211 ? -2.182 8.344 6.188 1 92.06 211 LEU A CA 1
ATOM 1623 C C . LEU A 1 211 ? -3.537 8.172 6.867 1 92.06 211 LEU A C 1
ATOM 1625 O O . LEU A 1 211 ? -4.34 9.109 6.898 1 92.06 211 LEU A O 1
ATOM 1629 N N . GLY A 1 212 ? -3.783 7.02 7.395 1 93.94 212 GLY A N 1
ATOM 1630 C CA . GLY A 1 212 ? -5.035 6.773 8.094 1 93.94 212 GLY A CA 1
ATOM 1631 C C . GLY A 1 212 ? -5.262 7.715 9.258 1 93.94 212 GLY A C 1
ATOM 1632 O O . GLY A 1 212 ? -6.371 8.211 9.461 1 93.94 212 GLY A O 1
ATOM 1633 N N . ARG A 1 213 ? -4.246 8 9.977 1 93.75 213 ARG A N 1
ATOM 1634 C CA . ARG A 1 213 ? -4.348 8.938 11.086 1 93.75 213 ARG A CA 1
ATOM 1635 C C . ARG A 1 213 ? -4.676 10.336 10.594 1 93.75 213 ARG A C 1
ATOM 1637 O O . ARG A 1 213 ? -5.461 11.055 11.219 1 93.75 213 ARG A O 1
ATOM 1644 N N . CYS A 1 214 ? -4.055 10.719 9.508 1 95.56 214 CYS A N 1
ATOM 1645 C CA . CYS A 1 214 ? -4.379 12.008 8.914 1 95.56 214 CYS A CA 1
ATOM 1646 C C . CYS A 1 214 ? -5.855 12.078 8.531 1 95.56 214 CYS A C 1
ATOM 1648 O O . CYS A 1 214 ? -6.531 13.062 8.828 1 95.56 214 CYS A O 1
ATOM 1650 N N . LEU A 1 215 ? -6.312 11.031 7.961 1 97.19 215 LEU A N 1
ATOM 1651 C CA . LEU A 1 215 ? -7.695 10.977 7.508 1 97.19 215 LEU A CA 1
ATOM 1652 C C . LEU A 1 215 ? -8.656 11.039 8.695 1 97.19 215 LEU A C 1
ATOM 1654 O O . LEU A 1 215 ? -9.57 11.867 8.711 1 97.19 215 LEU A O 1
ATOM 1658 N N . PHE A 1 216 ? -8.391 10.289 9.719 1 96.5 216 PHE A N 1
ATOM 1659 C CA . PHE A 1 216 ? -9.281 10.172 10.875 1 96.5 216 PHE A CA 1
ATOM 1660 C C . PHE A 1 216 ? -9.25 11.445 11.711 1 96.5 216 PHE A C 1
ATOM 1662 O O . PHE A 1 216 ? -10.289 11.898 12.203 1 96.5 216 PHE A O 1
ATOM 1669 N N . MET A 1 217 ? -8.07 12.016 11.883 1 95.75 217 MET A N 1
ATOM 1670 C CA . MET A 1 217 ? -7.91 13.094 12.852 1 95.75 217 MET A CA 1
ATOM 1671 C C . MET A 1 217 ? -8.164 14.453 12.203 1 95.75 217 MET A C 1
ATOM 1673 O O . MET A 1 217 ? -8.617 15.391 12.867 1 95.75 217 MET A O 1
ATOM 1677 N N . MET A 1 218 ? -7.887 14.555 10.906 1 97 218 MET A N 1
ATOM 1678 C CA . MET A 1 218 ? -7.895 15.883 10.289 1 97 218 MET A CA 1
ATOM 1679 C C . MET A 1 218 ? -8.82 15.914 9.078 1 97 218 MET A C 1
ATOM 1681 O O . MET A 1 218 ? -9.117 16.984 8.547 1 97 218 MET A O 1
ATOM 1685 N N . GLY A 1 219 ? -9.242 14.773 8.633 1 97.5 219 GLY A N 1
ATOM 1686 C CA . GLY A 1 219 ? -10 14.742 7.391 1 97.5 219 GLY A CA 1
ATOM 1687 C C . GLY A 1 219 ? -9.203 15.18 6.184 1 97.5 219 GLY A C 1
ATOM 1688 O O . GLY A 1 219 ? -9.727 15.852 5.293 1 97.5 219 GLY A O 1
ATOM 1689 N N . ARG A 1 220 ? -7.941 14.875 6.25 1 96.81 220 ARG A N 1
ATOM 1690 C CA . ARG A 1 220 ? -7.023 15.266 5.184 1 96.81 220 ARG A CA 1
ATOM 1691 C C . ARG A 1 220 ? -6.125 14.102 4.781 1 96.81 220 ARG A C 1
ATOM 1693 O O . ARG A 1 220 ? -5.805 13.242 5.609 1 96.81 220 ARG A O 1
ATOM 1700 N N . VAL A 1 221 ? -5.668 14.156 3.557 1 95.5 221 VAL A N 1
ATOM 1701 C CA . VAL A 1 221 ? -4.699 13.164 3.088 1 95.5 221 VAL A CA 1
ATOM 1702 C C . VAL A 1 221 ? -3.303 13.531 3.58 1 95.5 221 VAL A C 1
ATOM 1704 O O . VAL A 1 221 ? -2.494 12.656 3.893 1 95.5 221 VAL A O 1
ATOM 1707 N N . ASP A 1 222 ? -3.01 14.82 3.674 1 92.56 222 ASP A N 1
ATOM 1708 C CA . ASP A 1 222 ? -1.713 15.297 4.141 1 92.56 222 ASP A CA 1
ATOM 1709 C C . ASP A 1 222 ? -1.84 15.984 5.5 1 92.56 222 ASP A C 1
ATOM 1711 O O . ASP A 1 222 ? -2.916 16.469 5.859 1 92.56 222 ASP A O 1
ATOM 1715 N N . PHE A 1 223 ? -0.703 15.969 6.137 1 93.19 223 PHE A N 1
ATOM 1716 C CA . PHE A 1 223 ? -0.637 16.641 7.434 1 93.19 223 PHE A CA 1
ATOM 1717 C C . PHE A 1 223 ? -0.859 18.141 7.285 1 93.19 223 PHE A C 1
ATOM 1719 O O . PHE A 1 223 ? -0.338 18.75 6.359 1 93.19 223 PHE A O 1
ATOM 1726 N N . ASP A 1 224 ? -1.624 18.672 8.117 1 96.69 224 ASP A N 1
ATOM 1727 C CA . ASP A 1 224 ? -1.874 20.109 8.227 1 96.69 224 ASP A CA 1
ATOM 1728 C C . ASP A 1 224 ? -1.783 20.578 9.672 1 96.69 224 ASP A C 1
ATOM 1730 O O . ASP A 1 224 ? -2.494 20.062 10.547 1 96.69 224 ASP A O 1
ATOM 1734 N N . ALA A 1 225 ? -1.038 21.531 9.875 1 97.31 225 ALA A N 1
ATOM 1735 C CA . ALA A 1 225 ? -0.734 21.969 11.242 1 97.31 225 ALA A CA 1
ATOM 1736 C C . ALA A 1 225 ? -1.982 22.484 11.938 1 97.31 225 ALA A C 1
ATOM 1738 O O . ALA A 1 225 ? -2.232 22.172 13.102 1 97.31 225 ALA A O 1
ATOM 1739 N N . GLU A 1 226 ? -2.758 23.281 11.273 1 97.81 226 GLU A N 1
ATOM 1740 C CA . GLU A 1 226 ? -3.955 23.859 11.875 1 97.81 226 GLU A CA 1
ATOM 1741 C C . GLU A 1 226 ? -4.988 22.781 12.203 1 97.81 226 GLU A C 1
ATOM 1743 O O . GLU A 1 226 ? -5.59 22.797 13.273 1 97.81 226 GLU A O 1
ATOM 1748 N N . ASP A 1 227 ? -5.141 21.906 11.297 1 97.31 227 ASP A N 1
ATOM 1749 C CA . ASP A 1 227 ? -6.098 20.828 11.516 1 97.31 227 ASP A CA 1
ATOM 1750 C C . ASP A 1 227 ? -5.625 19.891 12.625 1 97.31 227 ASP A C 1
ATOM 1752 O O . ASP A 1 227 ? -6.438 19.328 13.367 1 97.31 227 ASP A O 1
ATOM 1756 N N . TRP A 1 228 ? -4.312 19.719 12.688 1 97.75 228 TRP A N 1
ATOM 1757 C CA . TRP A 1 228 ? -3.768 18.922 13.773 1 97.75 228 TRP A CA 1
ATOM 1758 C C . TRP A 1 228 ? -4.039 19.562 15.125 1 97.75 228 TRP A C 1
ATOM 1760 O O . TRP A 1 228 ? -4.445 18.891 16.078 1 97.75 228 TRP A O 1
ATOM 1770 N N . ILE A 1 229 ? -3.863 20.859 15.227 1 97.75 229 ILE A N 1
ATOM 1771 C CA . ILE A 1 229 ? -4.133 21.594 16.453 1 97.75 229 ILE A CA 1
ATOM 1772 C C . ILE A 1 229 ? -5.602 21.438 16.844 1 97.75 229 ILE A C 1
ATOM 1774 O O . ILE A 1 229 ? -5.922 21.188 18 1 97.75 229 ILE A O 1
ATOM 1778 N N . ALA A 1 230 ? -6.449 21.531 15.867 1 97.56 230 ALA A N 1
ATOM 1779 C CA . ALA A 1 230 ? -7.871 21.312 16.125 1 97.56 230 ALA A CA 1
ATOM 1780 C C . ALA A 1 230 ? -8.125 19.891 16.625 1 97.56 230 ALA A C 1
ATOM 1782 O O . ALA A 1 230 ? -8.945 19.688 17.531 1 97.56 230 ALA A O 1
ATOM 1783 N N . ALA A 1 231 ? -7.469 18.938 16.078 1 97.44 231 ALA A N 1
ATOM 1784 C CA . ALA A 1 231 ? -7.617 17.547 16.469 1 97.44 231 ALA A CA 1
ATOM 1785 C C . ALA A 1 231 ? -7.168 17.328 17.906 1 97.44 231 ALA A C 1
ATOM 1787 O O . ALA A 1 231 ? -7.75 16.516 18.625 1 97.44 231 ALA A O 1
ATOM 1788 N N . THR A 1 232 ? -6.102 18.016 18.281 1 96.75 232 THR A N 1
ATOM 1789 C CA . THR A 1 232 ? -5.613 17.859 19.656 1 96.75 232 THR A CA 1
ATOM 1790 C C . THR A 1 232 ? -6.656 18.328 20.656 1 96.75 232 THR A C 1
ATOM 1792 O O . THR A 1 232 ? -6.797 17.734 21.734 1 96.75 232 THR A O 1
ATOM 1795 N N . ARG A 1 233 ? -7.383 19.297 20.297 1 95 233 ARG A N 1
ATOM 1796 C CA . ARG A 1 233 ? -8.453 19.766 21.172 1 95 233 ARG A CA 1
ATOM 1797 C C . ARG A 1 233 ? -9.539 18.703 21.328 1 95 233 ARG A C 1
ATOM 1799 O O . ARG A 1 233 ? -10.016 18.469 22.438 1 95 233 ARG A O 1
ATOM 1806 N N . ARG A 1 234 ? -9.859 18.078 20.281 1 94 234 ARG A N 1
ATOM 1807 C CA . ARG A 1 234 ? -10.859 17.016 20.344 1 94 234 ARG A CA 1
ATOM 1808 C C . ARG A 1 234 ? -10.352 15.828 21.141 1 94 234 ARG A C 1
ATOM 1810 O O . ARG A 1 234 ? -11.133 15.117 21.781 1 94 234 ARG A O 1
ATOM 1817 N N . ALA A 1 235 ? -9.055 15.703 21.141 1 94.56 235 ALA A N 1
ATOM 1818 C CA . ALA A 1 235 ? -8.422 14.578 21.828 1 94.56 235 ALA A CA 1
ATOM 1819 C C . ALA A 1 235 ? -8.094 14.938 23.281 1 94.56 235 ALA A C 1
ATOM 1821 O O . ALA A 1 235 ? -7.457 14.156 23.984 1 94.56 235 ALA A O 1
ATOM 1822 N N . HIS A 1 236 ? -8.422 16.156 23.656 1 93.44 236 HIS A N 1
ATOM 1823 C CA . HIS A 1 236 ? -8.141 16.656 25 1 93.44 236 HIS A CA 1
ATOM 1824 C C . HIS A 1 236 ? -6.637 16.688 25.266 1 93.44 236 HIS A C 1
ATOM 1826 O O . HIS A 1 236 ? -6.199 16.438 26.391 1 93.44 236 HIS A O 1
ATOM 1832 N N . MET A 1 237 ? -5.922 16.875 24.266 1 94.12 237 MET A N 1
ATOM 1833 C CA . MET A 1 237 ? -4.473 17.031 24.359 1 94.12 237 MET A CA 1
ATOM 1834 C C . MET A 1 237 ? -4.09 18.5 24.469 1 94.12 237 MET A C 1
ATOM 1836 O O . MET A 1 237 ? -4.383 19.281 23.562 1 94.12 237 MET A O 1
ATOM 1840 N N . ARG A 1 238 ? -3.457 18.844 25.547 1 93.94 238 ARG A N 1
ATOM 1841 C CA . ARG A 1 238 ? -2.932 20.203 25.656 1 93.94 238 ARG A CA 1
ATOM 1842 C C . ARG A 1 238 ? -1.575 20.328 24.969 1 93.94 238 ARG A C 1
ATOM 1844 O O . ARG A 1 238 ? -0.707 19.469 25.141 1 93.94 238 ARG A O 1
ATOM 1851 N N . VAL A 1 239 ? -1.463 21.328 24.172 1 95.88 239 VAL A N 1
ATOM 1852 C CA . VAL A 1 239 ? -0.248 21.594 23.406 1 95.88 239 VAL A CA 1
ATOM 1853 C C . VAL A 1 239 ? 0.251 23 23.688 1 95.88 239 VAL A C 1
ATOM 1855 O O . VAL A 1 239 ? -0.531 23.953 23.688 1 95.88 239 VAL A O 1
ATOM 1858 N N . HIS A 1 240 ? 1.567 23.062 23.906 1 95.62 240 HIS A N 1
ATOM 1859 C CA . HIS A 1 240 ? 2.189 24.375 24.109 1 95.62 240 HIS A CA 1
ATOM 1860 C C . HIS A 1 240 ? 3.492 24.484 23.312 1 95.62 240 HIS A C 1
ATOM 1862 O O . HIS A 1 240 ? 4.145 23.469 23.047 1 95.62 240 HIS A O 1
ATOM 1868 N N . LEU A 1 241 ? 3.789 25.672 22.984 1 96.19 241 LEU A N 1
ATOM 1869 C CA . LEU A 1 241 ? 5.062 25.984 22.344 1 96.19 241 LEU A CA 1
ATOM 1870 C C . LEU A 1 241 ? 5.934 26.844 23.25 1 96.19 241 LEU A C 1
ATOM 1872 O O . LEU A 1 241 ? 5.473 27.844 23.781 1 96.19 241 LEU A O 1
ATOM 1876 N N . VAL A 1 242 ? 7.164 26.422 23.375 1 94.44 242 VAL A N 1
ATOM 1877 C CA . VAL A 1 242 ? 8.148 27.188 24.125 1 94.44 242 VAL A CA 1
ATOM 1878 C C . VAL A 1 242 ? 9.25 27.688 23.172 1 94.44 242 VAL A C 1
ATOM 1880 O O . VAL A 1 242 ? 9.828 26.891 22.422 1 94.44 242 VAL A O 1
ATOM 1883 N N . ILE A 1 243 ? 9.469 28.938 23.266 1 91 243 ILE A N 1
ATOM 1884 C CA . ILE A 1 243 ? 10.609 29.5 22.547 1 91 243 ILE A CA 1
ATOM 1885 C C . ILE A 1 243 ? 11.781 29.688 23.516 1 91 243 ILE A C 1
ATOM 1887 O O . ILE A 1 243 ? 11.727 30.531 24.406 1 91 243 ILE A O 1
ATOM 1891 N N . GLN A 1 244 ? 12.742 29.016 23.219 1 87.44 244 GLN A N 1
ATOM 1892 C CA . GLN A 1 244 ? 13.922 29.062 24.078 1 87.44 244 GLN A CA 1
ATOM 1893 C C . GLN A 1 244 ? 14.742 30.312 23.828 1 87.44 244 GLN A C 1
ATOM 1895 O O . GLN A 1 244 ? 14.578 30.969 22.797 1 87.44 244 GLN A O 1
ATOM 1900 N N . PRO A 1 245 ? 15.578 30.578 24.828 1 86.06 245 PRO A N 1
ATOM 1901 C CA . PRO A 1 245 ? 16.391 31.781 24.672 1 86.06 245 PRO A CA 1
ATOM 1902 C C . PRO A 1 245 ? 17.25 31.766 23.406 1 86.06 245 PRO A C 1
ATOM 1904 O O . PRO A 1 245 ? 17.547 32.812 22.844 1 86.06 245 PRO A O 1
ATOM 1907 N N . ASP A 1 246 ? 17.594 30.641 22.922 1 88.5 246 ASP A N 1
ATOM 1908 C CA . ASP A 1 246 ? 18.453 30.531 21.75 1 88.5 246 ASP A CA 1
ATOM 1909 C C . ASP A 1 246 ? 17.625 30.562 20.469 1 88.5 246 ASP A C 1
ATOM 1911 O O . ASP A 1 246 ? 18.172 30.453 19.359 1 88.5 246 ASP A O 1
ATOM 1915 N N . GLY A 1 247 ? 16.344 30.672 20.641 1 86.62 247 GLY A N 1
ATOM 1916 C CA . GLY A 1 247 ? 15.469 30.766 19.484 1 86.62 247 GLY A CA 1
ATOM 1917 C C . GLY A 1 247 ? 14.852 29.438 19.094 1 86.62 247 GLY A C 1
ATOM 1918 O O . GLY A 1 247 ? 13.977 29.375 18.234 1 86.62 247 GLY A O 1
ATOM 1919 N N . ALA A 1 248 ? 15.336 28.438 19.781 1 88.62 248 ALA A N 1
ATOM 1920 C CA . ALA A 1 248 ? 14.812 27.109 19.469 1 88.62 248 ALA A CA 1
ATOM 1921 C C . ALA A 1 248 ? 13.367 26.969 19.906 1 88.62 248 ALA A C 1
ATOM 1923 O O . ALA A 1 248 ? 12.977 27.5 20.953 1 88.62 248 ALA A O 1
ATOM 1924 N N . ARG A 1 249 ? 12.609 26.328 19.109 1 90.94 249 ARG A N 1
ATOM 1925 C CA . ARG A 1 249 ? 11.203 26.062 19.406 1 90.94 249 ARG A CA 1
ATOM 1926 C C . ARG A 1 249 ? 11.016 24.625 19.891 1 90.94 249 ARG A C 1
ATOM 1928 O O . ARG A 1 249 ? 11.5 23.672 19.266 1 90.94 249 ARG A O 1
ATOM 1935 N N . VAL A 1 250 ? 10.305 24.484 21.031 1 90.88 250 VAL A N 1
ATOM 1936 C CA . VAL A 1 250 ? 10.039 23.172 21.594 1 90.88 250 VAL A CA 1
ATOM 1937 C C . VAL A 1 250 ? 8.539 23 21.812 1 90.88 250 VAL A C 1
ATOM 1939 O O . VAL A 1 250 ? 7.898 23.828 22.469 1 90.88 250 VAL A O 1
ATOM 1942 N N . LEU A 1 251 ? 7.996 21.891 21.219 1 92.75 251 LEU A N 1
ATOM 1943 C CA . LEU A 1 251 ? 6.59 21.562 21.422 1 92.75 251 LEU A CA 1
ATOM 1944 C C . LEU A 1 251 ? 6.41 20.672 22.641 1 92.75 251 LEU A C 1
ATOM 1946 O O . LEU A 1 251 ? 7.082 19.656 22.781 1 92.75 251 LEU A O 1
ATOM 1950 N N . ILE A 1 252 ? 5.547 21.078 23.531 1 92.06 252 ILE A N 1
ATOM 1951 C CA . ILE A 1 252 ? 5.227 20.312 24.719 1 92.06 252 ILE A CA 1
ATOM 1952 C C . ILE A 1 252 ? 3.775 19.844 24.656 1 92.06 252 ILE A C 1
ATOM 1954 O O . ILE A 1 252 ? 2.867 20.641 24.438 1 92.06 252 ILE A O 1
ATOM 1958 N N . THR A 1 253 ? 3.59 18.578 24.844 1 92.75 253 THR A N 1
ATOM 1959 C CA . THR A 1 253 ? 2.248 18 24.859 1 92.75 253 THR A CA 1
ATOM 1960 C C . THR A 1 253 ? 1.942 17.375 26.219 1 92.75 253 THR A C 1
ATOM 1962 O O . THR A 1 253 ? 2.846 16.891 26.906 1 92.75 253 THR A O 1
ATOM 1965 N N . SER A 1 254 ? 0.757 17.438 26.641 1 91.5 254 SER A N 1
ATOM 1966 C CA . SER A 1 254 ? 0.348 16.828 27.906 1 91.5 254 SER A CA 1
ATOM 1967 C C . SER A 1 254 ? 0.378 15.305 27.828 1 91.5 254 SER A C 1
ATOM 1969 O O . SER A 1 254 ? 0.386 14.734 26.734 1 91.5 254 SER A O 1
ATOM 1971 N N . GLU A 1 255 ? 0.338 14.734 29 1 88.38 255 GLU A N 1
ATOM 1972 C CA . GLU A 1 255 ? 0.029 13.312 29.094 1 88.38 255 GLU A CA 1
ATOM 1973 C C . GLU A 1 255 ? -1.476 13.07 29.031 1 88.38 255 GLU A C 1
ATOM 1975 O O . GLU A 1 255 ? -2.271 13.969 29.297 1 88.38 255 GLU A O 1
ATOM 1980 N N . PRO A 1 256 ? -1.753 11.859 28.516 1 88.25 256 PRO A N 1
ATOM 1981 C CA . PRO A 1 256 ? -3.191 11.578 28.516 1 88.25 256 PRO A CA 1
ATOM 1982 C C . PRO A 1 256 ? -3.805 11.586 29.906 1 88.25 256 PRO A C 1
ATOM 1984 O O . PRO A 1 256 ? -3.172 11.141 30.859 1 88.25 256 PRO A O 1
ATOM 1987 N N . GLU A 1 257 ? -4.984 12.047 30.016 1 85.06 257 GLU A N 1
ATOM 1988 C CA . GLU A 1 257 ? -5.691 12.016 31.297 1 85.06 257 GLU A CA 1
ATOM 1989 C C . GLU A 1 257 ? -6.082 10.586 31.672 1 85.06 257 GLU A C 1
ATOM 1991 O O . GLU A 1 257 ? -6.316 9.75 30.797 1 85.06 257 GLU A O 1
ATOM 1996 N N . ASP A 1 258 ? -6.102 10.203 32.844 1 81.75 258 ASP A N 1
ATOM 1997 C CA . ASP A 1 258 ? -6.328 8.852 33.344 1 81.75 258 ASP A CA 1
ATOM 1998 C C . ASP A 1 258 ? -7.734 8.367 33 1 81.75 258 ASP A C 1
ATOM 2000 O O . ASP A 1 258 ? -7.941 7.18 32.75 1 81.75 258 ASP A O 1
ATOM 2004 N N . ASN A 1 259 ? -8.695 9.266 32.969 1 84.56 259 ASN A N 1
ATOM 2005 C CA . ASN A 1 259 ? -10.078 8.805 32.844 1 84.56 259 ASN A CA 1
ATOM 2006 C C . ASN A 1 259 ? -10.633 9.086 31.453 1 84.56 259 ASN A C 1
ATOM 2008 O O . ASN A 1 259 ? -11.844 9.281 31.297 1 84.56 259 ASN A O 1
ATOM 2012 N N . LEU A 1 260 ? -9.742 8.984 30.531 1 83.88 260 LEU A N 1
ATOM 2013 C CA . LEU A 1 260 ? -10.227 9.203 29.172 1 83.88 260 LEU A CA 1
ATOM 2014 C C . LEU A 1 260 ? -10.969 7.969 28.672 1 83.88 260 LEU A C 1
ATOM 2016 O O . LEU A 1 260 ? -10.586 6.836 28.969 1 83.88 260 LEU A O 1
ATOM 2020 N N . ALA A 1 261 ? -12.016 8.266 27.984 1 84.31 261 ALA A N 1
ATOM 2021 C CA . ALA A 1 261 ? -12.68 7.172 27.281 1 84.31 261 ALA A CA 1
ATOM 2022 C C . ALA A 1 261 ? -11.742 6.527 26.266 1 84.31 261 ALA A C 1
ATOM 2024 O O . ALA A 1 261 ? -10.789 7.16 25.797 1 84.31 261 ALA A O 1
ATOM 2025 N N . ASP A 1 262 ? -11.898 5.238 25.922 1 82.94 262 ASP A N 1
ATOM 2026 C CA . ASP A 1 262 ? -11.039 4.477 25.016 1 82.94 262 ASP A CA 1
ATOM 2027 C C . ASP A 1 262 ? -10.859 5.199 23.688 1 82.94 262 ASP A C 1
ATOM 2029 O O . ASP A 1 262 ? -9.742 5.293 23.172 1 82.94 262 ASP A O 1
ATOM 2033 N N . TYR A 1 263 ? -11.922 5.75 23.266 1 83.94 263 TYR A N 1
ATOM 2034 C CA . TYR A 1 263 ? -11.867 6.445 21.984 1 83.94 263 TYR A CA 1
ATOM 2035 C C . TYR A 1 263 ? -11.008 7.699 22.078 1 83.94 263 TYR A C 1
ATOM 2037 O O . TYR A 1 263 ? -10.297 8.047 21.125 1 83.94 263 TYR A O 1
ATOM 2045 N N . ASP A 1 264 ? -11.039 8.328 23.203 1 88.62 264 ASP A N 1
ATOM 2046 C CA . ASP A 1 264 ? -10.227 9.523 23.406 1 88.62 264 ASP A CA 1
ATOM 2047 C C . ASP A 1 264 ? -8.75 9.172 23.547 1 88.62 264 ASP A C 1
ATOM 2049 O O . ASP A 1 264 ? -7.879 9.93 23.125 1 88.62 264 ASP A O 1
ATOM 2053 N N . HIS A 1 265 ? -8.562 8.047 24.078 1 91.06 265 HIS A N 1
ATOM 2054 C CA . HIS A 1 265 ? -7.188 7.562 24.156 1 91.06 265 HIS A CA 1
ATOM 2055 C C . HIS A 1 265 ? -6.617 7.309 22.766 1 91.06 265 HIS A C 1
ATOM 2057 O O . HIS A 1 265 ? -5.449 7.605 22.5 1 91.06 265 HIS A O 1
ATOM 2063 N N . GLU A 1 266 ? -7.414 6.762 21.969 1 90.19 266 GLU A N 1
ATOM 2064 C CA . GLU A 1 266 ? -6.98 6.48 20.609 1 90.19 266 GLU A CA 1
ATOM 2065 C C . GLU A 1 266 ? -6.711 7.77 19.844 1 90.19 266 GLU A C 1
ATOM 2067 O O . GLU A 1 266 ? -5.73 7.859 19.094 1 90.19 266 GLU A O 1
ATOM 2072 N N . ARG A 1 267 ? -7.551 8.75 20.109 1 92.5 267 ARG A N 1
ATOM 2073 C CA . ARG A 1 267 ? -7.348 10.047 19.484 1 92.5 267 ARG A CA 1
ATOM 2074 C C . ARG A 1 267 ? -6.027 10.672 19.922 1 92.5 267 ARG A C 1
ATOM 2076 O O . ARG A 1 267 ? -5.262 11.172 19.109 1 92.5 267 ARG A O 1
ATOM 2083 N N . PHE A 1 268 ? -5.867 10.586 21.188 1 94.75 268 PHE A N 1
ATOM 2084 C CA . PHE A 1 268 ? -4.652 11.141 21.766 1 94.75 268 PHE A CA 1
ATOM 2085 C C . PHE A 1 268 ? -3.414 10.477 21.188 1 94.75 268 PHE A C 1
ATOM 2087 O O . PHE A 1 268 ? -2.486 11.156 20.734 1 94.75 268 PHE A O 1
ATOM 2094 N N . ALA A 1 269 ? -3.467 9.211 21.141 1 92.62 269 ALA A N 1
ATOM 2095 C CA . ALA A 1 269 ? -2.342 8.43 20.625 1 92.62 269 ALA A CA 1
ATOM 2096 C C . ALA A 1 269 ? -2.086 8.742 19.156 1 92.62 269 ALA A C 1
ATOM 2098 O O . ALA A 1 269 ? -0.933 8.836 18.719 1 92.62 269 ALA A O 1
ATOM 2099 N N . ALA A 1 270 ? -3.121 8.906 18.422 1 93.12 270 ALA A N 1
ATOM 2100 C CA . ALA A 1 270 ? -3 9.203 17 1 93.12 270 ALA A CA 1
ATOM 2101 C C . ALA A 1 270 ? -2.359 10.57 16.781 1 93.12 270 ALA A C 1
ATOM 2103 O O . ALA A 1 270 ? -1.489 10.719 15.914 1 93.12 270 ALA A O 1
ATOM 2104 N N . CYS A 1 271 ? -2.789 11.508 17.531 1 94.5 271 CYS A N 1
ATOM 2105 C CA . CYS A 1 271 ? -2.221 12.852 17.438 1 94.5 271 CYS A CA 1
ATOM 2106 C C . CYS A 1 271 ? -0.738 12.844 17.781 1 94.5 271 CYS A C 1
ATOM 2108 O O . CYS A 1 271 ? 0.066 13.484 17.109 1 94.5 271 CYS A O 1
ATOM 2110 N N . GLN A 1 272 ? -0.449 12.086 18.75 1 92.44 272 GLN A N 1
ATOM 2111 C CA . GLN A 1 272 ? 0.948 11.977 19.156 1 92.44 272 GLN A CA 1
ATOM 2112 C C . GLN A 1 272 ? 1.783 11.281 18.094 1 92.44 272 GLN A C 1
ATOM 2114 O O . GLN A 1 272 ? 2.902 11.711 17.797 1 92.44 272 GLN A O 1
ATOM 2119 N N . ALA A 1 273 ? 1.264 10.297 17.578 1 90.56 273 ALA A N 1
ATOM 2120 C CA . ALA A 1 273 ? 1.977 9.539 16.547 1 90.56 273 ALA A CA 1
ATOM 2121 C C . ALA A 1 273 ? 2.271 10.398 15.328 1 90.56 273 ALA A C 1
ATOM 2123 O O . ALA A 1 273 ? 3.318 10.25 14.695 1 90.56 273 ALA A O 1
ATOM 2124 N N . LEU A 1 274 ? 1.412 11.281 15 1 91.31 274 LEU A N 1
ATOM 2125 C CA . LEU A 1 274 ? 1.545 12.117 13.812 1 91.31 274 LEU A CA 1
ATOM 2126 C C . LEU A 1 274 ? 2.723 13.078 13.953 1 91.31 274 LEU A C 1
ATOM 2128 O O . LEU A 1 274 ? 3.361 13.438 12.961 1 91.31 274 LEU A O 1
ATOM 2132 N N . ILE A 1 275 ? 3.066 13.453 15.125 1 91 275 ILE A N 1
ATOM 2133 C CA . ILE A 1 275 ? 4.156 14.414 15.258 1 91 275 ILE A CA 1
ATOM 2134 C C . ILE A 1 275 ? 5.438 13.68 15.664 1 91 275 ILE A C 1
ATOM 2136 O O . ILE A 1 275 ? 6.527 14.258 15.602 1 91 275 ILE A O 1
ATOM 2140 N N . ALA A 1 276 ? 5.199 12.523 16.203 1 79.06 276 ALA A N 1
ATOM 2141 C CA . ALA A 1 276 ? 6.391 11.727 16.484 1 79.06 276 ALA A CA 1
ATOM 2142 C C . ALA A 1 276 ? 7.078 11.297 15.195 1 79.06 276 ALA A C 1
ATOM 2144 O O . ALA A 1 276 ? 8.312 11.227 15.133 1 79.06 276 ALA A O 1
ATOM 2145 N N . GLY A 1 277 ? 6.277 11.297 14.047 1 60.5 277 GLY A N 1
ATOM 2146 C CA . GLY A 1 277 ? 6.68 11.094 12.664 1 60.5 277 GLY A CA 1
ATOM 2147 C C . GLY A 1 277 ? 7.426 9.797 12.438 1 60.5 277 GLY A C 1
ATOM 2148 O O . GLY A 1 277 ? 7.965 9.562 11.359 1 60.5 277 GLY A O 1
ATOM 2149 N N . GLY A 1 278 ? 7.242 8.742 13.375 1 54.62 278 GLY A N 1
ATOM 2150 C CA . GLY A 1 278 ? 8.031 7.555 13.07 1 54.62 278 GLY A CA 1
ATOM 2151 C C . GLY A 1 278 ? 9.266 7.852 12.25 1 54.62 278 GLY A C 1
ATOM 2152 O O . GLY A 1 278 ? 10.18 7.031 12.172 1 54.62 278 GLY A O 1
ATOM 2153 N N . LEU A 1 279 ? 9.367 8.969 11.375 1 57.03 279 LEU A N 1
ATOM 2154 C CA . LEU A 1 279 ? 10.32 9.078 10.273 1 57.03 279 LEU A CA 1
ATOM 2155 C C . LEU A 1 279 ? 11.289 10.234 10.508 1 57.03 279 LEU A C 1
ATOM 2157 O O . LEU A 1 279 ? 11.82 10.805 9.555 1 57.03 279 LEU A O 1
ATOM 2161 N N . GLY A 1 280 ? 11.562 10.414 11.609 1 65.12 280 GLY A N 1
ATOM 2162 C CA . GLY A 1 280 ? 12.539 11.406 12.008 1 65.12 280 GLY A CA 1
ATOM 2163 C C . GLY A 1 280 ? 12.383 12.727 11.266 1 65.12 280 GLY A C 1
ATOM 2164 O O . GLY A 1 280 ? 11.828 13.688 11.812 1 65.12 280 GLY A O 1
ATOM 2165 N N . PRO A 1 281 ? 12.609 12.68 9.859 1 74.69 281 PRO A N 1
ATOM 2166 C CA . PRO A 1 281 ? 12.531 13.953 9.141 1 74.69 281 PRO A CA 1
ATOM 2167 C C . PRO A 1 281 ? 11.094 14.453 8.984 1 74.69 281 PRO A C 1
ATOM 2169 O O . PRO A 1 281 ? 10.844 15.664 9.07 1 74.69 281 PRO A O 1
ATOM 2172 N N . ILE A 1 282 ? 10.18 13.625 8.891 1 81.88 282 ILE A N 1
ATOM 2173 C CA . ILE A 1 282 ? 8.773 14 8.734 1 81.88 282 ILE A CA 1
ATOM 2174 C C . ILE A 1 282 ? 8.258 14.609 10.039 1 81.88 282 ILE A C 1
ATOM 2176 O O . ILE A 1 282 ? 7.566 15.633 10.023 1 81.88 282 ILE A O 1
ATOM 2180 N N . GLY A 1 283 ? 8.617 14.008 11.102 1 86 283 GLY A N 1
ATOM 2181 C CA . GLY A 1 283 ? 8.211 14.523 12.406 1 86 283 GLY A CA 1
ATOM 2182 C C . GLY A 1 283 ? 8.75 15.914 12.688 1 86 283 GLY A C 1
ATOM 2183 O O . GLY A 1 283 ? 8.039 16.766 13.227 1 86 283 GLY A O 1
ATOM 2184 N N . TYR A 1 284 ? 9.969 16.047 12.297 1 86.62 284 TYR A N 1
ATOM 2185 C CA . TYR A 1 284 ? 10.586 17.359 12.5 1 86.62 284 TYR A CA 1
ATOM 2186 C C . TYR A 1 284 ? 9.867 18.438 11.703 1 86.62 284 TYR A C 1
ATOM 2188 O O . TYR A 1 284 ? 9.531 19.5 12.227 1 86.62 284 TYR A O 1
ATOM 2196 N N . ASP A 1 285 ? 9.633 18.172 10.438 1 87.81 285 ASP A N 1
ATOM 2197 C CA . ASP A 1 285 ? 8.953 19.125 9.562 1 87.81 285 ASP A CA 1
ATOM 2198 C C . ASP A 1 285 ? 7.566 19.469 10.102 1 87.81 285 ASP A C 1
ATOM 2200 O O . ASP A 1 285 ? 7.148 20.625 10.047 1 87.81 285 ASP A O 1
ATOM 2204 N N . ARG A 1 286 ? 6.914 18.516 10.625 1 91.94 286 ARG A N 1
ATOM 2205 C CA . ARG A 1 286 ? 5.57 18.734 11.148 1 91.94 286 ARG A CA 1
ATOM 2206 C C . ARG A 1 286 ? 5.605 19.578 12.414 1 91.94 286 ARG A C 1
ATOM 2208 O O . ARG A 1 286 ? 4.789 20.484 12.586 1 91.94 286 ARG A O 1
ATOM 2215 N N . ARG A 1 287 ? 6.566 19.359 13.25 1 92.81 287 ARG A N 1
ATOM 2216 C CA . ARG A 1 287 ? 6.699 20.141 14.469 1 92.81 287 ARG A CA 1
ATOM 2217 C C . ARG A 1 287 ? 7.043 21.594 14.148 1 92.81 287 ARG A C 1
ATOM 2219 O O . ARG A 1 287 ? 6.547 22.516 14.805 1 92.81 287 ARG A O 1
ATOM 2226 N N . VAL A 1 288 ? 7.859 21.734 13.164 1 93.25 288 VAL A N 1
ATOM 2227 C CA . VAL A 1 288 ? 8.195 23.078 12.727 1 93.25 288 VAL A CA 1
ATOM 2228 C C . VAL A 1 288 ? 6.945 23.781 12.211 1 93.25 288 VAL A C 1
ATOM 2230 O O . VAL A 1 288 ? 6.688 24.938 12.555 1 93.25 288 VAL A O 1
ATOM 2233 N N . ALA A 1 289 ? 6.219 23.109 11.445 1 95.12 289 ALA A N 1
ATOM 2234 C CA . ALA A 1 289 ? 4.992 23.672 10.891 1 95.12 289 ALA A CA 1
ATOM 2235 C C . ALA A 1 289 ? 4.004 24.031 11.992 1 95.12 289 ALA A C 1
ATOM 2237 O O . ALA A 1 289 ? 3.359 25.078 11.945 1 95.12 289 ALA A O 1
ATOM 2238 N N . ILE A 1 290 ? 3.877 23.188 12.969 1 96.62 290 ILE A N 1
ATOM 2239 C CA . ILE A 1 290 ? 2.98 23.422 14.094 1 96.62 290 ILE A CA 1
ATOM 2240 C C . ILE A 1 290 ? 3.439 24.641 14.875 1 96.62 290 ILE A C 1
ATOM 2242 O O . ILE A 1 290 ? 2.627 25.5 15.234 1 96.62 290 ILE A O 1
ATOM 2246 N N . GLY A 1 291 ? 4.723 24.656 15.109 1 96.12 291 GLY A N 1
ATOM 2247 C CA . GLY A 1 291 ? 5.262 25.828 15.797 1 96.12 291 GLY A CA 1
ATOM 2248 C C . GLY A 1 291 ? 4.945 27.125 15.094 1 96.12 291 GLY A C 1
ATOM 2249 O O . GLY A 1 291 ? 4.523 28.094 15.734 1 96.12 291 GLY A O 1
ATOM 2250 N N . ALA A 1 292 ? 5.137 27.094 13.82 1 96.31 292 ALA A N 1
ATOM 2251 C CA . ALA A 1 292 ? 4.855 28.297 13.023 1 96.31 292 ALA A CA 1
ATOM 2252 C C . ALA A 1 292 ? 3.379 28.672 13.102 1 96.31 292 ALA A C 1
ATOM 2254 O O . ALA A 1 292 ? 3.037 29.844 13.227 1 96.31 292 ALA A O 1
ATOM 2255 N N . ALA A 1 293 ? 2.555 27.734 13.031 1 97.19 293 ALA A N 1
ATOM 2256 C CA . ALA A 1 293 ? 1.115 27.969 13.102 1 97.19 293 ALA A CA 1
ATOM 2257 C C . ALA A 1 293 ? 0.725 28.562 14.453 1 97.19 293 ALA A C 1
ATOM 2259 O O . ALA A 1 293 ? -0.106 29.469 14.523 1 97.19 293 ALA A O 1
ATOM 2260 N N . ILE A 1 294 ? 1.274 28.031 15.477 1 97.19 294 ILE A N 1
ATOM 2261 C CA . ILE A 1 294 ? 0.976 28.5 16.812 1 97.19 294 ILE A CA 1
ATOM 2262 C C . ILE A 1 294 ? 1.42 29.953 16.969 1 97.19 294 ILE A C 1
ATOM 2264 O O . ILE A 1 294 ? 0.671 30.797 17.469 1 97.19 294 ILE A O 1
ATOM 2268 N N . GLU A 1 295 ? 2.551 30.281 16.547 1 96.12 295 GLU A N 1
ATOM 2269 C CA . GLU A 1 295 ? 3.08 31.641 16.656 1 96.12 295 GLU A CA 1
ATOM 2270 C C . GLU A 1 295 ? 2.184 32.656 15.938 1 96.12 295 GLU A C 1
ATOM 2272 O O . GLU A 1 295 ? 1.984 33.75 16.406 1 96.12 295 GLU A O 1
ATOM 2277 N N . VAL A 1 296 ? 1.653 32.219 14.898 1 96.56 296 VAL A N 1
ATOM 2278 C CA . VAL A 1 296 ? 0.925 33.156 14.047 1 96.56 296 VAL A CA 1
ATOM 2279 C C . VAL A 1 296 ? -0.544 33.188 14.461 1 96.56 296 VAL A C 1
ATOM 2281 O O . VAL A 1 296 ? -1.13 34.25 14.594 1 96.56 296 VAL A O 1
ATOM 2284 N N . ASN A 1 297 ? -1.123 32.031 14.766 1 97 297 ASN A N 1
ATOM 2285 C CA . ASN A 1 297 ? -2.578 31.953 14.828 1 97 297 ASN A CA 1
ATOM 2286 C C . ASN A 1 297 ? -3.062 31.641 16.234 1 97 297 ASN A C 1
ATOM 2288 O O . ASN A 1 297 ? -4.238 31.828 16.562 1 97 297 ASN A O 1
ATOM 2292 N N . HIS A 1 298 ? -2.15 31.094 17.047 1 97.31 298 HIS A N 1
ATOM 2293 C CA . HIS A 1 298 ? -2.596 30.625 18.344 1 97.31 298 HIS A CA 1
ATOM 2294 C C . HIS A 1 298 ? -1.659 31.094 19.453 1 97.31 298 HIS A C 1
ATOM 2296 O O . HIS A 1 298 ? -1.135 30.281 20.219 1 97.31 298 HIS A O 1
ATOM 2302 N N . PRO A 1 299 ? -1.516 32.344 19.594 1 94.5 299 PRO A N 1
ATOM 2303 C CA . PRO A 1 299 ? -0.579 32.875 20.594 1 94.5 299 PRO A CA 1
ATOM 2304 C C . PRO A 1 299 ? -0.916 32.406 22.016 1 94.5 299 PRO A C 1
ATOM 2306 O O . PRO A 1 299 ? -0.04 32.406 22.891 1 94.5 299 PRO A O 1
ATOM 2309 N N . GLU A 1 300 ? -2.178 32.062 22.266 1 94.44 300 GLU A N 1
ATOM 2310 C CA . GLU A 1 300 ? -2.596 31.594 23.594 1 94.44 300 GLU A CA 1
ATOM 2311 C C . GLU A 1 300 ? -1.895 30.281 23.953 1 94.44 300 GLU A C 1
ATOM 2313 O O . GLU A 1 300 ? -1.881 29.891 25.125 1 94.44 300 GLU A O 1
ATOM 2318 N N . MET A 1 301 ? -1.269 29.578 23 1 95.56 301 MET A N 1
ATOM 2319 C CA . MET A 1 301 ? -0.589 28.312 23.234 1 95.56 301 MET A CA 1
ATOM 2320 C C . MET A 1 301 ? 0.894 28.531 23.516 1 95.56 301 MET A C 1
ATOM 2322 O O . MET A 1 301 ? 1.619 27.578 23.812 1 95.56 301 MET A O 1
ATOM 2326 N N . LEU A 1 302 ? 1.359 29.766 23.438 1 94.25 302 LEU A N 1
ATOM 2327 C CA . LEU A 1 302 ? 2.744 30.094 23.75 1 94.25 302 LEU A CA 1
ATOM 2328 C C . LEU A 1 302 ? 2.939 30.234 25.266 1 94.25 302 LEU A C 1
ATOM 2330 O O . LEU A 1 302 ? 2.156 30.906 25.938 1 94.25 302 LEU A O 1
ATOM 2334 N N . ILE A 1 303 ? 3.994 29.516 25.703 1 90 303 ILE A N 1
ATOM 2335 C CA . ILE A 1 303 ? 4.297 29.656 27.125 1 90 303 ILE A CA 1
ATOM 2336 C C . ILE A 1 303 ? 5.789 29.922 27.312 1 90 303 ILE A C 1
ATOM 2338 O O . ILE A 1 303 ? 6.594 29.625 26.422 1 90 303 ILE A O 1
ATOM 2342 N N . ASP A 1 304 ? 6.062 30.578 28.453 1 85.25 304 ASP A N 1
ATOM 2343 C CA . ASP A 1 304 ? 7.469 30.859 28.719 1 85.25 304 ASP A CA 1
ATOM 2344 C C . ASP A 1 304 ? 8.172 29.641 29.312 1 85.25 304 ASP A C 1
ATOM 2346 O O . ASP A 1 304 ? 7.527 28.641 29.609 1 85.25 304 ASP A O 1
ATOM 2350 N N . THR A 1 305 ? 9.5 29.672 29.266 1 80.94 305 THR A N 1
ATOM 2351 C CA . THR A 1 305 ? 10.312 28.562 29.75 1 80.94 305 THR A CA 1
ATOM 2352 C C . THR A 1 305 ? 9.938 28.203 31.188 1 80.94 305 THR A C 1
ATOM 2354 O O . THR A 1 305 ? 9.945 27.031 31.562 1 80.94 305 THR A O 1
ATOM 2357 N N . ARG A 1 306 ? 9.641 29.25 32.094 1 76.38 306 ARG A N 1
ATOM 2358 C CA . ARG A 1 306 ? 9.266 29.016 33.469 1 76.38 306 ARG A CA 1
ATOM 2359 C C . ARG A 1 306 ? 7.953 28.25 33.562 1 76.38 306 ARG A C 1
ATOM 2361 O O . ARG A 1 306 ? 7.812 27.344 34.375 1 76.38 306 ARG A O 1
ATOM 2368 N N . GLN A 1 307 ? 7.031 28.688 32.75 1 79.81 307 GLN A N 1
ATOM 2369 C CA . GLN A 1 307 ? 5.746 28 32.688 1 79.81 307 GLN A CA 1
ATOM 2370 C C . GLN A 1 307 ? 5.914 26.547 32.219 1 79.81 307 GLN A C 1
ATOM 2372 O O . GLN A 1 307 ? 5.258 25.641 32.75 1 79.81 307 GLN A O 1
ATOM 2377 N N . ALA A 1 308 ? 6.82 26.359 31.297 1 79.44 308 ALA A N 1
ATOM 2378 C CA . ALA A 1 308 ? 7.082 25.031 30.734 1 79.44 308 ALA A CA 1
ATOM 2379 C C . ALA A 1 308 ? 7.605 24.078 31.797 1 79.44 308 ALA A C 1
ATOM 2381 O O . ALA A 1 308 ? 7.25 22.891 31.797 1 79.44 308 ALA A O 1
ATOM 2382 N N . LEU A 1 309 ? 8.43 24.516 32.562 1 75.94 309 LEU A N 1
ATOM 2383 C CA . LEU A 1 309 ? 8.992 23.719 33.656 1 75.94 309 LEU A CA 1
ATOM 2384 C C . LEU A 1 309 ? 7.906 23.297 34.625 1 75.94 309 LEU A C 1
ATOM 2386 O O . LEU A 1 309 ? 7.965 22.203 35.188 1 75.94 309 LEU A O 1
ATOM 2390 N N . GLY A 1 310 ? 6.914 24.094 34.812 1 72.06 310 GLY A N 1
ATOM 2391 C CA . GLY A 1 310 ? 5.797 23.75 35.688 1 72.06 310 GLY A CA 1
ATOM 2392 C C . GLY A 1 310 ? 4.91 22.656 35.125 1 72.06 310 GLY A C 1
ATOM 2393 O O . GLY A 1 310 ? 4.316 21.891 35.875 1 72.06 310 GLY A O 1
ATOM 2394 N N . LEU A 1 311 ? 4.82 22.656 33.875 1 69.81 311 LEU A N 1
ATOM 2395 C CA . LEU A 1 311 ? 3.982 21.656 33.219 1 69.81 311 LEU A CA 1
ATOM 2396 C C . LEU A 1 311 ? 4.637 20.281 33.25 1 69.81 311 LEU A C 1
ATOM 2398 O O . LEU A 1 311 ? 3.947 19.266 33.25 1 69.81 311 LEU A O 1
ATOM 2402 N N . ALA A 1 312 ? 5.941 20.344 33.219 1 61.34 312 ALA A N 1
ATOM 2403 C CA . ALA A 1 312 ? 6.672 19.078 33.25 1 61.34 312 ALA A CA 1
ATOM 2404 C C . ALA A 1 312 ? 6.703 18.5 34.688 1 61.34 312 ALA A C 1
ATOM 2406 O O . ALA A 1 312 ? 6.957 17.312 34.875 1 61.34 312 ALA A O 1
ATOM 2407 N N . ALA A 1 313 ? 6.492 19.391 35.75 1 50.75 313 ALA A N 1
ATOM 2408 C CA . ALA A 1 313 ? 6.523 18.969 37.156 1 50.75 313 ALA A CA 1
ATOM 2409 C C . ALA A 1 313 ? 5.164 18.422 37.594 1 50.75 313 ALA A C 1
ATOM 2411 O O . ALA A 1 313 ? 4.125 18.859 37.094 1 50.75 313 ALA A O 1
ATOM 2412 N N . MET B 1 1 ? -0.711 1.328 11.609 1 29.94 1 MET B N 1
ATOM 2413 C CA . MET B 1 1 ? 0.05 0.434 10.742 1 29.94 1 MET B CA 1
ATOM 2414 C C . MET B 1 1 ? 1.454 0.976 10.5 1 29.94 1 MET B C 1
ATOM 2416 O O . MET B 1 1 ? 1.618 2.129 10.102 1 29.94 1 MET B O 1
ATOM 2420 N N . GLN B 1 2 ? 2.316 0.93 11.398 1 43.62 2 GLN B N 1
ATOM 2421 C CA . GLN B 1 2 ? 3.668 1.408 11.133 1 43.62 2 GLN B CA 1
ATOM 2422 C C . GLN B 1 2 ? 4.238 0.771 9.867 1 43.62 2 GLN B C 1
ATOM 2424 O O . GLN B 1 2 ? 4.637 -0.395 9.875 1 43.62 2 GLN B O 1
ATOM 2429 N N . ILE B 1 3 ? 3.586 1.107 8.656 1 55.47 3 ILE B N 1
ATOM 2430 C CA . ILE B 1 3 ? 4.027 0.583 7.367 1 55.47 3 ILE B CA 1
ATOM 2431 C C . ILE B 1 3 ? 5.492 0.942 7.137 1 55.47 3 ILE B C 1
ATOM 2433 O O . ILE B 1 3 ? 5.859 1.423 6.059 1 55.47 3 ILE B O 1
ATOM 2437 N N . HIS B 1 4 ? 6.188 0.853 8.328 1 66.31 4 HIS B N 1
ATOM 2438 C CA . HIS B 1 4 ? 7.578 1.254 8.156 1 66.31 4 HIS B CA 1
ATOM 2439 C C . HIS B 1 4 ? 8.484 0.039 8 1 66.31 4 HIS B C 1
ATOM 2441 O O . HIS B 1 4 ? 9.148 -0.122 6.973 1 66.31 4 HIS B O 1
ATOM 2447 N N . THR B 1 5 ? 8.289 -0.856 9.062 1 76.94 5 THR B N 1
ATOM 2448 C CA . THR B 1 5 ? 9.062 -2.088 9 1 76.94 5 THR B CA 1
ATOM 2449 C C . THR B 1 5 ? 8.219 -3.283 9.438 1 76.94 5 THR B C 1
ATOM 2451 O O . THR B 1 5 ? 7.234 -3.121 10.156 1 76.94 5 THR B O 1
ATOM 2454 N N . THR B 1 6 ? 8.508 -4.355 9 1 83.75 6 THR B N 1
ATOM 2455 C CA . THR B 1 6 ? 7.863 -5.59 9.445 1 83.75 6 THR B CA 1
ATOM 2456 C C . THR B 1 6 ? 8.461 -6.059 10.773 1 83.75 6 THR B C 1
ATOM 2458 O O . THR B 1 6 ? 9.57 -5.672 11.133 1 83.75 6 THR B O 1
ATOM 2461 N N . ALA B 1 7 ? 7.641 -6.82 11.477 1 83.75 7 ALA B N 1
ATOM 2462 C CA . ALA B 1 7 ? 8.125 -7.367 12.742 1 83.75 7 ALA B CA 1
ATOM 2463 C C . ALA B 1 7 ? 9.359 -8.234 12.523 1 83.75 7 ALA B C 1
ATOM 2465 O O . ALA B 1 7 ? 10.289 -8.211 13.344 1 83.75 7 ALA B O 1
ATOM 2466 N N . GLU B 1 8 ? 9.43 -8.945 11.445 1 87.56 8 GLU B N 1
ATOM 2467 C CA . GLU B 1 8 ? 10.531 -9.844 11.141 1 87.56 8 GLU B CA 1
ATOM 2468 C C . GLU B 1 8 ? 11.828 -9.078 10.922 1 87.56 8 GLU B C 1
ATOM 2470 O O . GLU B 1 8 ? 12.883 -9.469 11.422 1 87.56 8 GLU B O 1
ATOM 2475 N N . PHE B 1 9 ? 11.703 -7.992 10.195 1 91.19 9 PHE B N 1
ATOM 2476 C CA . PHE B 1 9 ? 12.875 -7.16 9.961 1 91.19 9 PHE B CA 1
ATOM 2477 C C . PHE B 1 9 ? 13.352 -6.508 11.25 1 91.19 9 PHE B C 1
ATOM 2479 O O . PHE B 1 9 ? 14.547 -6.465 11.531 1 91.19 9 PHE B O 1
ATOM 2486 N N . ALA B 1 10 ? 12.414 -6.039 12.047 1 88.06 10 ALA B N 1
ATOM 2487 C CA . ALA B 1 10 ? 12.734 -5.406 13.32 1 88.06 10 ALA B CA 1
ATOM 2488 C C . ALA B 1 10 ? 13.461 -6.379 14.25 1 88.06 10 ALA B C 1
ATOM 2490 O O . ALA B 1 10 ? 14.375 -5.992 14.977 1 88.06 10 ALA B O 1
ATOM 2491 N N . GLU B 1 11 ? 13.016 -7.586 14.188 1 90.12 11 GLU B N 1
ATOM 2492 C CA . GLU B 1 11 ? 13.656 -8.617 15 1 90.12 11 GLU B CA 1
ATOM 2493 C C . GLU B 1 11 ? 15.109 -8.828 14.586 1 90.12 11 GLU B C 1
ATOM 2495 O O . GLU B 1 11 ? 15.984 -8.977 15.445 1 90.12 11 GLU B O 1
ATOM 2500 N N . LYS B 1 12 ? 15.352 -8.859 13.273 1 93.88 12 LYS B N 1
ATOM 2501 C CA . LYS B 1 12 ? 16.719 -9.008 12.781 1 93.88 12 LYS B CA 1
ATOM 2502 C C . LYS B 1 12 ? 17.578 -7.816 13.188 1 93.88 12 LYS B C 1
ATOM 2504 O O . LYS B 1 12 ? 18.734 -7.984 13.578 1 93.88 12 LYS B O 1
ATOM 2509 N N . ARG B 1 13 ? 17.031 -6.648 13.102 1 93.12 13 ARG B N 1
ATOM 2510 C CA . ARG B 1 13 ? 17.75 -5.434 13.477 1 93.12 13 ARG B CA 1
ATOM 2511 C C . ARG B 1 13 ? 18.094 -5.438 14.969 1 93.12 13 ARG B C 1
ATOM 2513 O O . ARG B 1 13 ? 19.219 -5.125 15.352 1 93.12 13 ARG B O 1
ATOM 2520 N N . ALA B 1 14 ? 17.125 -5.816 15.75 1 92.12 14 ALA B N 1
ATOM 2521 C CA . ALA B 1 14 ? 17.344 -5.895 17.188 1 92.12 14 ALA B CA 1
ATOM 2522 C C . ALA B 1 14 ? 18.406 -6.93 17.547 1 92.12 14 ALA B C 1
ATOM 2524 O O . ALA B 1 14 ? 19.234 -6.707 18.422 1 92.12 14 ALA B O 1
ATOM 2525 N N . ALA B 1 15 ? 18.312 -8.062 16.875 1 94 15 ALA B N 1
ATOM 2526 C CA . ALA B 1 15 ? 19.297 -9.109 17.078 1 94 15 ALA B CA 1
ATOM 2527 C C . ALA B 1 15 ? 20.703 -8.609 16.75 1 94 15 ALA B C 1
ATOM 2529 O O . ALA B 1 15 ? 21.656 -8.891 17.484 1 94 15 ALA B O 1
ATOM 2530 N N . TYR B 1 16 ? 20.828 -7.863 15.727 1 95.25 16 TYR B N 1
ATOM 2531 C CA . TYR B 1 16 ? 22.125 -7.293 15.375 1 95.25 16 TYR B CA 1
ATOM 2532 C C . TYR B 1 16 ? 22.594 -6.312 16.438 1 95.25 16 TYR B C 1
ATOM 2534 O O . TYR B 1 16 ? 23.75 -6.348 16.859 1 95.25 16 TYR B O 1
ATOM 2542 N N . ASP B 1 17 ? 21.766 -5.406 16.891 1 93.12 17 ASP B N 1
ATOM 2543 C CA . ASP B 1 17 ? 22.125 -4.406 17.891 1 93.12 17 ASP B CA 1
ATOM 2544 C C . ASP B 1 17 ? 22.641 -5.074 19.172 1 93.12 17 ASP B C 1
ATOM 2546 O O . ASP B 1 17 ? 23.609 -4.613 19.766 1 93.12 17 ASP B O 1
ATOM 2550 N N . GLN B 1 18 ? 21.969 -6.098 19.484 1 92.31 18 GLN B N 1
ATOM 2551 C CA . GLN B 1 18 ? 22.391 -6.844 20.672 1 92.31 18 GLN B CA 1
ATOM 2552 C C . GLN B 1 18 ? 23.75 -7.488 20.469 1 92.31 18 GLN B C 1
ATOM 2554 O O . GLN B 1 18 ? 24.609 -7.43 21.344 1 92.31 18 GLN B O 1
ATOM 2559 N N . ALA B 1 19 ? 23.875 -8.148 19.344 1 94.06 19 ALA B N 1
ATOM 2560 C CA . ALA B 1 19 ? 25.156 -8.797 19.031 1 94.06 19 ALA B CA 1
ATOM 2561 C C . ALA B 1 19 ? 26.281 -7.773 18.953 1 94.06 19 ALA B C 1
ATOM 2563 O O . ALA B 1 19 ? 27.391 -8.023 19.438 1 94.06 19 ALA B O 1
ATOM 2564 N N . TYR B 1 20 ? 25.969 -6.637 18.375 1 93.25 20 TYR B N 1
ATOM 2565 C CA . TYR B 1 20 ? 26.953 -5.582 18.234 1 93.25 20 TYR B CA 1
ATOM 2566 C C . TYR B 1 20 ? 27.375 -5.039 19.594 1 93.25 20 TYR B C 1
ATOM 2568 O O . TYR B 1 20 ? 28.547 -4.77 19.828 1 93.25 20 TYR B O 1
ATOM 2576 N N . ALA B 1 21 ? 26.438 -4.863 20.438 1 92.75 21 ALA B N 1
ATOM 2577 C CA . ALA B 1 21 ? 26.734 -4.387 21.781 1 92.75 21 ALA B CA 1
ATOM 2578 C C . ALA B 1 21 ? 27.656 -5.352 22.516 1 92.75 21 ALA B C 1
ATOM 2580 O O . ALA B 1 21 ? 28.562 -4.926 23.234 1 92.75 21 ALA B O 1
ATOM 2581 N N . ALA B 1 22 ? 27.406 -6.574 22.359 1 91.81 22 ALA B N 1
ATOM 2582 C CA . ALA B 1 22 ? 28.25 -7.59 22.969 1 91.81 22 ALA B CA 1
ATOM 2583 C C . ALA B 1 22 ? 29.656 -7.566 22.391 1 91.81 22 ALA B C 1
ATOM 2585 O O . ALA B 1 22 ? 30.656 -7.668 23.109 1 91.81 22 ALA B O 1
ATOM 2586 N N . PHE B 1 23 ? 29.719 -7.438 21.094 1 91.56 23 PHE B N 1
ATOM 2587 C CA . PHE B 1 23 ? 30.984 -7.344 20.391 1 91.56 23 PHE B CA 1
ATOM 2588 C C . PHE B 1 23 ? 31.766 -6.113 20.828 1 91.56 23 PHE B C 1
ATOM 2590 O O . PHE B 1 23 ? 32.969 -6.191 21.109 1 91.56 23 PHE B O 1
ATOM 2597 N N . ASP B 1 24 ? 31.078 -5.012 20.922 1 89.88 24 ASP B N 1
ATOM 2598 C CA . ASP B 1 24 ? 31.688 -3.738 21.297 1 89.88 24 ASP B CA 1
ATOM 2599 C C . ASP B 1 24 ? 32.281 -3.814 22.703 1 89.88 24 ASP B C 1
ATOM 2601 O O . ASP B 1 24 ? 33.375 -3.291 22.938 1 89.88 24 ASP B O 1
ATOM 2605 N N . ARG B 1 25 ? 31.641 -4.477 23.609 1 90.62 25 ARG B N 1
ATOM 2606 C CA . ARG B 1 25 ? 32.156 -4.652 24.953 1 90.62 25 ARG B CA 1
ATOM 2607 C C . ARG B 1 25 ? 33.469 -5.449 24.953 1 90.62 25 ARG B C 1
ATOM 2609 O O . ARG B 1 25 ? 34.406 -5.113 25.656 1 90.62 25 ARG B 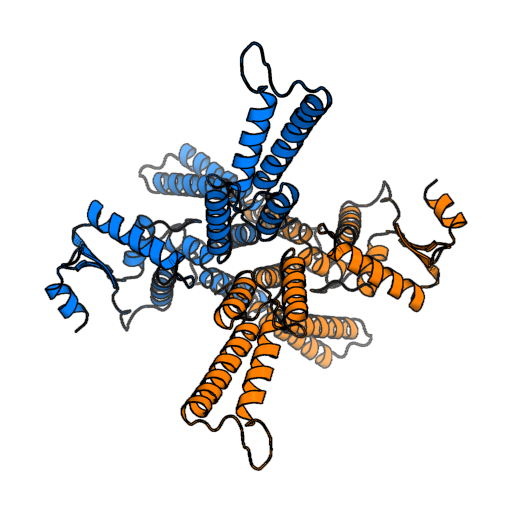O 1
ATOM 2616 N N . LEU B 1 26 ? 33.469 -6.426 24.141 1 90.69 26 LEU B N 1
ATOM 2617 C CA . LEU B 1 26 ? 34.625 -7.266 24.016 1 90.69 26 LEU B CA 1
ATOM 2618 C C . LEU B 1 26 ? 35.812 -6.484 23.422 1 90.69 26 LEU B C 1
ATOM 2620 O O . LEU B 1 26 ? 36.938 -6.629 23.859 1 90.69 26 LEU B O 1
ATOM 2624 N N . ALA B 1 27 ? 35.5 -5.68 22.422 1 88.62 27 ALA B N 1
ATOM 2625 C CA . ALA B 1 27 ? 36.531 -4.906 21.719 1 88.62 27 ALA B CA 1
ATOM 2626 C C . ALA B 1 27 ? 37.156 -3.879 22.641 1 88.62 27 ALA B C 1
ATOM 2628 O O . ALA B 1 27 ? 38.375 -3.654 22.578 1 88.62 27 ALA B O 1
ATOM 2629 N N . VAL B 1 28 ? 36.375 -3.34 23.516 1 90.19 28 VAL B N 1
ATOM 2630 C CA . VAL B 1 28 ? 36.875 -2.363 24.469 1 90.19 28 VAL B CA 1
ATOM 2631 C C . VAL B 1 28 ? 37.844 -3.041 25.438 1 90.19 28 VAL B C 1
ATOM 2633 O O . VAL B 1 28 ? 38.844 -2.449 25.844 1 90.19 28 VAL B O 1
ATOM 2636 N N . GLU B 1 29 ? 37.656 -4.266 25.703 1 88.88 29 GLU B N 1
ATOM 2637 C CA . GLU B 1 29 ? 38.469 -5.027 26.641 1 88.88 29 GLU B CA 1
ATOM 2638 C C . GLU B 1 29 ? 39.656 -5.676 25.938 1 88.88 29 GLU B C 1
ATOM 2640 O O . GLU B 1 29 ? 40.562 -6.215 26.578 1 88.88 29 GLU B O 1
ATOM 2645 N N . GLY B 1 30 ? 39.656 -5.59 24.609 1 87.44 30 GLY B N 1
ATOM 2646 C CA . GLY B 1 30 ? 40.719 -6.195 23.828 1 87.44 30 GLY B CA 1
ATOM 2647 C C . GLY B 1 30 ? 40.688 -7.711 23.812 1 87.44 30 GLY B C 1
ATOM 2648 O O . GLY B 1 30 ? 41.719 -8.375 23.75 1 87.44 30 GLY B O 1
ATOM 2649 N N . ARG B 1 31 ? 39.5 -8.312 23.906 1 87.81 31 ARG B N 1
ATOM 2650 C CA . ARG B 1 31 ? 39.344 -9.758 24.047 1 87.81 31 ARG B CA 1
ATOM 2651 C C . ARG B 1 31 ? 38.719 -10.375 22.812 1 87.81 31 ARG B C 1
ATOM 2653 O O . ARG B 1 31 ? 38.156 -11.484 22.875 1 87.81 31 ARG B O 1
ATOM 2660 N N . GLU B 1 32 ? 38.688 -9.656 21.688 1 87.56 32 GLU B N 1
ATOM 2661 C CA . GLU B 1 32 ? 38.031 -10.156 20.484 1 87.56 32 GLU B CA 1
ATOM 2662 C C . GLU B 1 32 ? 38.781 -11.383 19.938 1 87.56 32 GLU B C 1
ATOM 2664 O O . GLU B 1 32 ? 38.156 -12.289 19.391 1 87.56 32 GLU B O 1
ATOM 2669 N N . TRP B 1 33 ? 39.969 -11.383 20.141 1 86.62 33 TRP B N 1
ATOM 2670 C CA . TRP B 1 33 ? 40.844 -12.461 19.641 1 86.62 33 TRP B CA 1
ATOM 2671 C C . TRP B 1 33 ? 41.562 -13.148 20.797 1 86.62 33 TRP B C 1
ATOM 2673 O O . TRP B 1 33 ? 42.156 -12.484 21.656 1 86.62 33 TRP B O 1
ATOM 2683 N N . ASP B 1 34 ? 41.344 -14.414 20.828 1 83.75 34 ASP B N 1
ATOM 2684 C CA . ASP B 1 34 ? 42.125 -15.219 21.781 1 83.75 34 ASP B CA 1
ATOM 2685 C C . ASP B 1 34 ? 43.406 -15.758 21.141 1 83.75 34 ASP B C 1
ATOM 2687 O O . ASP B 1 34 ? 43.344 -16.734 20.391 1 83.75 34 ASP B O 1
ATOM 2691 N N . ALA B 1 35 ? 44.469 -15.281 21.484 1 85.75 35 ALA B N 1
ATOM 2692 C CA . ALA B 1 35 ? 45.781 -15.633 20.906 1 85.75 35 ALA B CA 1
ATOM 2693 C C . ALA B 1 35 ? 46.125 -17.094 21.234 1 85.75 35 ALA B C 1
ATOM 2695 O O . ALA B 1 35 ? 46.844 -17.734 20.469 1 85.75 35 ALA B O 1
ATOM 2696 N N . THR B 1 36 ? 45.688 -17.562 22.328 1 88.75 36 THR B N 1
ATOM 2697 C CA . THR B 1 36 ? 46 -18.922 22.734 1 88.75 36 THR B CA 1
ATOM 2698 C C . THR B 1 36 ? 45.281 -19.938 21.844 1 88.75 36 THR B C 1
ATOM 2700 O O . THR B 1 36 ? 45.906 -20.875 21.344 1 88.75 36 THR B O 1
ATOM 2703 N N . SER B 1 37 ? 44.062 -19.75 21.562 1 86.25 37 SER B N 1
ATOM 2704 C CA . SER B 1 37 ? 43.25 -20.656 20.75 1 86.25 37 SER B CA 1
ATOM 2705 C C . SER B 1 37 ? 43.281 -20.25 19.281 1 86.25 37 SER B C 1
ATOM 2707 O O . SER B 1 37 ? 42.875 -21.031 18.406 1 86.25 37 SER B O 1
ATOM 2709 N N . LYS B 1 38 ? 43.844 -19.109 19.016 1 90.31 38 LYS B N 1
ATOM 2710 C CA . LYS B 1 38 ? 43.875 -18.516 17.688 1 90.31 38 LYS B CA 1
ATOM 2711 C C . LYS B 1 38 ? 42.5 -18.453 17.062 1 90.31 38 LYS B C 1
ATOM 2713 O O . LYS B 1 38 ? 42.281 -18.859 15.914 1 90.31 38 LYS B O 1
ATOM 2718 N N . GLU B 1 39 ? 41.531 -18.141 17.922 1 88.38 39 GLU B N 1
ATOM 2719 C CA . GLU B 1 39 ? 40.156 -18.047 17.484 1 88.38 39 GLU B CA 1
ATOM 2720 C C . GLU B 1 39 ? 39.531 -16.719 17.875 1 88.38 39 GLU B C 1
ATOM 2722 O O . GLU B 1 39 ? 39.906 -16.125 18.891 1 88.38 39 GLU B O 1
ATOM 2727 N N . TRP B 1 40 ? 38.688 -16.297 17.047 1 89.31 40 TRP B N 1
ATOM 2728 C CA . TRP B 1 40 ? 37.875 -15.133 17.391 1 89.31 40 TRP B CA 1
ATOM 2729 C C . TRP B 1 40 ? 36.844 -15.484 18.453 1 89.31 40 TRP B C 1
ATOM 2731 O O . TRP B 1 40 ? 36.344 -16.609 18.5 1 89.31 40 TRP B O 1
ATOM 2741 N N . ALA B 1 41 ? 36.562 -14.547 19.344 1 90.94 41 ALA B N 1
ATOM 2742 C CA . ALA B 1 41 ? 35.531 -14.734 20.344 1 90.94 41 ALA B CA 1
ATOM 2743 C C . ALA B 1 41 ? 34.188 -15.039 19.672 1 90.94 41 ALA B C 1
ATOM 2745 O O . ALA B 1 41 ? 33.875 -14.531 18.594 1 90.94 41 ALA B O 1
ATOM 2746 N N . PRO B 1 42 ? 33.406 -15.883 20.328 1 91.31 42 PRO B N 1
ATOM 2747 C CA . PRO B 1 42 ? 32.094 -16.234 19.766 1 91.31 42 PRO B CA 1
ATOM 2748 C C . PRO B 1 42 ? 31.219 -15.023 19.469 1 91.31 42 PRO B C 1
ATOM 2750 O O . PRO B 1 42 ? 30.406 -15.047 18.547 1 91.31 42 PRO B O 1
ATOM 2753 N N . GLU B 1 43 ? 31.438 -13.977 20.219 1 89.56 43 GLU B N 1
ATOM 2754 C CA . GLU B 1 43 ? 30.672 -12.758 20.031 1 89.56 43 GLU B CA 1
ATOM 2755 C C . GLU B 1 43 ? 30.953 -12.125 18.672 1 89.56 43 GLU B C 1
ATOM 2757 O O . GLU B 1 43 ? 30.078 -11.5 18.078 1 89.56 43 GLU B O 1
ATOM 2762 N N . CYS B 1 44 ? 32.125 -12.273 18.219 1 91.19 44 CYS B N 1
ATOM 2763 C CA . CYS B 1 44 ? 32.5 -11.742 16.906 1 91.19 44 CYS B CA 1
ATOM 2764 C C . CYS B 1 44 ? 31.719 -12.461 15.797 1 91.19 44 CYS B C 1
ATOM 2766 O O . CYS B 1 44 ? 31.188 -11.812 14.891 1 91.19 44 CYS B O 1
ATOM 2768 N N . LYS B 1 45 ? 31.672 -13.727 15.93 1 91.56 45 LYS B N 1
ATOM 2769 C CA . LYS B 1 45 ? 30.938 -14.516 14.945 1 91.56 45 LYS B CA 1
ATOM 2770 C C . LYS B 1 45 ? 29.438 -14.219 15.016 1 91.56 45 LYS B C 1
ATOM 2772 O O . LYS B 1 45 ? 28.766 -14.164 13.992 1 91.56 45 LYS B O 1
ATOM 2777 N N . ALA B 1 46 ? 29 -14.031 16.203 1 93.38 46 ALA B N 1
ATOM 2778 C CA . ALA B 1 46 ? 27.594 -13.727 16.406 1 93.38 46 ALA B CA 1
ATOM 2779 C C . ALA B 1 46 ? 27.219 -12.414 15.719 1 93.38 46 ALA B C 1
ATOM 2781 O O . ALA B 1 46 ? 26.125 -12.289 15.156 1 93.38 46 ALA B O 1
ATOM 2782 N N . GLU B 1 47 ? 28.094 -11.5 15.812 1 93.69 47 GLU B N 1
ATOM 2783 C CA . GLU B 1 47 ? 27.859 -10.211 15.172 1 93.69 47 GLU B CA 1
ATOM 2784 C C . GLU B 1 47 ? 27.844 -10.344 13.648 1 93.69 47 GLU B C 1
ATOM 2786 O O . GLU B 1 47 ? 26.953 -9.797 12.977 1 93.69 47 GLU B O 1
ATOM 2791 N N . ASP B 1 48 ? 28.703 -11.109 13.117 1 91.69 48 ASP B N 1
ATOM 2792 C CA . ASP B 1 48 ? 28.781 -11.352 11.68 1 91.69 48 ASP B CA 1
ATOM 2793 C C . ASP B 1 48 ? 27.516 -12.062 11.18 1 91.69 48 ASP B C 1
ATOM 2795 O O . ASP B 1 48 ? 26.984 -11.711 10.133 1 91.69 48 ASP B O 1
ATOM 2799 N N . ASP B 1 49 ? 27.203 -13.031 11.977 1 93.62 49 ASP B N 1
ATOM 2800 C CA . ASP B 1 49 ? 26.031 -13.805 11.609 1 93.62 49 ASP B CA 1
ATOM 2801 C C . ASP B 1 49 ? 24.766 -12.938 11.625 1 93.62 49 ASP B C 1
ATOM 2803 O O . ASP B 1 49 ? 23.906 -13.055 10.75 1 93.62 49 ASP B O 1
ATOM 2807 N N . ALA B 1 50 ? 24.688 -12.102 12.641 1 94.88 50 ALA B N 1
ATOM 2808 C CA . ALA B 1 50 ? 23.531 -11.219 12.758 1 94.88 50 ALA B CA 1
ATOM 2809 C C . ALA B 1 50 ? 23.516 -10.188 11.633 1 94.88 50 ALA B C 1
ATOM 2811 O O . ALA B 1 50 ? 22.453 -9.844 11.125 1 94.88 50 ALA B O 1
ATOM 2812 N N . MET B 1 51 ? 24.656 -9.742 11.258 1 94.19 51 MET B N 1
ATOM 2813 C CA . MET B 1 51 ? 24.766 -8.805 10.141 1 94.19 51 MET B CA 1
ATOM 2814 C C . MET B 1 51 ? 24.312 -9.453 8.844 1 94.19 51 MET B C 1
ATOM 2816 O O . MET B 1 51 ? 23.531 -8.867 8.094 1 94.19 51 MET B O 1
ATOM 2820 N N . GLU B 1 52 ? 24.781 -10.656 8.656 1 93.94 52 GLU B N 1
ATOM 2821 C CA . GLU B 1 52 ? 24.406 -11.422 7.473 1 93.94 52 GLU B CA 1
ATOM 2822 C C . GLU B 1 52 ? 22.891 -11.656 7.43 1 93.94 52 GLU B C 1
ATOM 2824 O O . GLU B 1 52 ? 22.266 -11.477 6.383 1 93.94 52 GLU B O 1
ATOM 2829 N N . ALA B 1 53 ? 22.406 -12.023 8.516 1 95.19 53 ALA B N 1
ATOM 2830 C CA . ALA B 1 53 ? 20.969 -12.297 8.617 1 95.19 53 ALA B CA 1
ATOM 2831 C C . ALA B 1 53 ? 20.156 -11.055 8.297 1 95.19 53 ALA B C 1
ATOM 2833 O O . ALA B 1 53 ? 19.109 -11.141 7.66 1 95.19 53 ALA B O 1
ATOM 2834 N N . LEU B 1 54 ? 20.609 -9.891 8.75 1 95.44 54 LEU B N 1
ATOM 2835 C CA . LEU B 1 54 ? 19.906 -8.625 8.531 1 95.44 54 LEU B CA 1
ATOM 2836 C C . LEU B 1 54 ? 19.984 -8.211 7.07 1 95.44 54 LEU B C 1
ATOM 2838 O O . LEU B 1 54 ? 18.953 -7.91 6.453 1 95.44 54 LEU B O 1
ATOM 2842 N N . LEU B 1 55 ? 21.156 -8.281 6.484 1 94.56 55 LEU B N 1
ATOM 2843 C CA . LEU B 1 55 ? 21.391 -7.723 5.152 1 94.56 55 LEU B CA 1
ATOM 2844 C C . LEU B 1 55 ? 20.859 -8.664 4.074 1 94.56 55 LEU B C 1
ATOM 2846 O O . LEU B 1 55 ? 20.469 -8.211 2.992 1 94.56 55 LEU B O 1
ATOM 2850 N N . MET B 1 56 ? 20.719 -9.961 4.426 1 94.75 56 MET B N 1
ATOM 2851 C CA . MET B 1 56 ? 20.234 -10.93 3.447 1 94.75 56 MET B CA 1
ATOM 2852 C C . MET B 1 56 ? 18.734 -11.141 3.594 1 94.75 56 MET B C 1
ATOM 2854 O O . MET B 1 56 ? 18.109 -11.766 2.742 1 94.75 56 MET B O 1
ATOM 2858 N N . HIS B 1 57 ? 18.156 -10.586 4.621 1 93.38 57 HIS B N 1
ATOM 2859 C CA . HIS B 1 57 ? 16.719 -10.711 4.812 1 93.38 57 HIS B CA 1
ATOM 2860 C C . HIS B 1 57 ? 15.945 -9.922 3.752 1 93.38 57 HIS B C 1
ATOM 2862 O O . HIS B 1 57 ? 16.25 -8.75 3.506 1 93.38 57 HIS B O 1
ATOM 2868 N N . PRO B 1 58 ? 14.961 -10.555 3.154 1 90.25 58 PRO B N 1
ATOM 2869 C CA . PRO B 1 58 ? 14.188 -9.797 2.172 1 90.25 58 PRO B CA 1
ATOM 2870 C C . PRO B 1 58 ? 13.477 -8.594 2.781 1 90.25 58 PRO B C 1
ATOM 2872 O O . PRO B 1 58 ? 12.883 -8.695 3.859 1 90.25 58 PRO B O 1
ATOM 2875 N N . ALA B 1 59 ? 13.594 -7.422 2.15 1 86.5 59 ALA B N 1
ATOM 2876 C CA . ALA B 1 59 ? 12.883 -6.211 2.559 1 86.5 59 ALA B CA 1
ATOM 2877 C C . ALA B 1 59 ? 11.477 -6.176 1.97 1 86.5 59 ALA B C 1
ATOM 2879 O O . ALA B 1 59 ? 11.289 -6.422 0.775 1 86.5 59 ALA B O 1
ATOM 2880 N N . ALA B 1 60 ? 10.5 -5.844 2.783 1 83.25 60 ALA B N 1
ATOM 2881 C CA . ALA B 1 60 ? 9.109 -5.793 2.336 1 83.25 60 ALA B CA 1
ATOM 2882 C C . ALA B 1 60 ? 8.625 -4.352 2.195 1 83.25 60 ALA B C 1
ATOM 2884 O O . ALA B 1 60 ? 7.539 -4.098 1.672 1 83.25 60 ALA B O 1
ATOM 2885 N N . THR B 1 61 ? 9.383 -3.348 2.656 1 80.81 61 THR B N 1
ATOM 2886 C CA . THR B 1 61 ? 9.047 -1.932 2.568 1 80.81 61 THR B CA 1
ATOM 2887 C C . THR B 1 61 ? 10.258 -1.115 2.117 1 80.81 61 THR B C 1
ATOM 2889 O O . THR B 1 61 ? 11.398 -1.532 2.305 1 80.81 61 THR B O 1
ATOM 2892 N N . PRO B 1 62 ? 10 0.033 1.587 1 77.19 62 PRO B N 1
ATOM 2893 C CA . PRO B 1 62 ? 11.109 0.914 1.227 1 77.19 62 PRO B CA 1
ATOM 2894 C C . PRO B 1 62 ? 11.945 1.338 2.436 1 77.19 62 PRO B C 1
ATOM 2896 O O . PRO B 1 62 ? 13.156 1.538 2.316 1 77.19 62 PRO B O 1
ATOM 2899 N N . THR B 1 63 ? 11.32 1.427 3.539 1 79.06 63 THR B N 1
ATOM 2900 C CA . THR B 1 63 ? 12.031 1.792 4.758 1 79.06 63 THR B CA 1
ATOM 2901 C C . THR B 1 63 ? 13.078 0.738 5.109 1 79.06 63 THR B C 1
ATOM 2903 O O . THR B 1 63 ? 14.18 1.072 5.539 1 79.06 63 THR B O 1
ATOM 2906 N N . GLU B 1 64 ? 12.711 -0.427 4.887 1 84.56 64 GLU B N 1
ATOM 2907 C CA . GLU B 1 64 ? 13.633 -1.515 5.191 1 84.56 64 GLU B CA 1
ATOM 2908 C C . GLU B 1 64 ? 14.844 -1.491 4.254 1 84.56 64 GLU B C 1
ATOM 2910 O O . GLU B 1 64 ? 15.969 -1.749 4.68 1 84.56 64 GLU B O 1
ATOM 2915 N N . VAL B 1 65 ? 14.633 -1.135 3.014 1 82.5 65 VAL B N 1
ATOM 2916 C CA . VAL B 1 65 ? 15.734 -0.993 2.061 1 82.5 65 VAL B CA 1
ATOM 2917 C C . VAL B 1 65 ? 16.641 0.152 2.494 1 82.5 65 VAL B C 1
ATOM 2919 O O . VAL B 1 65 ? 17.875 0.001 2.525 1 82.5 65 VAL B O 1
ATOM 2922 N N . LYS B 1 66 ? 16.062 1.218 2.824 1 80.31 66 LYS B N 1
ATOM 2923 C CA . LYS B 1 66 ? 16.828 2.377 3.287 1 80.31 66 LYS B CA 1
ATOM 2924 C C . LYS B 1 66 ? 17.672 2.027 4.504 1 80.31 66 LYS B C 1
ATOM 2926 O O . LYS B 1 66 ? 18.828 2.439 4.598 1 80.31 66 LYS B O 1
ATOM 2931 N N . GLU B 1 67 ? 17.047 1.35 5.422 1 84.94 67 GLU B N 1
ATOM 2932 C CA . GLU B 1 67 ? 17.75 0.973 6.641 1 84.94 67 GLU B CA 1
ATOM 2933 C C . GLU B 1 67 ? 18.953 0.078 6.324 1 84.94 67 GLU B C 1
ATOM 2935 O O . GLU B 1 67 ? 20.016 0.215 6.934 1 84.94 67 GLU B O 1
ATOM 2940 N N . LYS B 1 68 ? 18.797 -0.844 5.379 1 88.44 68 LYS B N 1
ATOM 2941 C CA . LYS B 1 68 ? 19.906 -1.696 4.961 1 88.44 68 LYS B CA 1
ATOM 2942 C C . LYS B 1 68 ? 21.047 -0.867 4.367 1 88.44 68 LYS B C 1
ATOM 2944 O O . LYS B 1 68 ? 22.219 -1.079 4.699 1 88.44 68 LYS B O 1
ATOM 2949 N N . LEU B 1 69 ? 20.688 0.095 3.557 1 82.81 69 LEU B N 1
ATOM 2950 C CA . LEU B 1 69 ? 21.688 0.943 2.928 1 82.81 69 LEU B CA 1
ATOM 2951 C C . LEU B 1 69 ? 22.391 1.82 3.963 1 82.81 69 LEU B C 1
ATOM 2953 O O . LEU B 1 69 ? 23.609 1.97 3.934 1 82.81 69 LEU B O 1
ATOM 2957 N N . ALA B 1 70 ? 21.609 2.367 4.84 1 83.56 70 ALA B N 1
ATOM 2958 C CA . ALA B 1 70 ? 22.188 3.18 5.91 1 83.56 70 ALA B CA 1
ATOM 2959 C C . ALA B 1 70 ? 23.125 2.354 6.785 1 83.56 70 ALA B C 1
ATOM 2961 O O . ALA B 1 70 ? 24.188 2.83 7.18 1 83.56 70 ALA B O 1
ATOM 2962 N N . PHE B 1 71 ? 22.656 1.195 7.016 1 88.81 71 PHE B N 1
ATOM 2963 C CA . PHE B 1 71 ? 23.469 0.272 7.812 1 88.81 71 PHE B CA 1
ATOM 2964 C C . PHE B 1 71 ? 24.797 -0.026 7.129 1 88.81 71 PHE B C 1
ATOM 2966 O O . PHE B 1 71 ? 25.844 0.007 7.766 1 88.81 71 PHE B O 1
ATOM 2973 N N . MET B 1 72 ? 24.828 -0.295 5.863 1 89.19 72 MET B N 1
ATOM 2974 C CA . MET B 1 72 ? 26.031 -0.583 5.105 1 89.19 72 MET B CA 1
ATOM 2975 C C . MET B 1 72 ? 26.984 0.617 5.109 1 89.19 72 MET B C 1
ATOM 2977 O O . MET B 1 72 ? 28.203 0.457 5.238 1 89.19 72 MET B O 1
ATOM 2981 N N . LEU B 1 73 ? 26.406 1.777 5.035 1 85.44 73 LEU B N 1
ATOM 2982 C CA . LEU B 1 73 ? 27.203 3 5.074 1 85.44 73 LEU B CA 1
ATOM 2983 C C . LEU B 1 73 ? 27.828 3.193 6.449 1 85.44 73 LEU B C 1
ATOM 2985 O O . LEU B 1 73 ? 29.031 3.494 6.555 1 85.44 73 LEU B O 1
ATOM 2989 N N . ASP B 1 74 ? 27.062 2.998 7.457 1 84.94 74 ASP B N 1
ATOM 2990 C CA . ASP B 1 74 ? 27.516 3.191 8.828 1 84.94 74 ASP B CA 1
ATOM 2991 C C . ASP B 1 74 ? 28.656 2.225 9.18 1 84.94 74 ASP B C 1
ATOM 2993 O O . ASP B 1 74 ? 29.578 2.578 9.914 1 84.94 74 ASP B O 1
ATOM 2997 N N . ARG B 1 75 ? 28.547 1.028 8.57 1 89 75 ARG B N 1
ATOM 2998 C CA . ARG B 1 75 ? 29.516 -0.013 8.891 1 89 75 ARG B CA 1
ATOM 2999 C C . ARG B 1 75 ? 30.625 -0.075 7.836 1 89 75 ARG B C 1
ATOM 3001 O O . ARG B 1 75 ? 31.453 -0.981 7.855 1 89 75 ARG B O 1
ATOM 3008 N N . ASN B 1 76 ? 30.562 0.803 6.859 1 87.62 76 ASN B N 1
ATOM 3009 C CA . ASN B 1 76 ? 31.562 0.917 5.789 1 87.62 76 ASN B CA 1
ATOM 3010 C C . ASN B 1 76 ? 31.672 -0.376 4.988 1 87.62 76 ASN B C 1
ATOM 3012 O O . ASN B 1 76 ? 32.781 -0.867 4.742 1 87.62 76 ASN B O 1
ATOM 3016 N N . ILE B 1 77 ? 30.578 -0.982 4.844 1 88.06 77 ILE B N 1
ATOM 3017 C CA . ILE B 1 77 ? 30.516 -2.162 3.99 1 88.06 77 ILE B CA 1
ATOM 3018 C C . ILE B 1 77 ? 30.469 -1.735 2.523 1 88.06 77 ILE B C 1
ATOM 3020 O O . ILE B 1 77 ? 29.391 -1.463 1.985 1 88.06 77 ILE B O 1
ATOM 3024 N N . ASP B 1 78 ? 31.641 -1.702 1.913 1 83 78 ASP B N 1
ATOM 3025 C CA . ASP B 1 78 ? 31.75 -1.212 0.543 1 83 78 ASP B CA 1
ATOM 3026 C C . ASP B 1 78 ? 32.438 -2.24 -0.35 1 83 78 ASP B C 1
ATOM 3028 O O . ASP B 1 78 ? 32.469 -3.434 -0.038 1 83 78 ASP B O 1
ATOM 3032 N N . ALA B 1 79 ? 32.938 -1.762 -1.514 1 75.38 79 ALA B N 1
ATOM 3033 C CA . ALA B 1 79 ? 33.5 -2.654 -2.525 1 75.38 79 ALA B CA 1
ATOM 3034 C C . ALA B 1 79 ? 34.719 -3.381 -1.993 1 75.38 79 ALA B C 1
ATOM 3036 O O . ALA B 1 79 ? 35.125 -4.418 -2.529 1 75.38 79 ALA B O 1
ATOM 3037 N N . GLY B 1 80 ? 35.156 -2.865 -0.953 1 79.5 80 GLY B N 1
ATOM 3038 C CA . GLY B 1 80 ? 36.281 -3.527 -0.335 1 79.5 80 GLY B CA 1
ATOM 3039 C C . GLY B 1 80 ? 35.938 -4.852 0.311 1 79.5 80 GLY B C 1
ATOM 3040 O O . GLY B 1 80 ? 36.812 -5.688 0.557 1 79.5 80 GLY B O 1
ATOM 3041 N N . TRP B 1 81 ? 34.594 -5.035 0.664 1 82.5 81 TRP B N 1
ATOM 3042 C CA . TRP B 1 81 ? 34.094 -6.305 1.18 1 82.5 81 TRP B CA 1
ATOM 3043 C C . TRP B 1 81 ? 33.781 -7.262 0.04 1 82.5 81 TRP B C 1
ATOM 3045 O O . TRP B 1 81 ? 32.594 -7.57 -0.192 1 82.5 81 TRP B O 1
ATOM 3055 N N . SER B 1 82 ? 34.75 -7.746 -0.635 1 78.62 82 SER B N 1
ATOM 3056 C CA . SER B 1 82 ? 34.656 -8.352 -1.96 1 78.62 82 SER B CA 1
ATOM 3057 C C . SER B 1 82 ? 33.719 -9.539 -1.963 1 78.62 82 SER B C 1
ATOM 3059 O O . SER B 1 82 ? 33.031 -9.789 -2.957 1 78.62 82 SER B O 1
ATOM 3061 N N . ASP B 1 83 ? 33.656 -10.273 -0.865 1 81.75 83 ASP B N 1
ATOM 3062 C CA . ASP B 1 83 ? 32.812 -11.453 -0.848 1 81.75 83 ASP B CA 1
ATOM 3063 C C . ASP B 1 83 ? 31.391 -11.102 -0.402 1 81.75 83 ASP B C 1
ATOM 3065 O O . ASP B 1 83 ? 30.422 -11.648 -0.916 1 81.75 83 ASP B O 1
ATOM 3069 N N . HIS B 1 84 ? 31.297 -10.102 0.415 1 86.12 84 HIS B N 1
ATOM 3070 C CA . HIS B 1 84 ? 30.031 -9.82 1.081 1 86.12 84 HIS B CA 1
ATOM 3071 C C . HIS B 1 84 ? 29.266 -8.719 0.358 1 86.12 84 HIS B C 1
ATOM 3073 O O . HIS B 1 84 ? 28.062 -8.852 0.128 1 86.12 84 HIS B O 1
ATOM 3079 N N . HIS B 1 85 ? 29.953 -7.773 -0.081 1 86.12 85 HIS B N 1
ATOM 3080 C CA . HIS B 1 85 ? 29.312 -6.578 -0.618 1 86.12 85 HIS B CA 1
ATOM 3081 C C . HIS B 1 85 ? 28.484 -6.906 -1.852 1 86.12 85 HIS B C 1
ATOM 3083 O O . HIS B 1 85 ? 27.312 -6.527 -1.932 1 86.12 85 HIS B O 1
ATOM 3089 N N . PRO B 1 86 ? 29.031 -7.703 -2.77 1 84.5 86 PRO B N 1
ATOM 3090 C CA . PRO B 1 86 ? 28.219 -8.016 -3.943 1 84.5 86 PRO B CA 1
ATOM 3091 C C . PRO B 1 86 ? 26.953 -8.797 -3.588 1 84.5 86 PRO B C 1
ATOM 3093 O O . PRO B 1 86 ? 25.906 -8.602 -4.215 1 84.5 86 PRO B O 1
ATOM 3096 N N . ARG B 1 87 ? 27.031 -9.656 -2.631 1 89.69 87 ARG B N 1
ATOM 3097 C CA . ARG B 1 87 ? 25.875 -10.445 -2.211 1 89.69 87 ARG B CA 1
ATOM 3098 C C . ARG B 1 87 ? 24.812 -9.555 -1.578 1 89.69 87 ARG B C 1
ATOM 3100 O O . ARG B 1 87 ? 23.609 -9.703 -1.87 1 89.69 87 ARG B O 1
ATOM 3107 N N . TYR B 1 88 ? 25.297 -8.68 -0.777 1 89.44 88 TYR B N 1
ATOM 3108 C CA . TYR B 1 88 ? 24.359 -7.777 -0.12 1 89.44 88 TYR B CA 1
ATOM 3109 C C . TYR B 1 88 ? 23.688 -6.848 -1.132 1 89.44 88 TYR B C 1
ATOM 3111 O O . TYR B 1 88 ? 22.484 -6.629 -1.083 1 89.44 88 TYR B O 1
ATOM 3119 N N . MET B 1 89 ? 24.406 -6.367 -2.074 1 85.88 89 MET B N 1
ATOM 3120 C CA . MET B 1 89 ? 23.875 -5.488 -3.109 1 85.88 89 MET B CA 1
ATOM 3121 C C . MET B 1 89 ? 22.906 -6.246 -4.012 1 85.88 89 MET B C 1
ATOM 3123 O O . MET B 1 89 ? 21.891 -5.695 -4.445 1 85.88 89 MET B O 1
ATOM 3127 N N . ALA B 1 90 ? 23.281 -7.504 -4.223 1 84.62 90 ALA B N 1
ATOM 3128 C CA . ALA B 1 90 ? 22.375 -8.328 -5.016 1 84.62 90 ALA B CA 1
ATOM 3129 C C . ALA B 1 90 ? 21.031 -8.508 -4.305 1 84.62 90 ALA B C 1
ATOM 3131 O O . ALA B 1 90 ? 19.969 -8.477 -4.941 1 84.62 90 ALA B O 1
ATOM 3132 N N . GLN B 1 91 ? 21.109 -8.672 -3.033 1 88.31 91 GLN B N 1
ATOM 3133 C CA . GLN B 1 91 ? 19.891 -8.797 -2.25 1 88.31 91 GLN B CA 1
ATOM 3134 C C . GLN B 1 91 ? 19.078 -7.504 -2.283 1 88.31 91 GLN B C 1
ATOM 3136 O O . GLN B 1 91 ? 17.859 -7.531 -2.445 1 88.31 91 GLN B O 1
ATOM 3141 N N . ILE B 1 92 ? 19.719 -6.438 -2.15 1 84.56 92 ILE B N 1
ATOM 3142 C CA . ILE B 1 92 ? 19.047 -5.145 -2.178 1 84.56 92 ILE B CA 1
ATOM 3143 C C . ILE B 1 92 ? 18.406 -4.926 -3.545 1 84.56 92 ILE B C 1
ATOM 3145 O O . ILE B 1 92 ? 17.281 -4.438 -3.637 1 84.56 92 ILE B O 1
ATOM 3149 N N . GLN B 1 93 ? 19.109 -5.316 -4.559 1 79.19 93 GLN B N 1
ATOM 3150 C CA . GLN B 1 93 ? 18.547 -5.234 -5.898 1 79.19 93 GLN B CA 1
ATOM 3151 C C . GLN B 1 93 ? 17.297 -6.094 -6.02 1 79.19 93 GLN B C 1
ATOM 3153 O O . GLN B 1 93 ? 16.281 -5.656 -6.578 1 79.19 93 GLN B O 1
ATOM 3158 N N . ARG B 1 94 ? 17.391 -7.227 -5.52 1 83.06 94 ARG B N 1
ATOM 3159 C CA . ARG B 1 94 ? 16.234 -8.125 -5.523 1 83.06 94 ARG B CA 1
ATOM 3160 C C . ARG B 1 94 ? 15.078 -7.531 -4.734 1 83.06 94 ARG B C 1
ATOM 3162 O O . ARG B 1 94 ? 13.922 -7.613 -5.164 1 83.06 94 ARG B O 1
ATOM 3169 N N . ASP B 1 95 ? 15.383 -6.898 -3.664 1 83.06 95 ASP B N 1
ATOM 3170 C CA . ASP B 1 95 ? 14.359 -6.234 -2.861 1 83.06 95 ASP B CA 1
ATOM 3171 C C . ASP B 1 95 ? 13.641 -5.156 -3.668 1 83.06 95 ASP B C 1
ATOM 3173 O O . ASP B 1 95 ? 12.414 -5.07 -3.645 1 83.06 95 ASP B O 1
ATOM 3177 N N . LEU B 1 96 ? 14.398 -4.426 -4.363 1 76.69 96 LEU B N 1
ATOM 3178 C CA . LEU B 1 96 ? 13.844 -3.32 -5.133 1 76.69 96 LEU B CA 1
ATOM 3179 C C . LEU B 1 96 ? 12.969 -3.834 -6.266 1 76.69 96 LEU B C 1
ATOM 3181 O O . LEU B 1 96 ? 11.953 -3.217 -6.598 1 76.69 96 LEU B O 1
ATOM 3185 N N . ILE B 1 97 ? 13.352 -4.918 -6.797 1 75.75 97 ILE B N 1
ATOM 3186 C CA . ILE B 1 97 ? 12.555 -5.543 -7.848 1 75.75 97 ILE B CA 1
ATOM 3187 C C . ILE B 1 97 ? 11.227 -6.039 -7.266 1 75.75 97 ILE B C 1
ATOM 3189 O O . ILE B 1 97 ? 10.164 -5.785 -7.832 1 75.75 97 ILE B O 1
ATOM 3193 N N . GLU B 1 98 ? 11.312 -6.629 -6.145 1 78.56 98 GLU B N 1
ATOM 3194 C CA . GLU B 1 98 ? 10.125 -7.195 -5.52 1 78.56 98 GLU B CA 1
ATOM 3195 C C . GLU B 1 98 ? 9.172 -6.102 -5.051 1 78.56 98 GLU B C 1
ATOM 3197 O O . GLU B 1 98 ? 7.953 -6.281 -5.086 1 78.56 98 GLU B O 1
ATOM 3202 N N . LEU B 1 99 ? 9.672 -4.965 -4.668 1 78.19 99 LEU B N 1
ATOM 3203 C CA . LEU B 1 99 ? 8.875 -3.867 -4.137 1 78.19 99 LEU B CA 1
ATOM 3204 C C . LEU B 1 99 ? 8.07 -3.189 -5.242 1 78.19 99 LEU B C 1
ATOM 3206 O O . LEU B 1 99 ? 7.242 -2.32 -4.973 1 78.19 99 LEU B O 1
ATOM 3210 N N . GLN B 1 100 ? 8.242 -3.701 -6.402 1 74.19 100 GLN B N 1
ATOM 3211 C CA . GLN B 1 100 ? 7.438 -3.166 -7.492 1 74.19 100 GLN B CA 1
ATOM 3212 C C . GLN B 1 100 ? 5.996 -3.666 -7.406 1 74.19 100 GLN B C 1
ATOM 3214 O O . GLN B 1 100 ? 5.102 -3.113 -8.055 1 74.19 100 GLN B O 1
ATOM 3219 N N . ARG B 1 101 ? 5.852 -4.688 -6.656 1 78.31 101 ARG B N 1
ATOM 3220 C CA . ARG B 1 101 ? 4.512 -5.156 -6.32 1 78.31 101 ARG B CA 1
ATOM 3221 C C . ARG B 1 101 ? 4.223 -4.973 -4.836 1 78.31 101 ARG B C 1
ATOM 3223 O O . ARG B 1 101 ? 5.145 -4.887 -4.023 1 78.31 101 ARG B O 1
ATOM 3230 N N . PRO B 1 102 ? 2.932 -4.906 -4.496 1 81.62 102 PRO B N 1
ATOM 3231 C CA . PRO B 1 102 ? 2.633 -4.824 -3.064 1 81.62 102 PRO B CA 1
ATOM 3232 C C . PRO B 1 102 ? 3.037 -6.082 -2.301 1 81.62 102 PRO B C 1
ATOM 3234 O O . PRO B 1 102 ? 2.375 -7.117 -2.416 1 81.62 102 PRO B O 1
ATOM 3237 N N . CYS B 1 103 ? 4.004 -5.949 -1.537 1 84.88 103 CYS B N 1
ATOM 3238 C CA . CYS B 1 103 ? 4.527 -7.102 -0.808 1 84.88 103 CYS B CA 1
ATOM 3239 C C . CYS B 1 103 ? 3.701 -7.379 0.44 1 84.88 103 CYS B C 1
ATOM 3241 O O . CYS B 1 103 ? 3.211 -6.449 1.086 1 84.88 103 CYS B O 1
ATOM 3243 N N . VAL B 1 104 ? 3.586 -8.633 0.697 1 91.06 104 VAL B N 1
ATOM 3244 C CA . VAL B 1 104 ? 2.887 -9.078 1.899 1 91.06 104 VAL B CA 1
ATOM 3245 C C . VAL B 1 104 ? 3.9 -9.43 2.984 1 91.06 104 VAL B C 1
ATOM 3247 O O . VAL B 1 104 ? 4.922 -10.055 2.705 1 91.06 104 VAL B O 1
ATOM 3250 N N . SER B 1 105 ? 3.641 -9.016 4.191 1 89.31 105 SER B N 1
ATOM 3251 C CA . SER B 1 105 ? 4.547 -9.336 5.289 1 89.31 105 SER B CA 1
ATOM 3252 C C . SER B 1 105 ? 4.605 -10.836 5.543 1 89.31 105 SER B C 1
ATOM 3254 O O . SER B 1 105 ? 3.635 -11.555 5.281 1 89.31 105 SER B O 1
ATOM 3256 N N . PRO B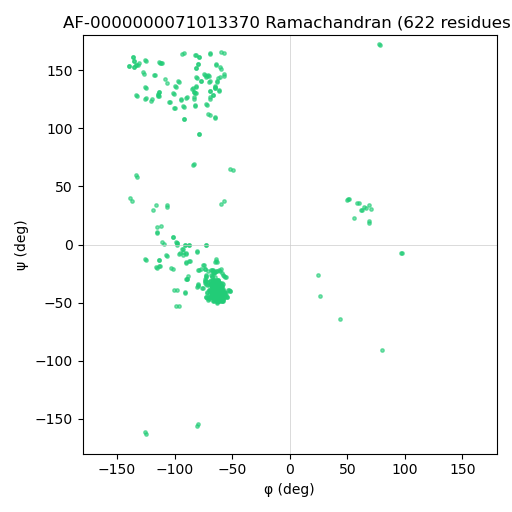 1 106 ? 5.699 -11.336 6.102 1 89.06 106 PRO B N 1
ATOM 3257 C CA . PRO B 1 106 ? 5.805 -12.773 6.371 1 89.06 106 PRO B CA 1
ATOM 3258 C C . PRO B 1 106 ? 4.699 -13.281 7.297 1 89.06 106 PRO B C 1
ATOM 3260 O O . PRO B 1 106 ? 4.176 -14.375 7.09 1 89.06 106 PRO B O 1
ATOM 3263 N N . SER B 1 107 ? 4.34 -12.492 8.297 1 90.25 107 SER B N 1
ATOM 3264 C CA . SER B 1 107 ? 3.318 -12.898 9.25 1 90.25 107 SER B CA 1
ATOM 3265 C C . SER B 1 107 ? 1.965 -13.078 8.578 1 90.25 107 SER B C 1
ATOM 3267 O O . SER B 1 107 ? 1.311 -14.109 8.75 1 90.25 107 SER B O 1
ATOM 3269 N N . VAL B 1 108 ? 1.521 -12.117 7.812 1 94.31 108 VAL B N 1
ATOM 3270 C CA . VAL B 1 108 ? 0.224 -12.195 7.148 1 94.31 108 VAL B CA 1
ATOM 3271 C C . VAL B 1 108 ? 0.261 -13.266 6.07 1 94.31 108 VAL B C 1
ATOM 3273 O O . VAL B 1 108 ? -0.732 -13.969 5.844 1 94.31 108 VAL B O 1
ATOM 3276 N N . LYS B 1 109 ? 1.4 -13.461 5.414 1 95.56 109 LYS B N 1
ATOM 3277 C CA . LYS B 1 109 ? 1.562 -14.531 4.434 1 95.56 109 LYS B CA 1
ATOM 3278 C C . LYS B 1 109 ? 1.315 -15.898 5.066 1 95.56 109 LYS B C 1
ATOM 3280 O O . LYS B 1 109 ? 0.6 -16.719 4.504 1 95.56 109 LYS B O 1
ATOM 3285 N N . ALA B 1 110 ? 1.911 -16.094 6.203 1 95.88 110 ALA B N 1
ATOM 3286 C CA . ALA B 1 110 ? 1.749 -17.359 6.914 1 95.88 110 ALA B CA 1
ATOM 3287 C C . ALA B 1 110 ? 0.296 -17.578 7.328 1 95.88 110 ALA B C 1
ATOM 3289 O O . ALA B 1 110 ? -0.234 -18.688 7.207 1 95.88 110 ALA B O 1
ATOM 3290 N N . LEU B 1 111 ? -0.298 -16.578 7.805 1 97.56 111 LEU B N 1
ATOM 3291 C CA . LEU B 1 111 ? -1.688 -16.656 8.234 1 97.56 111 LEU B CA 1
ATOM 3292 C C . LEU B 1 111 ? -2.611 -16.938 7.055 1 97.56 111 LEU B C 1
ATOM 3294 O O . LEU B 1 111 ? -3.572 -17.703 7.172 1 97.56 111 LEU B O 1
ATOM 3298 N N . PHE B 1 112 ? -2.35 -16.328 5.891 1 98.5 112 PHE B N 1
ATOM 3299 C CA . PHE B 1 112 ? -3.137 -16.578 4.688 1 98.5 112 PHE B CA 1
ATOM 3300 C C . PHE B 1 112 ? -3.021 -18.031 4.258 1 98.5 112 PHE B C 1
ATOM 3302 O O . PHE B 1 112 ? -4.02 -18.656 3.904 1 98.5 112 PHE B O 1
ATOM 3309 N N . GLU B 1 113 ? -1.803 -18.484 4.27 1 97.81 113 GLU B N 1
ATOM 3310 C CA . GLU B 1 113 ? -1.591 -19.875 3.883 1 97.81 113 GLU B CA 1
ATOM 3311 C C . GLU B 1 113 ? -2.34 -20.828 4.812 1 97.81 113 GLU B C 1
ATOM 3313 O O . GLU B 1 113 ? -2.889 -21.844 4.363 1 97.81 113 GLU B O 1
ATOM 3318 N N . ASN B 1 114 ? -2.271 -20.531 6.043 1 98.06 114 ASN B N 1
ATOM 3319 C CA . ASN B 1 114 ? -3.029 -21.328 6.996 1 98.06 114 ASN B CA 1
ATOM 3320 C C . ASN B 1 114 ? -4.523 -21.312 6.68 1 98.06 114 ASN B C 1
ATOM 3322 O O . ASN B 1 114 ? -5.18 -22.359 6.707 1 98.06 114 ASN B O 1
ATOM 3326 N N . TRP B 1 115 ? -5.062 -20.156 6.445 1 98.38 115 TRP B N 1
ATOM 3327 C CA . TRP B 1 115 ? -6.473 -20.031 6.09 1 98.38 115 TRP B CA 1
ATOM 3328 C C . TRP B 1 115 ? -6.777 -20.766 4.785 1 98.38 115 TRP B C 1
ATOM 3330 O O . TRP B 1 115 ? -7.773 -21.484 4.688 1 98.38 115 TRP B O 1
ATOM 3340 N N . ARG B 1 116 ? -5.945 -20.578 3.805 1 97.75 116 ARG B N 1
ATOM 3341 C CA . ARG B 1 116 ? -6.098 -21.25 2.516 1 97.75 116 ARG B CA 1
ATOM 3342 C C . ARG B 1 116 ? -6.191 -22.75 2.691 1 97.75 116 ARG B C 1
ATOM 3344 O O . ARG B 1 116 ? -7.07 -23.406 2.113 1 97.75 116 ARG B O 1
ATOM 3351 N N . GLN B 1 117 ? -5.34 -23.328 3.502 1 97.12 117 GLN B N 1
ATOM 3352 C CA . GLN B 1 117 ? -5.328 -24.766 3.74 1 97.12 117 GLN B CA 1
ATOM 3353 C C . GLN B 1 117 ? -6.59 -25.219 4.469 1 97.12 117 GLN B C 1
ATOM 3355 O O . GLN B 1 117 ? -7.156 -26.266 4.148 1 97.12 117 GLN B O 1
ATOM 3360 N N . ALA B 1 118 ? -6.941 -24.453 5.445 1 97.38 118 ALA B N 1
ATOM 3361 C CA . ALA B 1 118 ? -8.164 -24.766 6.176 1 97.38 118 ALA B CA 1
ATOM 3362 C C . ALA B 1 118 ? -9.375 -24.781 5.242 1 97.38 118 ALA B C 1
ATOM 3364 O O . ALA B 1 118 ? -10.203 -25.688 5.309 1 97.38 118 ALA B O 1
ATOM 3365 N N . ARG B 1 119 ? -9.422 -23.812 4.387 1 96.25 119 ARG B N 1
ATOM 3366 C CA . ARG B 1 119 ? -10.523 -23.672 3.438 1 96.25 119 ARG B CA 1
ATOM 3367 C C . ARG B 1 119 ? -10.539 -24.844 2.461 1 96.25 119 ARG B C 1
ATOM 3369 O O . ARG B 1 119 ? -11.594 -25.438 2.203 1 96.25 119 ARG B O 1
ATOM 3376 N N . LEU B 1 120 ? -9.422 -25.188 1.953 1 96 120 LEU B N 1
ATOM 3377 C CA . LEU B 1 120 ? -9.312 -26.312 1.025 1 96 120 LEU B CA 1
ATOM 3378 C C . LEU B 1 120 ? -9.75 -27.609 1.691 1 96 120 LEU B C 1
ATOM 3380 O O . LEU B 1 120 ? -10.453 -28.422 1.086 1 96 120 LEU B O 1
ATOM 3384 N N . THR B 1 121 ? -9.336 -27.766 2.9 1 95 121 THR B N 1
ATOM 3385 C CA . THR B 1 121 ? -9.672 -28.984 3.641 1 95 121 THR B CA 1
ATOM 3386 C C . THR B 1 121 ? -11.172 -29.047 3.908 1 95 121 THR B C 1
ATOM 3388 O O . THR B 1 121 ? -11.789 -30.109 3.729 1 95 121 THR B O 1
ATOM 3391 N N . PHE B 1 122 ? -11.695 -27.969 4.281 1 94.62 122 PHE B N 1
ATOM 3392 C CA . PHE B 1 122 ? -13.125 -27.906 4.555 1 94.62 122 PHE B CA 1
ATOM 3393 C C . PHE B 1 122 ? -13.93 -28.234 3.305 1 94.62 122 PHE B C 1
ATOM 3395 O O . PHE B 1 122 ? -14.836 -29.078 3.352 1 94.62 122 PHE B O 1
ATOM 3402 N N . GLU B 1 123 ? -13.594 -27.625 2.211 1 92.12 123 GLU B N 1
ATOM 3403 C CA . GLU B 1 123 ? -14.328 -27.812 0.963 1 92.12 123 GLU B CA 1
ATOM 3404 C C . GLU B 1 123 ? -14.211 -29.25 0.469 1 92.12 123 GLU B C 1
ATOM 3406 O O . GLU B 1 123 ? -15.18 -29.812 -0.062 1 92.12 123 GLU B O 1
ATOM 3411 N N . ALA B 1 124 ? -13.086 -29.844 0.667 1 90.81 124 ALA B N 1
ATOM 3412 C CA . ALA B 1 124 ? -12.875 -31.234 0.25 1 90.81 124 ALA B CA 1
ATOM 3413 C C . ALA B 1 124 ? -13.766 -32.188 1.038 1 90.81 124 ALA B C 1
ATOM 3415 O O . ALA B 1 124 ? -14.344 -33.125 0.471 1 90.81 124 ALA B O 1
ATOM 3416 N N . VAL B 1 125 ? -13.891 -31.922 2.275 1 89.56 125 VAL B N 1
ATOM 3417 C CA . VAL B 1 125 ? -14.68 -32.781 3.146 1 89.56 125 VAL B CA 1
ATOM 3418 C C . VAL B 1 125 ? -16.172 -32.531 2.91 1 89.56 125 VAL B C 1
ATOM 3420 O O . VAL B 1 125 ? -16.969 -33.5 2.893 1 89.56 125 VAL B O 1
ATOM 3423 N N . ALA B 1 126 ? -16.484 -31.344 2.693 1 87.56 126 ALA B N 1
ATOM 3424 C CA . ALA B 1 126 ? -17.891 -30.984 2.449 1 87.56 126 ALA B CA 1
ATOM 3425 C C . ALA B 1 126 ? -18.375 -31.594 1.137 1 87.56 126 ALA B C 1
ATOM 3427 O O . ALA B 1 126 ? -19.578 -31.859 0.985 1 87.56 126 ALA B O 1
ATOM 3428 N N . ALA B 1 127 ? -17.438 -31.859 0.275 1 85.31 127 ALA B N 1
ATOM 3429 C CA . ALA B 1 127 ? -17.797 -32.406 -1.035 1 85.31 127 ALA B CA 1
ATOM 3430 C C . ALA B 1 127 ? -17.828 -33.938 -1.015 1 85.31 127 ALA B C 1
ATOM 3432 O O . ALA B 1 127 ? -18.406 -34.562 -1.908 1 85.31 127 ALA B O 1
ATOM 3433 N N . ALA B 1 128 ? -17.219 -34.469 0.07 1 82.56 128 ALA B N 1
ATOM 3434 C CA . ALA B 1 128 ? -17.109 -35.906 0.124 1 82.56 128 ALA B CA 1
ATOM 3435 C C . ALA B 1 128 ? -18.391 -36.531 0.67 1 82.56 128 ALA B C 1
ATOM 3437 O O . ALA B 1 128 ? -19.016 -36 1.584 1 82.56 128 ALA B O 1
ATOM 3438 N N . GLU B 1 129 ? -19.031 -37.438 0.022 1 80.31 129 GLU B N 1
ATOM 3439 C CA . GLU B 1 129 ? -20.203 -38.156 0.504 1 80.31 129 GLU B CA 1
ATOM 3440 C C . GLU B 1 129 ? -19.812 -39.5 1.119 1 80.31 129 GLU B C 1
ATOM 3442 O O . GLU B 1 129 ? -18.969 -40.219 0.579 1 80.31 129 GLU B O 1
ATOM 3447 N N . PRO B 1 130 ? -20.469 -39.844 2.236 1 85.69 130 PRO B N 1
ATOM 3448 C CA . PRO B 1 130 ? -21.344 -39.062 3.1 1 85.69 130 PRO B CA 1
ATOM 3449 C C . PRO B 1 130 ? -20.578 -38.062 3.967 1 85.69 130 PRO B C 1
ATOM 3451 O O . PRO B 1 130 ? -19.453 -38.344 4.375 1 85.69 130 PRO B O 1
ATOM 3454 N N . VAL B 1 131 ? -21.172 -36.938 4.238 1 82.75 131 VAL B N 1
ATOM 3455 C CA . VAL B 1 131 ? -20.562 -35.906 5.043 1 82.75 131 VAL B CA 1
ATOM 3456 C C . VAL B 1 131 ? -20.75 -36.219 6.527 1 82.75 131 VAL B C 1
ATOM 3458 O O . VAL B 1 131 ? -21.844 -36.531 6.973 1 82.75 131 VAL B O 1
ATOM 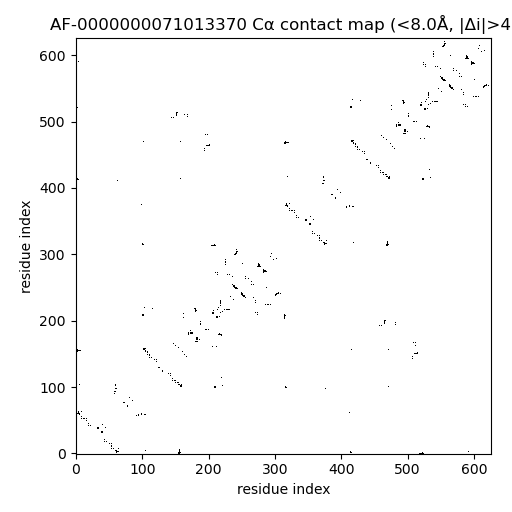3461 N N . ASP B 1 132 ? -19.719 -36.375 7.266 1 87.88 132 ASP B N 1
ATOM 3462 C CA . ASP B 1 132 ? -19.75 -36.406 8.727 1 87.88 132 ASP B CA 1
ATOM 3463 C C . ASP B 1 132 ? -20.078 -35.031 9.289 1 87.88 132 ASP B C 1
ATOM 3465 O O . ASP B 1 132 ? -19.234 -34.125 9.242 1 87.88 132 ASP B O 1
ATOM 3469 N N . PRO B 1 133 ? -21.219 -34.938 9.844 1 88.5 133 PRO B N 1
ATOM 3470 C CA . PRO B 1 133 ? -21.656 -33.625 10.266 1 88.5 133 PRO B CA 1
ATOM 3471 C C . PRO B 1 133 ? -20.75 -33 11.344 1 88.5 133 PRO B C 1
ATOM 3473 O O . PRO B 1 133 ? -20.562 -31.797 11.383 1 88.5 133 PRO B O 1
ATOM 3476 N N . ILE B 1 134 ? -20.297 -33.781 12.258 1 89.06 134 ILE B N 1
ATOM 3477 C CA . ILE B 1 134 ? -19.422 -33.281 13.32 1 89.06 134 ILE B CA 1
ATOM 3478 C C . ILE B 1 134 ? -18.109 -32.812 12.727 1 89.06 134 ILE B C 1
ATOM 3480 O O . ILE B 1 134 ? -17.641 -31.703 13.047 1 89.06 134 ILE B O 1
ATOM 3484 N N . ALA B 1 135 ? -17.594 -33.625 11.844 1 88.12 135 ALA B N 1
ATOM 3485 C CA . ALA B 1 135 ? -16.344 -33.25 11.18 1 88.12 135 ALA B CA 1
ATOM 3486 C C . ALA B 1 135 ? -16.531 -31.969 10.352 1 88.12 135 ALA B C 1
ATOM 3488 O O . ALA B 1 135 ? -15.656 -31.094 10.344 1 88.12 135 ALA B O 1
ATOM 3489 N N . GLU B 1 136 ? -17.578 -31.891 9.742 1 90.12 136 GLU B N 1
ATOM 3490 C CA . GLU B 1 136 ? -17.875 -30.719 8.914 1 90.12 136 GLU B CA 1
ATOM 3491 C C . GLU B 1 136 ? -17.969 -29.453 9.766 1 90.12 136 GLU B C 1
ATOM 3493 O O . GLU B 1 136 ? -17.406 -28.422 9.406 1 90.12 136 GLU B O 1
ATOM 3498 N N . THR B 1 137 ? -18.609 -29.562 10.875 1 92.5 137 THR B N 1
ATOM 3499 C CA . THR B 1 137 ? -18.75 -28.422 11.766 1 92.5 137 THR B CA 1
ATOM 3500 C C . THR B 1 137 ? -17.391 -27.984 12.305 1 92.5 137 THR B C 1
ATOM 3502 O O . THR B 1 137 ? -17.094 -26.781 12.352 1 92.5 137 THR B O 1
ATOM 3505 N N . ASP B 1 138 ? -16.609 -28.969 12.664 1 93.88 138 ASP B N 1
ATOM 3506 C CA . ASP B 1 138 ? -15.273 -28.672 13.188 1 93.88 138 ASP B CA 1
ATOM 3507 C C . ASP B 1 138 ? -14.414 -27.984 12.133 1 93.88 138 ASP B C 1
ATOM 3509 O O . ASP B 1 138 ? -13.695 -27.031 12.438 1 93.88 138 ASP B O 1
ATOM 3513 N N . LEU B 1 139 ? -14.562 -28.469 10.953 1 93.25 139 LEU B N 1
ATOM 3514 C CA . LEU B 1 139 ? -13.758 -27.906 9.867 1 93.25 139 LEU B CA 1
ATOM 3515 C C . LEU B 1 139 ? -14.266 -26.531 9.477 1 93.25 139 LEU B C 1
ATOM 3517 O O . LEU B 1 139 ? -13.477 -25.656 9.125 1 93.25 139 LEU B O 1
ATOM 3521 N N . CYS B 1 140 ? -15.508 -26.328 9.57 1 94.31 140 CYS B N 1
ATOM 3522 C CA . CYS B 1 140 ? -16.078 -25.016 9.328 1 94.31 140 CYS B CA 1
ATOM 3523 C C . CYS B 1 140 ? -15.586 -24 10.359 1 94.31 140 CYS B C 1
ATOM 3525 O O . CYS B 1 140 ? -15.219 -22.875 10.008 1 94.31 140 CYS B O 1
ATOM 3527 N N . LEU B 1 141 ? -15.547 -24.406 11.562 1 95.06 141 LEU B N 1
ATOM 3528 C CA . LEU B 1 141 ? -15.062 -23.547 12.633 1 95.06 141 LEU B CA 1
ATOM 3529 C C . LEU B 1 141 ? -13.578 -23.266 12.469 1 95.06 141 LEU B C 1
ATOM 3531 O O . LEU B 1 141 ? -13.117 -22.156 12.766 1 95.06 141 LEU B O 1
ATOM 3535 N N . ALA B 1 142 ? -12.898 -24.266 11.992 1 95.5 142 ALA B N 1
ATOM 3536 C CA . ALA B 1 142 ? -11.469 -24.078 11.75 1 95.5 142 ALA B CA 1
ATOM 3537 C C . ALA B 1 142 ? -11.227 -23.078 10.625 1 95.5 142 ALA B C 1
ATOM 3539 O O . ALA B 1 142 ? -10.312 -22.266 10.703 1 95.5 142 ALA B O 1
ATOM 3540 N N . ASP B 1 143 ? -11.984 -23.188 9.617 1 95.88 143 ASP B N 1
ATOM 3541 C CA . ASP B 1 143 ? -11.914 -22.234 8.508 1 95.88 143 ASP B CA 1
ATOM 3542 C C . ASP B 1 143 ? -12.227 -20.812 8.969 1 95.88 143 ASP B C 1
ATOM 3544 O O . ASP B 1 143 ? -11.453 -19.891 8.703 1 95.88 143 ASP B O 1
ATOM 3548 N N . ALA B 1 144 ? -13.25 -20.656 9.727 1 95.94 144 ALA B N 1
ATOM 3549 C CA . ALA B 1 144 ? -13.641 -19.359 10.25 1 95.94 144 ALA B CA 1
ATOM 3550 C C . ALA B 1 144 ? -12.586 -18.812 11.203 1 95.94 144 ALA B C 1
ATOM 3552 O O . ALA B 1 144 ? -12.258 -17.625 11.156 1 95.94 144 ALA B O 1
ATOM 3553 N N . GLY B 1 145 ? -12.102 -19.688 11.992 1 97.12 145 GLY B N 1
ATOM 3554 C CA . GLY B 1 145 ? -11.055 -19.266 12.922 1 97.12 145 GLY B CA 1
ATOM 3555 C C . GLY B 1 145 ? -9.797 -18.797 12.227 1 97.12 145 GLY B C 1
ATOM 3556 O O . GLY B 1 145 ? -9.188 -17.797 12.633 1 97.12 145 GLY B O 1
ATOM 3557 N N . ALA B 1 146 ? -9.398 -19.516 11.227 1 97.75 146 ALA B N 1
ATOM 3558 C CA . ALA B 1 146 ? -8.211 -19.141 10.461 1 97.75 146 ALA B CA 1
ATOM 3559 C C . ALA B 1 146 ? -8.43 -17.812 9.727 1 97.75 146 ALA B C 1
ATOM 3561 O O . ALA B 1 146 ? -7.512 -17 9.633 1 97.75 146 ALA B O 1
ATOM 3562 N N . TYR B 1 147 ? -9.625 -17.656 9.266 1 97.38 147 TYR B N 1
ATOM 3563 C CA . TYR B 1 147 ? -9.969 -16.406 8.625 1 97.38 147 TYR B CA 1
ATOM 3564 C C . TYR B 1 147 ? -9.852 -15.242 9.602 1 97.38 147 TYR B C 1
ATOM 3566 O O . TYR B 1 147 ? -9.242 -14.219 9.297 1 97.38 147 TYR B O 1
ATOM 3574 N N . ILE B 1 148 ? -10.406 -15.375 10.75 1 97.25 148 ILE B N 1
ATOM 3575 C CA . ILE B 1 148 ? -10.406 -14.32 11.758 1 97.25 148 ILE B CA 1
ATOM 3576 C C . ILE B 1 148 ? -8.969 -14 12.172 1 97.25 148 ILE B C 1
ATOM 3578 O O . ILE B 1 148 ? -8.617 -12.836 12.352 1 97.25 148 ILE B O 1
ATOM 3582 N N . ALA B 1 149 ? -8.172 -14.977 12.258 1 97.19 149 ALA B N 1
ATOM 3583 C CA . ALA B 1 149 ? -6.766 -14.766 12.594 1 97.19 149 ALA B CA 1
ATOM 3584 C C . ALA B 1 149 ? -6.066 -13.922 11.523 1 97.19 149 ALA B C 1
ATOM 3586 O O . ALA B 1 149 ? -5.324 -12.992 11.844 1 97.19 149 ALA B O 1
ATOM 3587 N N . MET B 1 150 ? -6.316 -14.25 10.312 1 97.25 150 MET B N 1
ATOM 3588 C CA . MET B 1 150 ? -5.699 -13.547 9.188 1 97.25 150 MET B CA 1
ATOM 3589 C C . MET B 1 150 ? -6.195 -12.102 9.117 1 97.25 150 MET B C 1
ATOM 3591 O O . MET B 1 150 ? -5.395 -11.172 9.047 1 97.25 150 MET B O 1
ATOM 3595 N N . ILE B 1 151 ? -7.5 -11.922 9.258 1 97.12 151 ILE B N 1
ATOM 3596 C CA . ILE B 1 151 ? -8.102 -10.602 9.062 1 97.12 151 ILE B CA 1
ATOM 3597 C C . ILE B 1 151 ? -7.754 -9.695 10.242 1 97.12 151 ILE B C 1
ATOM 3599 O O . ILE B 1 151 ? -7.645 -8.477 10.078 1 97.12 151 ILE B O 1
ATOM 3603 N N . SER B 1 152 ? -7.512 -10.25 11.398 1 95.81 152 SER B N 1
ATOM 3604 C CA . SER B 1 152 ? -7.277 -9.477 12.617 1 95.81 152 SER B CA 1
ATOM 3605 C C . SER B 1 152 ? -5.809 -9.094 12.758 1 95.81 152 SER B C 1
ATOM 3607 O O . SER B 1 152 ? -5.461 -8.234 13.57 1 95.81 152 SER B O 1
ATOM 3609 N N . ALA B 1 153 ? -5.016 -9.711 12 1 93.62 153 ALA B N 1
ATOM 3610 C CA . ALA B 1 153 ? -3.584 -9.445 12.109 1 93.62 153 ALA B CA 1
ATOM 3611 C C . ALA B 1 153 ? -3.264 -8 11.719 1 93.62 153 ALA B C 1
ATOM 3613 O O . ALA B 1 153 ? -3.781 -7.496 10.727 1 93.62 153 ALA B O 1
ATOM 3614 N N . PRO B 1 154 ? -2.434 -7.344 12.523 1 90.12 154 PRO B N 1
ATOM 3615 C CA . PRO B 1 154 ? -2.068 -5.977 12.141 1 90.12 154 PRO B CA 1
ATOM 3616 C C . PRO B 1 154 ? -1.309 -5.918 10.82 1 90.12 154 PRO B C 1
ATOM 3618 O O . PRO B 1 154 ? -0.462 -6.777 10.547 1 90.12 154 PRO B O 1
ATOM 3621 N N . CYS B 1 155 ? -1.604 -4.969 10.039 1 91.69 155 CYS B N 1
ATOM 3622 C CA . CYS B 1 155 ? -0.936 -4.793 8.75 1 91.69 155 CYS B CA 1
ATOM 3623 C C . CYS B 1 155 ? 0.409 -4.098 8.93 1 91.69 155 CYS B C 1
ATOM 3625 O O . CYS B 1 155 ? 0.51 -3.105 9.648 1 91.69 155 CYS B O 1
ATOM 3627 N N . ALA B 1 156 ? 1.414 -4.594 8.242 1 86.19 156 ALA B N 1
ATOM 3628 C CA . ALA B 1 156 ? 2.73 -3.963 8.211 1 86.19 156 ALA B CA 1
ATOM 3629 C C . ALA B 1 156 ? 3.053 -3.432 6.82 1 86.19 156 ALA B C 1
ATOM 3631 O O . ALA B 1 156 ? 3.947 -2.598 6.656 1 86.19 156 ALA B O 1
ATOM 3632 N N . THR B 1 157 ? 2.395 -3.877 5.848 1 86.62 157 THR B N 1
ATOM 3633 C CA . THR B 1 157 ? 2.611 -3.49 4.457 1 86.62 157 THR B CA 1
ATOM 3634 C C . THR B 1 157 ? 1.28 -3.232 3.756 1 86.62 157 THR B C 1
ATOM 3636 O O . THR B 1 157 ? 0.233 -3.701 4.207 1 86.62 157 THR B O 1
ATOM 3639 N N . PRO B 1 158 ? 1.342 -2.543 2.689 1 84.31 158 PRO B N 1
ATOM 3640 C CA . PRO B 1 158 ? 0.115 -2.4 1.902 1 84.31 158 PRO B CA 1
ATOM 3641 C C . PRO B 1 158 ? -0.402 -3.734 1.369 1 84.31 158 PRO B C 1
ATOM 3643 O O . PRO B 1 158 ? -1.611 -3.906 1.195 1 84.31 158 PRO B O 1
ATOM 3646 N N . GLY B 1 159 ? 0.513 -4.625 1.102 1 91 159 GLY B N 1
ATOM 3647 C CA . GLY B 1 159 ? 0.1 -5.949 0.667 1 91 159 GLY B CA 1
ATOM 3648 C C . GLY B 1 159 ? -0.757 -6.672 1.689 1 91 159 GLY B C 1
ATOM 3649 O O . GLY B 1 159 ? -1.678 -7.406 1.326 1 91 159 GLY B O 1
ATOM 3650 N N . ASP B 1 160 ? -0.472 -6.406 2.955 1 93.25 160 ASP B N 1
ATOM 3651 C CA . ASP B 1 160 ? -1.289 -6.988 4.016 1 93.25 160 ASP B CA 1
ATOM 3652 C C . ASP B 1 160 ? -2.738 -6.516 3.916 1 93.25 160 ASP B C 1
ATOM 3654 O O . ASP B 1 160 ? -3.666 -7.312 4.07 1 93.25 160 ASP B O 1
ATOM 3658 N N . LEU B 1 161 ? -2.857 -5.273 3.66 1 92.62 161 LEU B N 1
ATOM 3659 C CA . LEU B 1 161 ? -4.191 -4.695 3.541 1 92.62 161 LEU B CA 1
ATOM 3660 C C . LEU B 1 161 ? -4.93 -5.273 2.338 1 92.62 161 LEU B C 1
ATOM 3662 O O . LEU B 1 161 ? -6.137 -5.527 2.406 1 92.62 161 LEU B O 1
ATOM 3666 N N . ILE B 1 162 ? -4.23 -5.461 1.294 1 93.88 162 ILE B N 1
ATOM 3667 C CA . ILE B 1 162 ? -4.812 -6.012 0.074 1 93.88 162 ILE B CA 1
ATOM 3668 C C . ILE B 1 162 ? -5.32 -7.426 0.336 1 93.88 162 ILE B C 1
ATOM 3670 O O . ILE B 1 162 ? -6.426 -7.781 -0.076 1 93.88 162 ILE B O 1
ATOM 3674 N N . VAL B 1 163 ? -4.531 -8.188 1.039 1 96.88 163 VAL B N 1
ATOM 3675 C CA . VAL B 1 163 ? -4.93 -9.547 1.374 1 96.88 163 VAL B CA 1
ATOM 3676 C C . VAL B 1 163 ? -6.211 -9.523 2.207 1 96.88 163 VAL B C 1
ATOM 3678 O O . VAL B 1 163 ? -7.129 -10.305 1.969 1 96.88 163 VAL B O 1
ATOM 3681 N N . LYS B 1 164 ? -6.27 -8.633 3.143 1 96.12 164 LYS B N 1
ATOM 3682 C CA . LYS B 1 164 ? -7.445 -8.516 4 1 96.12 164 LYS B CA 1
ATOM 3683 C C . LYS B 1 164 ? -8.672 -8.094 3.199 1 96.12 164 LYS B C 1
ATOM 3685 O O . LYS B 1 164 ? -9.75 -8.664 3.357 1 96.12 164 LYS B O 1
ATOM 3690 N N . LEU B 1 165 ? -8.484 -7.113 2.371 1 96 165 LEU B N 1
ATOM 3691 C CA . LEU B 1 165 ? -9.594 -6.652 1.536 1 96 165 LEU B CA 1
ATOM 3692 C C . LEU B 1 165 ? -10.086 -7.773 0.626 1 96 165 LEU B C 1
ATOM 3694 O O . LEU B 1 165 ? -11.297 -7.961 0.469 1 96 165 LEU B O 1
ATOM 3698 N N . TYR B 1 166 ? -9.164 -8.523 0.074 1 97.25 166 TYR B N 1
ATOM 3699 C CA . TYR B 1 166 ? -9.5 -9.695 -0.733 1 97.25 166 TYR B CA 1
ATOM 3700 C C . TYR B 1 166 ? -10.305 -10.703 0.075 1 97.25 166 TYR B C 1
ATOM 3702 O O . TYR B 1 166 ? -11.32 -11.219 -0.399 1 97.25 166 TYR B O 1
ATOM 3710 N N . GLY B 1 167 ? -9.797 -10.977 1.233 1 96.81 167 GLY B N 1
ATOM 3711 C CA . GLY B 1 167 ? -10.523 -11.898 2.094 1 96.81 167 GLY B CA 1
ATOM 3712 C C . GLY B 1 167 ? -11.945 -11.445 2.379 1 96.81 167 GLY B C 1
ATOM 3713 O O . GLY B 1 167 ? -12.875 -12.258 2.355 1 96.81 167 GLY B O 1
ATOM 3714 N N . GLU B 1 168 ? -12.109 -10.203 2.643 1 95 168 GLU B N 1
ATOM 3715 C CA . GLU B 1 168 ? -13.422 -9.633 2.918 1 95 168 GLU B CA 1
ATOM 3716 C C . GLU B 1 168 ? -14.336 -9.742 1.699 1 95 168 GLU B C 1
ATOM 3718 O O . GLU B 1 168 ? -15.5 -10.141 1.817 1 95 168 GLU B O 1
ATOM 3723 N N . MET B 1 169 ? -13.82 -9.43 0.547 1 94.94 169 MET B N 1
ATOM 3724 C CA . MET B 1 169 ? -14.602 -9.5 -0.688 1 94.94 169 MET B CA 1
ATOM 3725 C C . MET B 1 169 ? -15.039 -10.93 -0.972 1 94.94 169 MET B C 1
ATOM 3727 O O . MET B 1 169 ? -16.172 -11.164 -1.408 1 94.94 169 MET B O 1
ATOM 3731 N N . LEU B 1 170 ? -14.109 -11.82 -0.742 1 95.94 170 LEU B N 1
ATOM 3732 C CA . LEU B 1 170 ? -14.422 -13.227 -0.963 1 95.94 170 LEU B CA 1
ATOM 3733 C C . LEU B 1 170 ? -15.484 -13.711 0.015 1 95.94 170 LEU B C 1
ATOM 3735 O O . LEU B 1 170 ? -16.359 -14.492 -0.353 1 95.94 170 LEU B O 1
ATOM 3739 N N . GLY B 1 171 ? -15.391 -13.242 1.215 1 91.5 171 GLY B N 1
ATOM 3740 C CA . GLY B 1 171 ? -16.375 -13.602 2.221 1 91.5 171 GLY B CA 1
ATOM 3741 C C . GLY B 1 171 ? -17.75 -13.047 1.921 1 91.5 171 GLY B C 1
ATOM 3742 O O . GLY B 1 171 ? -18.766 -13.734 2.129 1 91.5 171 GLY B O 1
ATOM 3743 N N . GLU B 1 172 ? -17.844 -11.938 1.4 1 89.44 172 GLU B N 1
ATOM 3744 C CA . GLU B 1 172 ? -19.109 -11.242 1.169 1 89.44 172 GLU B CA 1
ATOM 3745 C C . GLU B 1 172 ? -19.812 -11.773 -0.077 1 89.44 172 GLU B C 1
ATOM 3747 O O . GLU B 1 172 ? -21.031 -11.906 -0.093 1 89.44 172 GLU B O 1
ATOM 3752 N N . HIS B 1 173 ? -19.062 -12.109 -1.051 1 92.56 173 HIS B N 1
ATOM 3753 C CA . HIS B 1 173 ? -19.688 -12.383 -2.342 1 92.56 173 HIS B CA 1
ATOM 3754 C C . HIS B 1 173 ? -19.547 -13.852 -2.721 1 92.56 173 HIS B C 1
ATOM 3756 O O . HIS B 1 173 ? -20.188 -14.32 -3.666 1 92.56 173 HIS B O 1
ATOM 3762 N N . GLY B 1 174 ? -18.688 -14.539 -1.999 1 91.81 174 GLY B N 1
ATOM 3763 C CA . GLY B 1 174 ? -18.484 -15.953 -2.285 1 91.81 174 GLY B CA 1
ATOM 3764 C C . GLY B 1 174 ? -17.609 -16.188 -3.498 1 91.81 174 GLY B C 1
ATOM 3765 O O . GLY B 1 174 ? -17.234 -15.25 -4.199 1 91.81 174 GLY B O 1
ATOM 3766 N N . PRO B 1 175 ? -17.281 -17.422 -3.691 1 93.88 175 PRO B N 1
ATOM 3767 C CA . PRO B 1 175 ? -16.391 -17.797 -4.801 1 93.88 175 PRO B CA 1
ATOM 3768 C C . PRO B 1 175 ? -17.172 -18.188 -6.062 1 93.88 175 PRO B C 1
ATOM 3770 O O . PRO B 1 175 ? -18.375 -18.406 -6 1 93.88 175 PRO B O 1
ATOM 3773 N N . THR B 1 176 ? -16.438 -18.203 -7.145 1 92.94 176 THR B N 1
ATOM 3774 C CA . THR B 1 176 ? -16.922 -18.891 -8.344 1 92.94 176 THR B CA 1
ATOM 3775 C C . THR B 1 176 ? -16.703 -20.391 -8.227 1 92.94 176 THR B C 1
ATOM 3777 O O . THR B 1 176 ? -16.797 -20.953 -7.133 1 92.94 176 THR B O 1
ATOM 3780 N N . ASP B 1 177 ? -16.594 -21.094 -9.367 1 91.31 177 ASP B N 1
ATOM 3781 C CA . ASP B 1 177 ? -16.234 -22.5 -9.344 1 91.31 177 ASP B CA 1
ATOM 3782 C C . ASP B 1 177 ? -14.82 -22.703 -8.797 1 91.31 177 ASP B C 1
ATOM 3784 O O . ASP B 1 177 ? -14.469 -23.797 -8.359 1 91.31 177 ASP B O 1
ATOM 3788 N N . PHE B 1 178 ? -14.078 -21.641 -8.906 1 95.12 178 PHE B N 1
ATOM 3789 C CA . PHE B 1 178 ? -12.773 -21.641 -8.266 1 95.12 178 PHE B CA 1
ATOM 3790 C C . PHE B 1 178 ? -12.844 -21.016 -6.875 1 95.12 178 PHE B C 1
ATOM 3792 O O . PHE B 1 178 ? -13.164 -19.844 -6.738 1 95.12 178 PHE B O 1
ATOM 3799 N N . LEU B 1 179 ? -12.422 -21.703 -5.871 1 96.25 179 LEU B N 1
ATOM 3800 C CA . LEU B 1 179 ? -12.672 -21.438 -4.461 1 96.25 179 LEU B CA 1
ATOM 3801 C C . LEU B 1 179 ? -12.117 -20.062 -4.07 1 96.25 179 LEU B C 1
ATOM 3803 O O . LEU B 1 179 ? -12.523 -19.484 -3.061 1 96.25 179 LEU B O 1
ATOM 3807 N N . PHE B 1 180 ? -11.164 -19.547 -4.805 1 96.94 180 PHE B N 1
ATOM 3808 C CA . PHE B 1 180 ? -10.453 -18.344 -4.363 1 96.94 180 PHE B CA 1
ATOM 3809 C C . PHE B 1 180 ? -10.719 -17.188 -5.305 1 96.94 180 PHE B C 1
ATOM 3811 O O . PHE B 1 180 ? -10.031 -16.156 -5.234 1 96.94 180 PHE B O 1
ATOM 3818 N N . GLU B 1 181 ? -11.625 -17.312 -6.172 1 96.12 181 GLU B N 1
ATOM 3819 C CA . GLU B 1 181 ? -12.023 -16.234 -7.07 1 96.12 181 GLU B CA 1
ATOM 3820 C C . GLU B 1 181 ? -13.359 -15.625 -6.645 1 96.12 181 GLU B C 1
ATOM 3822 O O . GLU B 1 181 ? -14.367 -16.328 -6.57 1 96.12 181 GLU B O 1
ATOM 3827 N N . VAL B 1 182 ? -13.297 -14.336 -6.418 1 94.69 182 VAL B N 1
ATOM 3828 C CA . VAL B 1 182 ? -14.5 -13.625 -5.988 1 94.69 182 VAL B CA 1
ATOM 3829 C C . VAL B 1 182 ? -15.531 -13.633 -7.109 1 94.69 182 VAL B C 1
ATOM 3831 O O . VAL B 1 182 ? -15.219 -13.312 -8.258 1 94.69 182 VAL B O 1
ATOM 3834 N N . ASP B 1 183 ? -16.766 -14.031 -6.824 1 93.81 183 ASP B N 1
ATOM 3835 C CA . ASP B 1 183 ? -17.859 -13.961 -7.785 1 93.81 183 ASP B CA 1
ATOM 3836 C C . ASP B 1 183 ? -18.312 -12.516 -8.008 1 93.81 183 ASP B C 1
ATOM 3838 O O . ASP B 1 183 ? -18.766 -11.859 -7.07 1 93.81 183 ASP B O 1
ATOM 3842 N N . GLN B 1 184 ? -18.234 -12.125 -9.164 1 90.56 184 GLN B N 1
ATOM 3843 C CA . GLN B 1 184 ? -18.484 -10.719 -9.477 1 90.56 184 GLN B CA 1
ATOM 3844 C C . GLN B 1 184 ? -19.922 -10.523 -9.977 1 90.56 184 GLN B C 1
ATOM 3846 O O . GLN B 1 184 ? -20.312 -9.406 -10.312 1 90.56 184 GLN B O 1
ATOM 3851 N N . SER B 1 185 ? -20.734 -11.555 -10.078 1 87.88 185 SER B N 1
ATOM 3852 C CA . SER B 1 185 ? -22.031 -11.5 -10.734 1 87.88 185 SER B CA 1
ATOM 3853 C C . SER B 1 185 ? -23.016 -10.625 -9.953 1 87.88 185 SER B C 1
ATOM 3855 O O . SER B 1 185 ? -23.938 -10.055 -10.531 1 87.88 185 SER B O 1
ATOM 3857 N N . ASP B 1 186 ? -22.781 -10.406 -8.656 1 84.19 186 ASP B N 1
ATOM 3858 C CA . ASP B 1 186 ? -23.797 -9.727 -7.859 1 84.19 186 ASP B CA 1
ATOM 3859 C C . ASP B 1 186 ? -23.156 -8.68 -6.941 1 84.19 186 ASP B C 1
ATOM 3861 O O . ASP B 1 186 ? -23.562 -8.531 -5.789 1 84.19 186 ASP B O 1
ATOM 3865 N N . LEU B 1 187 ? -22.156 -8.031 -7.469 1 89.56 187 LEU B N 1
ATOM 3866 C CA . LEU B 1 187 ? -21.422 -7.117 -6.609 1 89.56 187 LEU B CA 1
ATOM 3867 C C . LEU B 1 187 ? -22.297 -5.953 -6.168 1 89.56 187 LEU B C 1
ATOM 3869 O O . LEU B 1 187 ? -22.062 -5.355 -5.117 1 89.56 187 LEU B O 1
ATOM 3873 N N . THR B 1 188 ? -23.344 -5.637 -6.941 1 87.25 188 THR B N 1
ATOM 3874 C CA . THR B 1 188 ? -24.109 -4.43 -6.648 1 87.25 188 THR B CA 1
ATOM 3875 C C . THR B 1 188 ? -25.5 -4.789 -6.141 1 87.25 188 THR B C 1
ATOM 3877 O O . THR B 1 188 ? -26.312 -3.9 -5.832 1 87.25 188 THR B O 1
ATOM 3880 N N . THR B 1 189 ? -25.703 -6.008 -6.035 1 83.81 189 THR B N 1
ATOM 3881 C CA . THR B 1 189 ? -27.047 -6.426 -5.676 1 83.81 189 THR B CA 1
ATOM 3882 C C . THR B 1 189 ? -27.375 -6.051 -4.23 1 83.81 189 THR B C 1
ATOM 3884 O O . THR B 1 189 ? -26.578 -6.32 -3.326 1 83.81 189 THR B O 1
ATOM 3887 N N . ALA B 1 190 ? -28.484 -5.328 -4.055 1 78.19 190 ALA B N 1
ATOM 3888 C CA . ALA B 1 190 ? -29.031 -4.965 -2.756 1 78.19 190 ALA B CA 1
ATOM 3889 C C . ALA B 1 190 ? -28.141 -3.961 -2.035 1 78.19 190 ALA B C 1
ATOM 3891 O O . ALA B 1 190 ? -28.078 -3.949 -0.804 1 78.19 190 ALA B O 1
ATOM 3892 N N . CYS B 1 191 ? -27.359 -3.35 -2.871 1 83.19 191 CYS B N 1
ATOM 3893 C CA . CYS B 1 191 ? -26.5 -2.301 -2.326 1 83.19 191 CYS B CA 1
ATOM 3894 C C . CYS B 1 191 ? -26.984 -0.923 -2.77 1 83.19 191 CYS B C 1
ATOM 3896 O O . CYS B 1 191 ? -27.578 -0.781 -3.842 1 83.19 191 CYS B O 1
ATOM 3898 N N . GLY B 1 192 ? -26.906 0.019 -1.926 1 84.38 192 GLY B N 1
ATOM 3899 C CA . GLY B 1 192 ? -27.062 1.383 -2.408 1 84.38 192 GLY B CA 1
ATOM 3900 C C . GLY B 1 192 ? -26.031 1.763 -3.449 1 84.38 192 GLY B C 1
ATOM 3901 O O . GLY B 1 192 ? -25.078 1.016 -3.689 1 84.38 192 GLY B O 1
ATOM 3902 N N . SER B 1 193 ? -26.297 2.836 -4.117 1 84.56 193 SER B N 1
ATOM 3903 C CA . SER B 1 193 ? -25.422 3.275 -5.207 1 84.56 193 SER B CA 1
ATOM 3904 C C . SER B 1 193 ? -23.984 3.449 -4.738 1 84.56 193 SER B C 1
ATOM 3906 O O . SER B 1 193 ? -23.047 3.043 -5.43 1 84.56 193 SER B O 1
ATOM 3908 N N . CYS B 1 194 ? -23.766 3.988 -3.643 1 85.5 194 CYS B N 1
ATOM 3909 C CA . CYS B 1 194 ? -22.438 4.246 -3.125 1 85.5 194 CYS B CA 1
ATOM 3910 C C . CYS B 1 194 ? -21.734 2.941 -2.764 1 85.5 194 CYS B C 1
ATOM 3912 O O . CYS B 1 194 ? -20.578 2.719 -3.154 1 85.5 194 CYS B O 1
ATOM 3914 N N . ASP B 1 195 ? -22.469 2.064 -2.217 1 89.56 195 ASP B N 1
ATOM 3915 C CA . ASP B 1 195 ? -21.906 0.784 -1.806 1 89.56 195 ASP B CA 1
ATOM 3916 C C . ASP B 1 195 ? -21.578 -0.089 -3.018 1 89.56 195 ASP B C 1
ATOM 3918 O O . ASP B 1 195 ? -20.531 -0.731 -3.064 1 89.56 195 ASP B O 1
ATOM 3922 N N . GLY B 1 196 ? -22.578 -0.082 -3.883 1 92.56 196 GLY B N 1
ATOM 3923 C CA . GLY B 1 196 ? -22.344 -0.839 -5.102 1 92.56 196 GLY B CA 1
ATOM 3924 C C . GLY B 1 196 ? -21.109 -0.377 -5.859 1 92.56 196 GLY B C 1
ATOM 3925 O O . GLY B 1 196 ? -20.328 -1.198 -6.34 1 92.56 196 GLY B O 1
ATOM 3926 N N . ALA B 1 197 ? -20.938 0.903 -5.93 1 93.19 197 ALA B N 1
ATOM 3927 C CA . ALA B 1 197 ? -19.766 1.463 -6.605 1 93.19 197 ALA B CA 1
ATOM 3928 C C . ALA B 1 197 ? -18.484 1.059 -5.898 1 93.19 197 ALA B C 1
ATOM 3930 O O . ALA B 1 197 ? -17.469 0.782 -6.551 1 93.19 197 ALA B O 1
ATOM 3931 N N . ALA B 1 198 ? -18.531 1.028 -4.609 1 94.12 198 ALA B N 1
ATOM 3932 C CA . ALA B 1 198 ? -17.359 0.656 -3.826 1 94.12 198 ALA B CA 1
ATOM 3933 C C . ALA B 1 198 ? -16.984 -0.802 -4.07 1 94.12 198 ALA B C 1
ATOM 3935 O O . ALA B 1 198 ? -15.805 -1.118 -4.266 1 94.12 198 ALA B O 1
ATOM 3936 N N . GLN B 1 199 ? -17.953 -1.639 -4.09 1 94.44 199 GLN B N 1
ATOM 3937 C CA . GLN B 1 199 ? -17.703 -3.062 -4.293 1 94.44 199 GLN B CA 1
ATOM 3938 C C . GLN B 1 199 ? -17.078 -3.32 -5.656 1 94.44 199 GLN B C 1
ATOM 3940 O O . GLN B 1 199 ? -16.062 -4.031 -5.75 1 94.44 199 GLN B O 1
ATOM 3945 N N . VAL B 1 200 ? -17.609 -2.725 -6.625 1 94.25 200 VAL B N 1
ATOM 3946 C CA . VAL B 1 200 ? -17.094 -2.873 -7.98 1 94.25 200 VAL B CA 1
ATOM 3947 C C . VAL B 1 200 ? -15.664 -2.322 -8.055 1 94.25 200 VAL B C 1
ATOM 3949 O O . VAL B 1 200 ? -14.781 -2.945 -8.648 1 94.25 200 VAL B O 1
ATOM 3952 N N . ALA B 1 201 ? -15.461 -1.229 -7.473 1 94.81 201 ALA B N 1
ATOM 3953 C CA . ALA B 1 201 ? -14.156 -0.573 -7.5 1 94.81 201 ALA B CA 1
ATOM 3954 C C . ALA B 1 201 ? -13.102 -1.424 -6.805 1 94.81 201 ALA B C 1
ATOM 3956 O O . ALA B 1 201 ? -11.977 -1.563 -7.301 1 94.81 201 ALA B O 1
ATOM 3957 N N . PHE B 1 202 ? -13.445 -1.969 -5.656 1 94.5 202 PHE B N 1
ATOM 3958 C CA . PHE B 1 202 ? -12.492 -2.779 -4.906 1 94.5 202 PHE B CA 1
ATOM 3959 C C . PHE B 1 202 ? -12.039 -3.984 -5.727 1 94.5 202 PHE B C 1
ATOM 3961 O O . PHE B 1 202 ? -10.844 -4.27 -5.816 1 94.5 202 PHE B O 1
ATOM 3968 N N . VAL B 1 203 ? -12.961 -4.637 -6.359 1 93.81 203 VAL B N 1
ATOM 3969 C CA . VAL B 1 203 ? -12.617 -5.805 -7.168 1 93.81 203 VAL B CA 1
ATOM 3970 C C . VAL B 1 203 ? -11.734 -5.387 -8.336 1 93.81 203 VAL B C 1
ATOM 3972 O O . VAL B 1 203 ? -10.727 -6.027 -8.625 1 93.81 203 VAL B O 1
ATOM 3975 N N . ARG B 1 204 ? -12.078 -4.355 -8.945 1 91.94 204 ARG B N 1
ATOM 3976 C CA . ARG B 1 204 ? -11.289 -3.84 -10.062 1 91.94 204 ARG B CA 1
ATOM 3977 C C . ARG B 1 204 ? -9.875 -3.49 -9.609 1 91.94 204 ARG B C 1
ATOM 3979 O O . ARG B 1 204 ? -8.906 -3.812 -10.297 1 91.94 204 ARG B O 1
ATOM 3986 N N . ASP B 1 205 ? -9.773 -2.809 -8.531 1 92.19 205 ASP B N 1
ATOM 3987 C CA . ASP B 1 205 ? -8.469 -2.395 -8.023 1 92.19 205 ASP B CA 1
ATOM 3988 C C . ASP B 1 205 ? -7.617 -3.604 -7.641 1 92.19 205 ASP B C 1
ATOM 3990 O O . ASP B 1 205 ? -6.41 -3.625 -7.895 1 92.19 205 ASP B O 1
ATOM 3994 N N . LEU B 1 206 ? -8.242 -4.562 -7.066 1 92.5 206 LEU B N 1
ATOM 3995 C CA . LEU B 1 206 ? -7.539 -5.801 -6.746 1 92.5 206 LEU B CA 1
ATOM 3996 C C . LEU B 1 206 ? -7.027 -6.477 -8.016 1 92.5 206 LEU B C 1
ATOM 3998 O O . LEU B 1 206 ? -5.867 -6.883 -8.086 1 92.5 206 LEU B O 1
ATOM 4002 N N . LEU B 1 207 ? -7.77 -6.441 -9.062 1 90.81 207 LEU B N 1
ATOM 4003 C CA . LEU B 1 207 ? -7.406 -7.109 -10.305 1 90.81 207 LEU B CA 1
ATOM 4004 C C . LEU B 1 207 ? -6.406 -6.273 -11.094 1 90.81 207 LEU B C 1
ATOM 4006 O O . LEU B 1 207 ? -5.84 -6.75 -12.086 1 90.81 207 LEU B O 1
ATOM 4010 N N . ASN B 1 208 ? -6.184 -5.133 -10.609 1 88.38 208 ASN B N 1
ATOM 4011 C CA . ASN B 1 208 ? -5.266 -4.25 -11.32 1 88.38 208 ASN B CA 1
ATOM 4012 C C . ASN B 1 208 ? -3.889 -4.227 -10.672 1 88.38 208 ASN B C 1
ATOM 4014 O O . ASN B 1 208 ? -3.027 -3.434 -11.055 1 88.38 208 ASN B O 1
ATOM 4018 N N . CYS B 1 209 ? -3.697 -5.012 -9.758 1 88.19 209 CYS B N 1
ATOM 4019 C CA . CYS B 1 209 ? -2.357 -5.137 -9.195 1 88.19 209 CYS B CA 1
ATOM 4020 C C . CYS B 1 209 ? -1.887 -6.586 -9.227 1 88.19 209 CYS B C 1
ATOM 4022 O O . CYS B 1 209 ? -2.703 -7.508 -9.297 1 88.19 209 CYS B O 1
ATOM 4024 N N . ASP B 1 210 ? -0.601 -6.777 -9.18 1 89.69 210 ASP B N 1
ATOM 4025 C CA . ASP B 1 210 ? 0.015 -8.094 -9.297 1 89.69 210 ASP B CA 1
ATOM 4026 C C . ASP B 1 210 ? -0.456 -9.023 -8.18 1 89.69 210 ASP B C 1
ATOM 4028 O O . ASP B 1 210 ? -0.866 -10.156 -8.445 1 89.69 210 ASP B O 1
ATOM 4032 N N . LEU B 1 211 ? -0.431 -8.531 -6.961 1 92.19 211 LEU B N 1
ATOM 4033 C CA . LEU B 1 211 ? -0.835 -9.336 -5.812 1 92.19 211 LEU B CA 1
ATOM 4034 C C . LEU B 1 211 ? -2.295 -9.766 -5.934 1 92.19 211 LEU B C 1
ATOM 4036 O O . LEU B 1 211 ? -2.621 -10.938 -5.738 1 92.19 211 LEU B O 1
ATOM 4040 N N . GLY B 1 212 ? -3.15 -8.836 -6.254 1 94 212 GLY B N 1
ATOM 4041 C CA . GLY B 1 212 ? -4.559 -9.164 -6.426 1 94 212 GLY B CA 1
ATOM 4042 C C . GLY B 1 212 ? -4.805 -10.203 -7.5 1 94 212 GLY B C 1
ATOM 4043 O O . GLY B 1 212 ? -5.625 -11.109 -7.316 1 94 212 GLY B O 1
ATOM 4044 N N . ARG B 1 213 ? -4.105 -10.125 -8.547 1 93.75 213 ARG B N 1
ATOM 4045 C CA . ARG B 1 213 ? -4.23 -11.109 -9.617 1 93.75 213 ARG B CA 1
ATOM 4046 C C . ARG B 1 213 ? -3.785 -12.484 -9.148 1 93.75 213 ARG B C 1
ATOM 4048 O O . ARG B 1 213 ? -4.395 -13.5 -9.5 1 93.75 213 ARG B O 1
ATOM 4055 N N . CYS B 1 214 ? -2.705 -12.508 -8.391 1 95.62 214 CYS B N 1
ATOM 4056 C CA . CYS B 1 214 ? -2.266 -13.773 -7.824 1 95.62 214 CYS B CA 1
ATOM 4057 C C . CYS B 1 214 ? -3.348 -14.383 -6.938 1 95.62 214 CYS B C 1
ATOM 4059 O O . CYS B 1 214 ? -3.643 -15.578 -7.043 1 95.62 214 CYS B O 1
ATOM 4061 N N . LEU B 1 215 ? -3.943 -13.562 -6.156 1 97.19 215 LEU B N 1
ATOM 4062 C CA . LEU B 1 215 ? -4.977 -14.016 -5.234 1 97.19 215 LEU B CA 1
ATOM 4063 C C . LEU B 1 215 ? -6.191 -14.531 -5.992 1 97.19 215 LEU B C 1
ATOM 4065 O O . LEU B 1 215 ? -6.652 -15.648 -5.746 1 97.19 215 LEU B O 1
ATOM 4069 N N . PHE B 1 216 ? -6.629 -13.82 -6.988 1 96.62 216 PHE B N 1
ATOM 4070 C CA . PHE B 1 216 ? -7.84 -14.148 -7.73 1 96.62 216 PHE B CA 1
ATOM 4071 C C . PHE B 1 216 ? -7.621 -15.367 -8.609 1 96.62 216 PHE B C 1
ATOM 4073 O O . PHE B 1 216 ? -8.5 -16.219 -8.727 1 96.62 216 PHE B O 1
ATOM 4080 N N . MET B 1 217 ? -6.477 -15.438 -9.242 1 95.81 217 MET B N 1
ATOM 4081 C CA . MET B 1 217 ? -6.27 -16.438 -10.281 1 95.81 217 MET B CA 1
ATOM 4082 C C . MET B 1 217 ? -5.727 -17.734 -9.688 1 95.81 217 MET B C 1
ATOM 4084 O O . MET B 1 217 ? -5.984 -18.812 -10.211 1 95.81 217 MET B O 1
ATOM 4088 N N . MET B 1 218 ? -4.973 -17.625 -8.594 1 97 218 MET B N 1
ATOM 4089 C CA . MET B 1 218 ? -4.246 -18.797 -8.117 1 97 218 MET B CA 1
ATOM 4090 C C . MET B 1 218 ? -4.586 -19.094 -6.66 1 97 218 MET B C 1
ATOM 4092 O O . MET B 1 218 ? -4.246 -20.156 -6.145 1 97 218 MET B O 1
ATOM 4096 N N . GLY B 1 219 ? -5.219 -18.172 -6.008 1 97.5 219 GLY B N 1
ATOM 4097 C CA . GLY B 1 219 ? -5.438 -18.344 -4.582 1 97.5 219 GLY B CA 1
ATOM 4098 C C . GLY B 1 219 ? -4.152 -18.328 -3.775 1 97.5 219 GLY B C 1
ATOM 4099 O O . GLY B 1 219 ? -4.016 -19.078 -2.807 1 97.5 219 GLY B O 1
ATOM 4100 N N . ARG B 1 220 ? -3.227 -17.578 -4.27 1 96.81 220 ARG B N 1
ATOM 4101 C CA . ARG B 1 220 ? -1.917 -17.5 -3.631 1 96.81 220 ARG B CA 1
ATOM 4102 C C . ARG B 1 220 ? -1.452 -16.047 -3.512 1 96.81 220 ARG B C 1
ATOM 4104 O O . ARG B 1 220 ? -1.806 -15.211 -4.34 1 96.81 220 ARG B O 1
ATOM 4111 N N . VAL B 1 221 ? -0.599 -15.82 -2.533 1 95.38 221 VAL B N 1
ATOM 4112 C CA . VAL B 1 221 ? 0.008 -14.5 -2.379 1 95.38 221 VAL B CA 1
ATOM 4113 C C . VAL B 1 221 ? 1.158 -14.344 -3.371 1 95.38 221 VAL B C 1
ATOM 4115 O O . VAL B 1 221 ? 1.37 -13.258 -3.916 1 95.38 221 VAL B O 1
ATOM 4118 N N . ASP B 1 222 ? 1.887 -15.398 -3.656 1 92.44 222 ASP B N 1
ATOM 4119 C CA . ASP B 1 222 ? 3.002 -15.375 -4.598 1 92.44 222 ASP B CA 1
ATOM 4120 C C . ASP B 1 222 ? 2.67 -16.172 -5.863 1 92.44 222 ASP B C 1
ATOM 4122 O O . ASP B 1 222 ? 1.815 -17.047 -5.84 1 92.44 222 ASP B O 1
ATOM 4126 N N . PHE B 1 223 ? 3.391 -15.766 -6.863 1 93.12 223 PHE B N 1
ATOM 4127 C CA . PHE B 1 223 ? 3.229 -16.453 -8.141 1 93.12 223 PHE B CA 1
ATOM 4128 C C . PHE B 1 223 ? 3.674 -17.906 -8.039 1 93.12 223 PHE B C 1
ATOM 4130 O O . PHE B 1 223 ? 4.691 -18.203 -7.41 1 93.12 223 PHE B O 1
ATOM 4137 N N . ASP B 1 224 ? 2.93 -18.75 -8.586 1 96.81 224 ASP B N 1
ATOM 4138 C CA . ASP B 1 224 ? 3.232 -20.188 -8.703 1 96.81 224 ASP B CA 1
ATOM 4139 C C . ASP B 1 224 ? 2.959 -20.688 -10.117 1 96.81 224 ASP B C 1
ATOM 4141 O O . ASP B 1 224 ? 1.841 -20.562 -10.617 1 96.81 224 ASP B O 1
ATOM 4145 N N . ALA B 1 225 ? 3.885 -21.312 -10.648 1 97.31 225 ALA B N 1
ATOM 4146 C CA . ALA B 1 225 ? 3.811 -21.688 -12.055 1 97.31 225 ALA B CA 1
ATOM 4147 C C . ALA B 1 225 ? 2.701 -22.703 -12.289 1 97.31 225 ALA B C 1
ATOM 4149 O O . ALA B 1 225 ? 1.938 -22.594 -13.25 1 97.31 225 ALA B O 1
ATOM 4150 N N . GLU B 1 226 ? 2.59 -23.672 -11.445 1 97.81 226 GLU B N 1
ATOM 4151 C CA . GLU B 1 226 ? 1.585 -24.719 -11.609 1 97.81 226 GLU B CA 1
ATOM 4152 C C . GLU B 1 226 ? 0.174 -24.156 -11.461 1 97.81 226 GLU B C 1
ATOM 4154 O O . GLU B 1 226 ? -0.717 -24.484 -12.25 1 97.81 226 GLU B O 1
ATOM 4159 N N . ASP B 1 227 ? 0.025 -23.344 -10.5 1 97.44 227 ASP B N 1
ATOM 4160 C CA . ASP B 1 227 ? -1.288 -22.734 -10.273 1 97.44 227 ASP B CA 1
ATOM 4161 C C . ASP B 1 227 ? -1.65 -21.781 -11.406 1 97.44 227 ASP B C 1
ATOM 4163 O O . ASP B 1 227 ? -2.822 -21.641 -11.758 1 97.44 227 ASP B O 1
ATOM 4167 N N . TRP B 1 228 ? -0.615 -21.125 -11.914 1 97.69 228 TRP B N 1
ATOM 4168 C CA . TRP B 1 228 ? -0.858 -20.266 -13.062 1 97.69 228 TRP B CA 1
ATOM 4169 C C . TRP B 1 228 ? -1.323 -21.062 -14.273 1 97.69 228 TRP B C 1
ATOM 4171 O O . TRP B 1 228 ? -2.27 -20.688 -14.961 1 97.69 228 TRP B O 1
ATOM 4181 N N . ILE B 1 229 ? -0.737 -22.203 -14.516 1 97.69 229 ILE B N 1
ATOM 4182 C CA . ILE B 1 229 ? -1.13 -23.078 -15.617 1 97.69 229 ILE B CA 1
ATOM 4183 C C . ILE B 1 229 ? -2.578 -23.516 -15.438 1 97.69 229 ILE B C 1
ATOM 4185 O O . ILE B 1 229 ? -3.365 -23.5 -16.391 1 97.69 229 ILE B O 1
ATOM 4189 N N . ALA B 1 230 ? -2.9 -23.859 -14.234 1 97.62 230 ALA B N 1
ATOM 4190 C CA . ALA B 1 230 ? -4.281 -24.234 -13.945 1 97.62 230 ALA B CA 1
ATOM 4191 C C . ALA B 1 230 ? -5.23 -23.062 -14.219 1 97.62 230 ALA B C 1
ATOM 4193 O O . ALA B 1 230 ? -6.328 -23.25 -14.742 1 97.62 230 ALA B O 1
ATOM 4194 N N . ALA B 1 231 ? -4.824 -21.875 -13.867 1 97.38 231 ALA B N 1
ATOM 4195 C CA . ALA B 1 231 ? -5.633 -20.688 -14.07 1 97.38 231 ALA B CA 1
ATOM 4196 C C . ALA B 1 231 ? -5.859 -20.422 -15.555 1 97.38 231 ALA B C 1
ATOM 4198 O O . ALA B 1 231 ? -6.93 -19.953 -15.953 1 97.38 231 ALA B O 1
ATOM 4199 N N . THR B 1 232 ? -4.832 -20.688 -16.344 1 96.75 232 THR B N 1
ATOM 4200 C CA . THR B 1 232 ? -4.969 -20.453 -17.781 1 96.75 232 THR B CA 1
ATOM 4201 C C . THR B 1 232 ? -6.039 -21.359 -18.375 1 96.75 232 THR B C 1
ATOM 4203 O O . THR B 1 232 ? -6.766 -20.953 -19.297 1 96.75 232 THR B O 1
ATOM 4206 N N . ARG B 1 233 ? -6.164 -22.5 -17.844 1 95 233 ARG B N 1
ATOM 4207 C CA . ARG B 1 233 ? -7.211 -23.406 -18.297 1 95 233 ARG B CA 1
ATOM 4208 C C . ARG B 1 233 ? -8.594 -22.859 -17.984 1 95 233 ARG B C 1
ATOM 4210 O O . ARG B 1 233 ? -9.492 -22.891 -18.828 1 95 233 ARG B O 1
ATOM 4217 N N . ARG B 1 234 ? -8.727 -22.344 -16.844 1 94 234 ARG B N 1
ATOM 4218 C CA . ARG B 1 234 ? -10 -21.734 -16.453 1 94 234 ARG B CA 1
ATOM 4219 C C . ARG B 1 234 ? -10.312 -20.516 -17.297 1 94 234 ARG B C 1
ATOM 4221 O O . ARG B 1 234 ? -11.484 -20.203 -17.547 1 94 234 ARG B O 1
ATOM 4228 N N . ALA B 1 235 ? -9.258 -19.891 -17.766 1 94.5 235 ALA B N 1
ATOM 4229 C CA . ALA B 1 235 ? -9.406 -18.672 -18.547 1 94.5 235 ALA B CA 1
ATOM 4230 C C . ALA B 1 235 ? -9.516 -18.984 -20.031 1 94.5 235 ALA B C 1
ATOM 4232 O O . ALA B 1 235 ? -9.539 -18.078 -20.859 1 94.5 235 ALA B O 1
ATOM 4233 N N . HIS B 1 236 ? -9.453 -20.266 -20.359 1 93.38 236 HIS B N 1
ATOM 4234 C CA . HIS B 1 236 ? -9.5 -20.719 -21.75 1 93.38 236 HIS B CA 1
ATOM 4235 C C . HIS B 1 236 ? -8.312 -20.172 -22.547 1 93.38 236 HIS B C 1
ATOM 4237 O O . HIS B 1 236 ? -8.445 -19.859 -23.719 1 93.38 236 HIS B O 1
ATOM 4243 N N . MET B 1 237 ? -7.27 -19.984 -21.859 1 94.06 237 MET B N 1
ATOM 4244 C CA . MET B 1 237 ? -6.016 -19.578 -22.484 1 94.06 237 MET B CA 1
ATOM 4245 C C . MET B 1 237 ? -5.16 -20.781 -22.844 1 94.06 237 MET B C 1
ATOM 4247 O O . MET B 1 237 ? -4.773 -21.547 -21.953 1 94.06 237 MET B O 1
ATOM 4251 N N . ARG B 1 238 ? -4.891 -20.938 -24.094 1 93.69 238 ARG B N 1
ATOM 4252 C CA . ARG B 1 238 ? -3.969 -22 -24.5 1 93.69 238 ARG B CA 1
ATOM 4253 C C . ARG B 1 238 ? -2.521 -21.531 -24.375 1 93.69 238 ARG B C 1
ATOM 4255 O O . ARG B 1 238 ? -2.178 -20.438 -24.797 1 93.69 238 ARG B O 1
ATOM 4262 N N . VAL B 1 239 ? -1.738 -22.359 -23.75 1 95.69 239 VAL B N 1
ATOM 4263 C CA . VAL B 1 239 ? -0.331 -22.062 -23.516 1 95.69 239 VAL B CA 1
ATOM 4264 C C . VAL B 1 239 ? 0.538 -23.188 -24.047 1 95.69 239 VAL B C 1
ATOM 4266 O O . VAL B 1 239 ? 0.241 -24.375 -23.844 1 95.69 239 VAL B O 1
ATOM 4269 N N . HIS B 1 240 ? 1.595 -22.766 -24.734 1 95.56 240 HIS B N 1
ATOM 4270 C CA . HIS B 1 240 ? 2.559 -23.734 -25.234 1 95.56 240 HIS B CA 1
ATOM 4271 C C . HIS B 1 240 ? 3.99 -23.281 -24.984 1 95.56 240 HIS B C 1
ATOM 4273 O O . HIS B 1 240 ? 4.25 -22.078 -24.906 1 95.56 240 HIS B O 1
ATOM 4279 N N . LEU B 1 241 ? 4.82 -24.234 -24.875 1 96.12 241 LEU B N 1
ATOM 4280 C CA . LEU B 1 241 ? 6.254 -23.984 -24.766 1 96.12 241 LEU B CA 1
ATOM 4281 C C . LEU B 1 241 ? 6.996 -24.5 -25.984 1 96.12 241 LEU B C 1
ATOM 4283 O O . LEU B 1 241 ? 6.809 -25.656 -26.391 1 96.12 241 LEU B O 1
ATOM 4287 N N . VAL B 1 242 ? 7.836 -23.641 -26.516 1 94.31 242 VAL B N 1
ATOM 4288 C CA . VAL B 1 242 ? 8.695 -24.031 -27.625 1 94.31 242 VAL B CA 1
ATOM 4289 C C . VAL B 1 242 ? 10.156 -24 -27.172 1 94.31 242 VAL B C 1
ATOM 4291 O O . VAL B 1 242 ? 10.617 -23 -26.625 1 94.31 242 VAL B O 1
ATOM 4294 N N . ILE B 1 243 ? 10.797 -25.078 -27.453 1 90.81 243 ILE B N 1
ATOM 4295 C CA . ILE B 1 243 ? 12.234 -25.094 -27.234 1 90.81 243 ILE B CA 1
ATOM 4296 C C . ILE B 1 243 ? 12.961 -24.891 -28.562 1 90.81 243 ILE B C 1
ATOM 4298 O O . ILE B 1 243 ? 12.914 -25.766 -29.438 1 90.81 243 ILE B O 1
ATOM 4302 N N . GLN B 1 244 ? 13.641 -23.875 -28.594 1 87.19 244 GLN B N 1
ATOM 4303 C CA . GLN B 1 244 ? 14.352 -23.531 -29.828 1 87.19 244 GLN B CA 1
ATOM 4304 C C . GLN B 1 244 ? 15.617 -24.359 -29.984 1 87.19 244 GLN B C 1
ATOM 4306 O O . GLN B 1 244 ? 16.109 -24.953 -29.016 1 87.19 244 GLN B O 1
ATOM 4311 N N . PRO B 1 245 ? 16.062 -24.359 -31.234 1 85.62 245 PRO B N 1
ATOM 4312 C CA . PRO B 1 245 ? 17.281 -25.141 -31.469 1 85.62 245 PRO B CA 1
ATOM 4313 C C . PRO B 1 245 ? 18.453 -24.703 -30.594 1 85.62 245 PRO B C 1
ATOM 4315 O O . PRO B 1 245 ? 19.312 -25.516 -30.25 1 85.62 245 PRO B O 1
ATOM 4318 N N . ASP B 1 246 ? 18.484 -23.5 -30.188 1 88.31 246 ASP B N 1
ATOM 4319 C CA . ASP B 1 246 ? 19.594 -22.969 -29.391 1 88.31 246 ASP B CA 1
ATOM 4320 C C . ASP B 1 246 ? 19.359 -23.219 -27.891 1 88.31 246 ASP B C 1
ATOM 4322 O O . ASP B 1 246 ? 20.172 -22.828 -27.062 1 88.31 246 ASP B O 1
ATOM 4326 N N . GLY B 1 247 ? 18.25 -23.828 -27.625 1 86.25 247 GLY B N 1
ATOM 4327 C CA . GLY B 1 247 ? 17.953 -24.156 -26.234 1 86.25 247 GLY B CA 1
ATOM 4328 C C . GLY B 1 247 ? 17.062 -23.141 -25.562 1 86.25 247 GLY B C 1
ATOM 4329 O O . GLY B 1 247 ? 16.594 -23.359 -24.438 1 86.25 247 GLY B O 1
ATOM 4330 N N . ALA B 1 248 ? 16.828 -22.094 -26.266 1 88.25 248 ALA B N 1
ATOM 4331 C CA . ALA B 1 248 ? 15.984 -21.047 -25.688 1 88.25 248 ALA B CA 1
ATOM 4332 C C . ALA B 1 248 ? 14.539 -21.5 -25.578 1 88.25 248 ALA B C 1
ATOM 4334 O O . ALA B 1 248 ? 14.039 -22.219 -26.453 1 88.25 248 ALA B O 1
ATOM 4335 N N . ARG B 1 249 ? 13.945 -21.141 -24.516 1 90.75 249 ARG B N 1
ATOM 4336 C CA . ARG B 1 249 ? 12.539 -21.453 -24.266 1 90.75 249 ARG B CA 1
ATOM 4337 C C . ARG B 1 249 ? 11.656 -20.25 -24.547 1 90.75 249 ARG B C 1
ATOM 4339 O O . ARG B 1 249 ? 11.93 -19.141 -24.062 1 90.75 249 ARG B O 1
ATOM 4346 N N . VAL B 1 250 ? 10.602 -20.484 -25.344 1 90.69 250 VAL B N 1
ATOM 4347 C CA . VAL B 1 250 ? 9.664 -19.422 -25.672 1 90.69 250 VAL B CA 1
ATOM 4348 C C . VAL B 1 250 ? 8.242 -19.859 -25.312 1 90.69 250 VAL B C 1
ATOM 4350 O O . VAL B 1 250 ? 7.785 -20.906 -25.75 1 90.69 250 VAL B O 1
ATOM 4353 N N . LEU B 1 251 ? 7.574 -19 -24.5 1 92.56 251 LEU B N 1
ATOM 4354 C CA . LEU B 1 251 ? 6.18 -19.25 -24.141 1 92.56 251 LEU B CA 1
ATOM 4355 C C . LEU B 1 251 ? 5.238 -18.594 -25.141 1 92.56 251 LEU B C 1
ATOM 4357 O O . LEU B 1 251 ? 5.359 -17.406 -25.438 1 92.56 251 LEU B O 1
ATOM 4361 N N . ILE B 1 252 ? 4.34 -19.375 -25.688 1 92.06 252 ILE B N 1
ATOM 4362 C CA . ILE B 1 252 ? 3.336 -18.875 -26.609 1 92.06 252 ILE B CA 1
ATOM 4363 C C . ILE B 1 252 ? 1.946 -19 -26 1 92.06 252 ILE B C 1
ATOM 4365 O O . ILE B 1 252 ? 1.573 -20.078 -25.516 1 92.06 252 ILE B O 1
ATOM 4369 N N . THR B 1 253 ? 1.229 -17.922 -26 1 92.56 253 THR B N 1
ATOM 4370 C CA . THR B 1 253 ? -0.135 -17.922 -25.484 1 92.56 253 THR B CA 1
ATOM 4371 C C . THR B 1 253 ? -1.13 -17.578 -26.594 1 92.56 253 THR B C 1
ATOM 4373 O O . THR B 1 253 ? -0.801 -16.828 -27.516 1 92.56 253 THR B O 1
ATOM 4376 N N . SER B 1 254 ? -2.273 -18.125 -26.562 1 91.31 254 SER B N 1
ATOM 4377 C CA . SER B 1 254 ? -3.314 -17.828 -27.531 1 91.31 254 SER B CA 1
ATOM 4378 C C . SER B 1 254 ? -3.846 -16.406 -27.359 1 91.31 254 SER B C 1
ATOM 4380 O O . SER B 1 254 ? -3.648 -15.797 -26.297 1 91.31 254 SER B O 1
ATOM 4382 N N . GLU B 1 255 ? -4.516 -15.984 -28.375 1 88.19 255 GLU B N 1
ATOM 4383 C CA . GLU B 1 255 ? -5.359 -14.797 -28.25 1 88.19 255 GLU B CA 1
ATOM 4384 C C . GLU B 1 255 ? -6.707 -15.141 -27.609 1 88.19 255 GLU B C 1
ATOM 4386 O O . GLU B 1 255 ? -7.141 -16.297 -27.672 1 88.19 255 GLU B O 1
ATOM 4391 N N . PRO B 1 256 ? -7.223 -14.109 -26.953 1 88.19 256 PRO B N 1
ATOM 4392 C CA . PRO B 1 256 ? -8.547 -14.406 -26.391 1 88.19 256 PRO B CA 1
ATOM 4393 C C . PRO B 1 256 ? -9.578 -14.734 -27.469 1 88.19 256 PRO B C 1
ATOM 4395 O O . PRO B 1 256 ? -9.562 -14.133 -28.547 1 88.19 256 PRO B O 1
ATOM 4398 N N . GLU B 1 257 ? -10.438 -15.625 -27.203 1 84.94 257 GLU B N 1
ATOM 4399 C CA . GLU B 1 257 ? -11.523 -15.945 -28.125 1 84.94 257 GLU B CA 1
ATOM 4400 C C . GLU B 1 257 ? -12.539 -14.812 -28.188 1 84.94 257 GLU B C 1
ATOM 4402 O O . GLU B 1 257 ? -12.758 -14.102 -27.203 1 84.94 257 GLU B O 1
ATOM 4407 N N . ASP B 1 258 ? -13.125 -14.523 -29.234 1 81.56 258 ASP B N 1
ATOM 4408 C CA . ASP B 1 258 ? -14.031 -13.406 -29.484 1 81.56 258 ASP B CA 1
ATOM 4409 C C . ASP B 1 258 ? -15.297 -13.508 -28.641 1 81.56 258 ASP B C 1
ATOM 4411 O O . ASP B 1 258 ? -15.844 -12.492 -28.203 1 81.56 258 ASP B O 1
ATOM 4415 N N . ASN B 1 259 ? -15.75 -14.711 -28.344 1 84.06 259 ASN B N 1
ATOM 4416 C CA . ASN B 1 259 ? -17.047 -14.836 -27.703 1 84.06 259 ASN B CA 1
ATOM 4417 C C . ASN B 1 259 ? -16.922 -15.219 -26.219 1 84.06 259 ASN B C 1
ATOM 4419 O O . ASN B 1 259 ? -17.812 -15.852 -25.656 1 84.06 259 ASN B O 1
ATOM 4423 N N . LEU B 1 260 ? -15.859 -14.719 -25.703 1 83.62 260 LEU B N 1
ATOM 4424 C CA . LEU B 1 260 ? -15.703 -15.008 -24.281 1 83.62 260 LEU B CA 1
ATOM 4425 C C . LEU B 1 260 ? -16.609 -14.117 -23.438 1 83.62 260 LEU B C 1
ATOM 4427 O O . LEU B 1 260 ? -16.844 -12.953 -23.781 1 83.62 260 LEU B O 1
ATOM 4431 N N . ALA B 1 261 ? -17.156 -14.727 -22.438 1 84.06 261 ALA B N 1
ATOM 4432 C CA . ALA B 1 261 ? -17.875 -13.922 -21.453 1 84.06 261 ALA B CA 1
ATOM 4433 C C . ALA B 1 261 ? -16.953 -12.898 -20.797 1 84.06 261 ALA B C 1
ATOM 4435 O O . ALA B 1 261 ? -15.734 -13.086 -20.766 1 84.06 261 ALA B O 1
ATOM 4436 N N . ASP B 1 262 ? -17.438 -11.734 -20.344 1 82.62 262 ASP B N 1
ATOM 4437 C CA . ASP B 1 262 ? -16.672 -10.641 -19.766 1 82.62 262 ASP B CA 1
ATOM 4438 C C . ASP B 1 262 ? -15.766 -11.148 -18.641 1 82.62 262 ASP B C 1
ATOM 4440 O O . ASP B 1 262 ? -14.586 -10.781 -18.578 1 82.62 262 ASP B O 1
ATOM 4444 N N . TYR B 1 263 ? -16.312 -12.016 -17.922 1 83.56 263 TYR B N 1
ATOM 4445 C CA . TYR B 1 263 ? -15.539 -12.555 -16.797 1 83.56 263 TYR B CA 1
ATOM 4446 C C . TYR B 1 263 ? -14.359 -13.383 -17.297 1 83.56 263 TYR B C 1
ATOM 4448 O O . TYR B 1 263 ? -13.281 -13.344 -16.688 1 83.56 263 TYR B O 1
ATOM 4456 N N . ASP B 1 264 ? -14.555 -14.055 -18.375 1 88.25 264 ASP B N 1
ATOM 4457 C CA . ASP B 1 264 ? -13.477 -14.859 -18.938 1 88.25 264 ASP B CA 1
ATOM 4458 C C . ASP B 1 264 ? -12.414 -13.977 -19.594 1 88.25 264 ASP B C 1
ATOM 4460 O O . ASP B 1 264 ? -11.219 -14.297 -19.547 1 88.25 264 ASP B O 1
ATOM 4464 N N . HIS B 1 265 ? -12.867 -12.906 -20.062 1 91 265 HIS B N 1
ATOM 4465 C CA . HIS B 1 265 ? -11.914 -11.938 -20.594 1 91 265 HIS B CA 1
ATOM 4466 C C . HIS B 1 265 ? -11.031 -11.375 -19.484 1 91 265 HIS B C 1
ATOM 4468 O O . HIS B 1 265 ? -9.828 -11.18 -19.688 1 91 265 HIS B O 1
ATOM 4474 N N . GLU B 1 266 ? -11.633 -11.125 -18.438 1 90.19 266 GLU B N 1
ATOM 4475 C CA . GLU B 1 266 ? -10.883 -10.594 -17.297 1 90.19 266 GLU B CA 1
ATOM 4476 C C . GLU B 1 266 ? -9.875 -11.617 -16.781 1 90.19 266 GLU B C 1
ATOM 4478 O O . GLU B 1 266 ? -8.742 -11.273 -16.453 1 90.19 266 GLU B O 1
ATOM 4483 N N . ARG B 1 267 ? -10.305 -12.859 -16.797 1 92.69 267 ARG B N 1
ATOM 4484 C CA . ARG B 1 267 ? -9.398 -13.93 -16.391 1 92.69 267 ARG B CA 1
ATOM 4485 C C . ARG B 1 267 ? -8.203 -14.023 -17.328 1 92.69 267 ARG B C 1
ATOM 4487 O O . ARG B 1 267 ? -7.059 -14.117 -16.875 1 92.69 267 ARG B O 1
ATOM 4494 N N . PHE B 1 268 ? -8.547 -13.984 -18.531 1 94.69 268 PHE B N 1
ATOM 4495 C CA . PHE B 1 268 ? -7.516 -14.07 -19.562 1 94.69 268 PHE B CA 1
ATOM 4496 C C . PHE B 1 268 ? -6.516 -12.93 -19.406 1 94.69 268 PHE B C 1
ATOM 4498 O O . PHE B 1 268 ? -5.305 -13.164 -19.391 1 94.69 268 PHE B O 1
ATOM 4505 N N . ALA B 1 269 ? -7.031 -11.789 -19.266 1 92.62 269 ALA B N 1
ATOM 4506 C CA . ALA B 1 269 ? -6.191 -10.594 -19.141 1 92.62 269 ALA B CA 1
ATOM 4507 C C . ALA B 1 269 ? -5.32 -10.672 -17.891 1 92.62 269 ALA B C 1
ATOM 4509 O O . ALA B 1 269 ? -4.152 -10.273 -17.906 1 92.62 269 ALA B O 1
ATOM 4510 N N . ALA B 1 270 ? -5.871 -11.164 -16.859 1 93.06 270 ALA B N 1
ATOM 4511 C CA . ALA B 1 270 ? -5.137 -11.281 -15.594 1 93.06 270 ALA B CA 1
ATOM 4512 C C . ALA B 1 270 ? -3.984 -12.266 -15.719 1 93.06 270 ALA B C 1
ATOM 4514 O O . ALA B 1 270 ? -2.873 -12 -15.258 1 93.06 270 ALA B O 1
ATOM 4515 N N . CYS B 1 271 ? -4.262 -13.359 -16.328 1 94.38 271 CYS B N 1
ATOM 4516 C CA . CYS B 1 271 ? -3.223 -14.359 -16.547 1 94.38 271 CYS B CA 1
ATOM 4517 C C . CYS B 1 271 ? -2.1 -13.805 -17.406 1 94.38 271 CYS B C 1
ATOM 4519 O O . CYS B 1 271 ? -0.921 -14.039 -17.125 1 94.38 271 CYS B O 1
ATOM 4521 N N . GLN B 1 272 ? -2.494 -13.086 -18.359 1 92.56 272 GLN B N 1
ATOM 4522 C CA . GLN B 1 272 ? -1.506 -12.477 -19.25 1 92.56 272 GLN B CA 1
ATOM 4523 C C . GLN B 1 272 ? -0.67 -11.438 -18.516 1 92.56 272 GLN B C 1
ATOM 4525 O O . GLN B 1 272 ? 0.549 -11.375 -18.688 1 92.56 272 GLN B O 1
ATOM 4530 N N . ALA B 1 273 ? -1.312 -10.695 -17.766 1 90.62 273 ALA B N 1
ATOM 4531 C CA . ALA B 1 273 ? -0.629 -9.641 -17.031 1 90.62 273 ALA B CA 1
ATOM 4532 C C . ALA B 1 273 ? 0.401 -10.219 -16.062 1 90.62 273 ALA B C 1
ATOM 4534 O O . ALA B 1 273 ? 1.462 -9.633 -15.852 1 90.62 273 ALA B O 1
ATOM 4535 N N . LEU B 1 274 ? 0.138 -11.344 -15.516 1 91.38 274 LEU B N 1
ATOM 4536 C CA . LEU B 1 274 ? 1.008 -11.961 -14.523 1 91.38 274 LEU B CA 1
ATOM 4537 C C . LEU B 1 274 ? 2.324 -12.406 -15.156 1 91.38 274 LEU B C 1
ATOM 4539 O O . LEU B 1 274 ? 3.361 -12.422 -14.492 1 91.38 274 LEU B O 1
ATOM 4543 N N . ILE B 1 275 ? 2.326 -12.688 -16.406 1 91.12 275 ILE B N 1
ATOM 4544 C CA . ILE B 1 275 ? 3.572 -13.164 -17 1 91.12 275 ILE B CA 1
ATOM 4545 C C . ILE B 1 275 ? 4.223 -12.039 -17.797 1 91.12 275 ILE B C 1
ATOM 4547 O O . ILE B 1 275 ? 5.383 -12.141 -18.203 1 91.12 275 ILE B O 1
ATOM 4551 N N . ALA B 1 276 ? 3.355 -11.102 -18.109 1 79.56 276 ALA B N 1
ATOM 4552 C CA . ALA B 1 276 ? 3.955 -9.922 -18.734 1 79.56 276 ALA B CA 1
ATOM 4553 C C . ALA B 1 276 ? 4.855 -9.18 -17.75 1 79.56 276 ALA B C 1
ATOM 4555 O O . ALA B 1 276 ? 5.91 -8.664 -18.125 1 79.56 276 ALA B O 1
ATOM 4556 N N . GLY B 1 277 ? 4.551 -9.422 -16.375 1 59.91 277 GLY B N 1
ATOM 4557 C CA . GLY B 1 277 ? 5.297 -8.969 -15.211 1 59.91 277 GLY B CA 1
ATOM 4558 C C . GLY B 1 277 ? 5.609 -7.484 -15.242 1 59.91 277 GLY B C 1
ATOM 4559 O O . GLY B 1 277 ? 6.523 -7.023 -14.562 1 59.91 277 GLY B O 1
ATOM 4560 N N . GLY B 1 278 ? 4.438 -6.668 -15.828 1 52.81 278 GLY B N 1
ATOM 4561 C CA . GLY B 1 278 ? 4.742 -5.246 -15.836 1 52.81 278 GLY B CA 1
ATOM 4562 C C . GLY B 1 278 ? 6.23 -4.957 -15.898 1 52.81 278 GLY B C 1
ATOM 4563 O O . GLY B 1 278 ? 6.641 -3.873 -16.328 1 52.81 278 GLY B O 1
ATOM 4564 N N . LEU B 1 279 ? 7.266 -5.711 -15.039 1 54.91 279 LEU B N 1
ATOM 4565 C CA . LEU B 1 279 ? 8.5 -5.16 -14.5 1 54.91 279 LEU B CA 1
ATOM 4566 C C . LEU B 1 279 ? 9.711 -5.902 -15.055 1 54.91 279 LEU B C 1
ATOM 4568 O O . LEU B 1 279 ? 10.68 -6.145 -14.328 1 54.91 279 LEU B O 1
ATOM 4572 N N . GLY B 1 280 ? 9.625 -6.352 -16.078 1 66.94 280 GLY B N 1
ATOM 4573 C CA . GLY B 1 280 ? 10.953 -6.723 -16.547 1 66.94 280 GLY B CA 1
ATOM 4574 C C . GLY B 1 280 ? 11.445 -8.031 -15.969 1 66.94 280 GLY B C 1
ATOM 4575 O O . GLY B 1 280 ? 10.945 -9.102 -16.312 1 66.94 280 GLY B O 1
ATOM 4576 N N . PRO B 1 281 ? 12.141 -7.934 -14.828 1 74.94 281 PRO B N 1
ATOM 4577 C CA . PRO B 1 281 ? 12.797 -9.109 -14.258 1 74.94 281 PRO B CA 1
ATOM 4578 C C . PRO B 1 281 ? 11.812 -10.094 -13.641 1 74.94 281 PRO B C 1
ATOM 4580 O O . PRO B 1 281 ? 12.023 -11.312 -13.711 1 74.94 281 PRO B O 1
ATOM 4583 N N . ILE B 1 282 ? 10.711 -9.672 -13.188 1 82.69 282 ILE B N 1
ATOM 4584 C CA . ILE B 1 282 ? 9.719 -10.531 -12.562 1 82.69 282 ILE B CA 1
ATOM 4585 C C . ILE B 1 282 ? 9.039 -11.391 -13.625 1 82.69 282 ILE B C 1
ATOM 4587 O O . ILE B 1 282 ? 8.852 -12.594 -13.438 1 82.69 282 ILE B O 1
ATOM 4591 N N . GLY B 1 283 ? 8.672 -10.766 -14.711 1 86.38 283 GLY B N 1
ATOM 4592 C CA . GLY B 1 283 ? 8.055 -11.5 -15.805 1 86.38 283 GLY B CA 1
ATOM 4593 C C . GLY B 1 283 ? 8.953 -12.586 -16.375 1 86.38 283 GLY B C 1
ATOM 4594 O O . GLY B 1 283 ? 8.484 -13.695 -16.656 1 86.38 283 GLY B O 1
ATOM 4595 N N . TYR B 1 284 ? 10.188 -12.211 -16.469 1 86.69 284 TYR B N 1
ATOM 4596 C CA . TYR B 1 284 ? 11.141 -13.188 -16.984 1 86.69 284 TYR B CA 1
ATOM 4597 C C . TYR B 1 284 ? 11.242 -14.383 -16.047 1 86.69 284 TYR B C 1
ATOM 4599 O O . TYR B 1 284 ? 11.18 -15.531 -16.484 1 86.69 284 TYR B O 1
ATOM 4607 N N . ASP B 1 285 ? 11.398 -14.125 -14.766 1 88.12 285 ASP B N 1
ATOM 4608 C CA . ASP B 1 285 ? 11.508 -15.195 -13.781 1 88.12 285 ASP B CA 1
ATOM 4609 C C . ASP B 1 285 ? 10.273 -16.094 -13.812 1 88.12 285 ASP B C 1
ATOM 4611 O O . ASP B 1 285 ? 10.398 -17.328 -13.703 1 88.12 285 ASP B O 1
ATOM 4615 N N . ARG B 1 286 ? 9.156 -15.516 -13.992 1 92 286 ARG B N 1
ATOM 4616 C CA . ARG B 1 286 ? 7.914 -16.281 -14.008 1 92 286 ARG B CA 1
ATOM 4617 C C . ARG B 1 286 ? 7.816 -17.141 -15.266 1 92 286 ARG B C 1
ATOM 4619 O O . ARG B 1 286 ? 7.418 -18.297 -15.188 1 92 286 ARG B O 1
ATOM 4626 N N . ARG B 1 287 ? 8.242 -16.609 -16.375 1 92.88 287 ARG B N 1
ATOM 4627 C CA . ARG B 1 287 ? 8.219 -17.375 -17.609 1 92.88 287 ARG B CA 1
ATOM 4628 C C . ARG B 1 287 ? 9.195 -18.547 -17.547 1 92.88 287 ARG B C 1
ATOM 4630 O O . ARG B 1 287 ? 8.898 -19.641 -18.062 1 92.88 287 ARG B O 1
ATOM 4637 N N . VAL B 1 288 ? 10.305 -18.281 -16.938 1 93.19 288 VAL B N 1
ATOM 4638 C CA . VAL B 1 288 ? 11.281 -19.359 -16.75 1 93.19 288 VAL B CA 1
ATOM 4639 C C . VAL B 1 288 ? 10.68 -20.453 -15.867 1 93.19 288 VAL B C 1
ATOM 4641 O O . VAL B 1 288 ? 10.789 -21.641 -16.188 1 93.19 288 VAL B O 1
ATOM 4644 N N . ALA B 1 289 ? 10.07 -20.047 -14.836 1 95 289 ALA B N 1
ATOM 4645 C CA . ALA B 1 289 ? 9.461 -21.016 -13.922 1 95 289 ALA B CA 1
ATOM 4646 C C . ALA B 1 289 ? 8.359 -21.812 -14.609 1 95 289 ALA B C 1
ATOM 4648 O O . ALA B 1 289 ? 8.242 -23.016 -14.414 1 95 289 ALA B O 1
ATOM 4649 N N . ILE B 1 290 ? 7.566 -21.156 -15.422 1 96.5 290 ILE B N 1
ATOM 4650 C CA . ILE B 1 290 ? 6.492 -21.797 -16.156 1 96.5 290 ILE B CA 1
ATOM 4651 C C . ILE B 1 290 ? 7.074 -22.812 -17.141 1 96.5 290 ILE B C 1
ATOM 4653 O O . ILE B 1 290 ? 6.59 -23.938 -17.25 1 96.5 290 ILE B O 1
ATOM 4657 N N . GLY B 1 291 ? 8.078 -22.344 -17.828 1 96.06 291 GLY B N 1
ATOM 4658 C CA . GLY B 1 291 ? 8.742 -23.25 -18.75 1 96.06 291 GLY B CA 1
ATOM 4659 C C . GLY B 1 291 ? 9.242 -24.516 -18.078 1 96.06 291 GLY B C 1
ATOM 4660 O O . GLY B 1 291 ? 9.031 -25.625 -18.594 1 96.06 291 GLY B O 1
ATOM 4661 N N . ALA B 1 292 ? 9.836 -24.312 -16.953 1 96.31 292 ALA B N 1
ATOM 4662 C CA . ALA B 1 292 ? 10.352 -25.469 -16.203 1 96.31 292 ALA B CA 1
ATOM 4663 C C . ALA B 1 292 ? 9.219 -26.391 -15.773 1 96.31 292 ALA B C 1
ATOM 4665 O O . ALA B 1 292 ? 9.352 -27.609 -15.852 1 96.31 292 ALA B O 1
ATOM 4666 N N . ALA B 1 293 ? 8.188 -25.844 -15.336 1 97.12 293 ALA B N 1
ATOM 4667 C CA . ALA B 1 293 ? 7.039 -26.625 -14.898 1 97.12 293 ALA B CA 1
ATOM 4668 C C . ALA B 1 293 ? 6.449 -27.422 -16.062 1 97.12 293 ALA B C 1
ATOM 4670 O O . ALA B 1 293 ? 6.074 -28.594 -15.891 1 97.12 293 ALA B O 1
ATOM 4671 N N . ILE B 1 294 ? 6.332 -26.797 -17.156 1 97.19 294 ILE B N 1
ATOM 4672 C CA . ILE B 1 294 ? 5.773 -27.438 -18.344 1 97.19 294 ILE B CA 1
ATOM 4673 C C . ILE B 1 294 ? 6.664 -28.609 -18.75 1 97.19 294 ILE B C 1
ATOM 4675 O O . ILE B 1 294 ? 6.168 -29.719 -19.016 1 97.19 294 ILE B O 1
ATOM 4679 N N . GLU B 1 295 ? 7.898 -28.469 -18.797 1 96.06 295 GLU B N 1
ATOM 4680 C CA . GLU B 1 295 ? 8.836 -29.516 -19.188 1 96.06 295 GLU B CA 1
ATOM 4681 C C . GLU B 1 295 ? 8.727 -30.719 -18.266 1 96.06 295 GLU B C 1
ATOM 4683 O O . GLU B 1 295 ? 8.828 -31.859 -18.719 1 96.06 295 GLU B O 1
ATOM 4688 N N . VAL B 1 296 ? 8.484 -30.453 -17.078 1 96.5 296 VAL B N 1
ATOM 4689 C CA . VAL B 1 296 ? 8.539 -31.516 -16.094 1 96.5 296 VAL B CA 1
ATOM 4690 C C . VAL B 1 296 ? 7.156 -32.156 -15.953 1 96.5 296 VAL B C 1
ATOM 4692 O O . VAL B 1 296 ? 7.027 -33.375 -15.945 1 96.5 296 VAL B O 1
ATOM 4695 N N . ASN B 1 297 ? 6.113 -31.344 -15.938 1 96.94 297 ASN B N 1
ATOM 4696 C CA . ASN B 1 297 ? 4.828 -31.859 -15.461 1 96.94 297 ASN B CA 1
ATOM 4697 C C . ASN B 1 297 ? 3.783 -31.859 -16.578 1 96.94 297 ASN B C 1
ATOM 4699 O O . ASN B 1 297 ? 2.746 -32.5 -16.453 1 96.94 297 ASN B O 1
ATOM 4703 N N . HIS B 1 298 ? 4.051 -31.062 -17.609 1 97.25 298 HIS B N 1
ATOM 4704 C CA . HIS B 1 298 ? 3.014 -30.891 -18.625 1 97.25 298 HIS B CA 1
ATOM 4705 C C . HIS B 1 298 ? 3.59 -31.047 -20.031 1 97.25 298 HIS B C 1
ATOM 4707 O O . HIS B 1 298 ? 3.443 -30.156 -20.859 1 97.25 298 HIS B O 1
ATOM 4713 N N . PRO B 1 299 ? 4.16 -32.156 -20.297 1 94.38 299 PRO B N 1
ATOM 4714 C CA . PRO B 1 299 ? 4.801 -32.344 -21.594 1 94.38 299 PRO B CA 1
ATOM 4715 C C . PRO B 1 299 ? 3.824 -32.188 -22.766 1 94.38 299 PRO B C 1
ATOM 4717 O O . PRO B 1 299 ? 4.242 -31.906 -23.891 1 94.38 299 PRO B O 1
ATOM 4720 N N . GLU B 1 300 ? 2.512 -32.344 -22.516 1 94.44 300 GLU B N 1
ATOM 4721 C CA . GLU B 1 300 ? 1.496 -32.188 -23.547 1 94.44 300 GLU B CA 1
ATOM 4722 C C . GLU B 1 300 ? 1.448 -30.734 -24.047 1 94.44 300 GLU B C 1
ATOM 4724 O O . GLU B 1 300 ? 0.884 -30.453 -25.109 1 94.44 300 GLU B O 1
ATOM 4729 N N . MET B 1 301 ? 2.047 -29.797 -23.328 1 95.69 301 MET B N 1
ATOM 4730 C CA . MET B 1 301 ? 2.047 -28.391 -23.688 1 95.69 301 MET B CA 1
ATOM 4731 C C . MET B 1 301 ? 3.285 -28.031 -24.516 1 95.69 301 MET B C 1
ATOM 4733 O O . MET B 1 301 ? 3.424 -26.906 -24.969 1 95.69 301 MET B O 1
ATOM 4737 N N . LEU B 1 302 ? 4.203 -28.984 -24.719 1 94.25 302 LEU B N 1
ATOM 4738 C CA . LEU B 1 302 ? 5.391 -28.766 -25.547 1 94.25 302 LEU B CA 1
ATOM 4739 C C . LEU B 1 302 ? 5.062 -28.938 -27.016 1 94.25 302 LEU B C 1
ATOM 4741 O O . LEU B 1 302 ? 4.41 -29.906 -27.422 1 94.25 302 LEU B O 1
ATOM 4745 N N . ILE B 1 303 ? 5.516 -27.891 -27.766 1 89.88 303 ILE B N 1
ATOM 4746 C CA . ILE B 1 303 ? 5.312 -28.016 -29.219 1 89.88 303 ILE B CA 1
ATOM 4747 C C . ILE B 1 303 ? 6.617 -27.703 -29.938 1 89.88 303 ILE B C 1
ATOM 4749 O O . ILE B 1 303 ? 7.508 -27.047 -29.391 1 89.88 303 ILE B O 1
ATOM 4753 N N . ASP B 1 304 ? 6.691 -28.266 -31.156 1 84.81 304 ASP B N 1
ATOM 4754 C CA . ASP B 1 304 ? 7.895 -27.984 -31.938 1 84.81 304 ASP B CA 1
ATOM 4755 C C . ASP B 1 304 ? 7.789 -26.656 -32.656 1 84.81 304 ASP B C 1
ATOM 4757 O O . ASP B 1 304 ? 6.746 -25.984 -32.594 1 84.81 304 ASP B O 1
ATOM 4761 N N . THR B 1 305 ? 8.938 -26.172 -33.094 1 80.75 305 THR B N 1
ATOM 4762 C CA . THR B 1 305 ? 9.016 -24.875 -33.781 1 80.75 305 THR B CA 1
ATOM 4763 C C . THR B 1 305 ? 8.039 -24.812 -34.938 1 80.75 305 THR B C 1
ATOM 4765 O O . THR B 1 305 ? 7.449 -23.766 -35.219 1 80.75 305 THR B O 1
ATOM 4768 N N . ARG B 1 306 ? 7.875 -25.984 -35.719 1 76.75 306 ARG B N 1
ATOM 4769 C CA . ARG B 1 306 ? 6.965 -26.016 -36.875 1 76.75 306 ARG B CA 1
ATOM 4770 C C . ARG B 1 306 ? 5.52 -25.828 -36.406 1 76.75 306 ARG B C 1
ATOM 4772 O O . ARG B 1 306 ? 4.754 -25.125 -37.062 1 76.75 306 ARG B O 1
ATOM 4779 N N . GLN B 1 307 ? 5.191 -26.516 -35.375 1 79.69 307 GLN B N 1
ATOM 4780 C CA . GLN B 1 307 ? 3.852 -26.375 -34.812 1 79.69 307 GLN B CA 1
ATOM 4781 C C . GLN B 1 307 ? 3.6 -24.953 -34.344 1 79.69 307 GLN B C 1
ATOM 4783 O O . GLN B 1 307 ? 2.504 -24.406 -34.5 1 79.69 307 GLN B O 1
ATOM 4788 N N . ALA B 1 308 ? 4.629 -24.344 -33.781 1 79.81 308 ALA B N 1
ATOM 4789 C CA . ALA B 1 308 ? 4.535 -22.984 -33.25 1 79.81 308 ALA B CA 1
ATOM 4790 C C . ALA B 1 308 ? 4.215 -21.984 -34.375 1 79.81 308 ALA B C 1
ATOM 4792 O O . ALA B 1 308 ? 3.445 -21.047 -34.156 1 79.81 308 ALA B O 1
ATOM 4793 N N . LEU B 1 309 ? 4.793 -22.125 -35.406 1 75.75 309 LEU B N 1
ATOM 4794 C CA . LEU B 1 309 ? 4.566 -21.25 -36.562 1 75.75 309 LEU B CA 1
ATOM 4795 C C . LEU B 1 309 ? 3.127 -21.375 -37.062 1 75.75 309 LEU B C 1
ATOM 4797 O O . LEU B 1 309 ? 2.545 -20.406 -37.531 1 75.75 309 LEU B O 1
ATOM 4801 N N . GLY B 1 310 ? 2.553 -22.516 -36.906 1 71.94 310 GLY B N 1
ATOM 4802 C CA . GLY B 1 310 ? 1.163 -22.734 -37.281 1 71.94 310 GLY B CA 1
ATOM 4803 C C . GLY B 1 310 ? 0.186 -22.016 -36.375 1 71.94 310 GLY B C 1
ATOM 4804 O O . GLY B 1 310 ? -0.892 -21.609 -36.812 1 71.94 310 GLY B O 1
ATOM 4805 N N . LEU B 1 311 ? 0.556 -21.953 -35.188 1 69.38 311 LEU B N 1
ATOM 4806 C CA . LEU B 1 311 ? -0.308 -21.312 -34.188 1 69.38 311 LEU B CA 1
ATOM 4807 C C . LEU B 1 311 ? -0.326 -19.797 -34.406 1 69.38 311 LEU B C 1
ATOM 4809 O O . LEU B 1 311 ? -1.315 -19.141 -34.062 1 69.38 311 LEU B O 1
ATOM 4813 N N . ALA B 1 312 ? 0.809 -19.328 -34.812 1 61.19 312 ALA B N 1
ATOM 4814 C CA . ALA B 1 312 ? 0.903 -17.875 -35.062 1 61.19 312 ALA B CA 1
ATOM 4815 C C . ALA B 1 312 ? 0.182 -17.484 -36.344 1 61.19 312 ALA B C 1
ATOM 4817 O O . ALA B 1 312 ? -0.18 -16.312 -36.5 1 61.19 312 ALA B O 1
ATOM 4818 N N . ALA B 1 313 ? -0.052 -18.469 -37.312 1 50.56 313 ALA B N 1
ATOM 4819 C CA . ALA B 1 313 ? -0.716 -18.188 -38.594 1 50.56 313 ALA B CA 1
ATOM 4820 C C . ALA B 1 313 ? -2.232 -18.266 -38.438 1 50.56 313 ALA B C 1
ATOM 4822 O O . ALA B 1 313 ? -2.742 -19.031 -37.625 1 50.56 313 ALA B O 1
#

Radius of gyration: 28.22 Å; Cα contacts (8 Å, |Δi|>4): 823; chains: 2; bounding box: 81×73×76 Å

Nearest PDB structures (foldseek):
  2efl-assembly1_A-2  TM=1.919E-01  e=6.784E+00  Homo sapiens
  8wdf-assembly1_A  TM=1.766E-01  e=7.896E+00  Pseudomonas aeruginosa PAO1
  3umk-assembly1_A  TM=3.322E-01  e=5.442E+00  Homo sapiens
  8wdf-assembly1_A  TM=1.764E-01  e=7.355E+00  Pseudomonas aeruginosa PAO1

Secondary structure (DSSP, 8-state):
---S--HHHHHHHHHHHHHHHHHHHHHHHT-SEETTTTEE-HHHHHHHHHHHHHHHSPP-SHHHHHHHHHHHHHTT--TT-TTTHHHHHHHHHHHHHHTTS-PPPHHHHHHHHHHHHHHHHHHHHHHSSSP-HHHHHHHHHHHHHHHHHHHHSPPSSHHHHHHHHHHHHHHHH-B-SSTTSB--TTTTTT--HHHHHHHHHHHHHHHTSHHHHHHHHHS-SS--HHHHHHHHHHTT--EEEEE-TTS-EEEEEPPPPTT--HHHHHHHHHHHHHHH-SSTHHHHHHHHHHHHHHHHH-GGGEE-HHHHHHHH-/---S--HHHHHHHHHHHHHHHHHHHHHHHT-SEETTTTEE-HHHHHHHHHHHHHHHSPP-SHHHHHHHHHHHHHTT--TT-TTTHHHHHHHHHHHHHHTTS-PPPHHHHHHHHHHHHHHHHHHHHHHSSSP-HHHHHHHHHHHHHHHHHHHHSPPSSHHHHHHHHHHHHHHHH-B-SSTTSB--TTTTTT--HHHHHHHHHHHHHHHTSHHHHHHHHHS-SS--HHHHHHHHHHTT--EEEEE-TTS-EEEEEPPPPTT--HHHHHHHHHHHHHHHTSSTHHHHHHHHHHHHHHHHH-GGGEE-HHHHHHHH-